Protein AF-A0A7V6RNC7-F1 (afdb_monomer)

Mean predicted aligned error: 18.1 Å

Nearest PDB structures (foldseek):
  7sqc-assembly1_1W  TM=3.349E-01  e=4.223E+00  Chlamydomonas reinhardtii
  7sqc-assembly1_1J  TM=2.841E-01  e=6.780E+00  Chlamydomonas reinhardtii
  7sqc-assembly1_1K  TM=2.759E-01  e=4.805E+00  Chlamydomonas reinhardtii
  4tql-assembly1_A  TM=3.237E-01  e=9.567E+00  synthetic construct

pLDDT: mean 77.38, std 13.19, range [26.38, 95.75]

Radius of gyration: 45.32 Å; Cα contacts (8 Å, |Δi|>4): 459; chains: 1; bounding box: 83×117×136 Å

Sequence (604 aa):
MKLFFLPIDIGYKELCIRQGCNDVDWWEKLKQNLADNAAIWMGIWILVALNIFVLLTMGYGFKWGNLVLCLLIGIAGILGLLLLLPRSQEEAAAEEIDSEIERIMEEIRPLCDELFVQEIDRITQPVIEEIREDYKRGLSWLWEDSQAYLQRLQEGISEIHIIIQLVNSISESKMKFSQKLEDDLDVLQQTAWDIQSAQEKDDKRIDRSIEEKSEELKKSMEREKDLFYDYVRHLLLEQVKNSEEGFDILEYLNIDKLGEQFAVVIEKSVQARLSYFEDALIGDVENILADVVGQMQKGALRLLTIFKDIEEMIDMLIDEFSGENSLAIRRLRDSQHKVKSFKEQANELMVSLAWQDILLEKRWLDIDEQLTAVKDRVLENVSEDVVQYLGEKLQEDIPLLNNLVQSPASMLLYKLLLEAEIVYQVYAGEKLSEVVEKSCVLLLFVRPIEALAIKSIRLQETHLNKKRKIKEQVKKGEFDAYWQQVMAAVERDNAQLLPHLEDIYPQQFYYFCNSPYIKKRPDNLNQAAWMLFVRLLEQDEEELEEAECLLLGMLLCIYQLRNKCIHPLKSAPLPLENESDLLDMRYCAHRAIDLLLQLEMKNI

Foldseek 3Di:
DDDDDDDDDDDPPPPPPDDDDPPPVVVVVVLVVCQVPVVVVLVVQLVVLVVQLVCCCVPPNDDPVSVVVSVCSSVVVNVVSVVSHDDPPVVVVVVVLLVVLVVVLVVLLVVLVVLLLVLLCVVCVVLLVLLLVLLCVLCVVVLVLLVVLLVVLVVLLVLVLVLLVVLDDDDPQSVVLSVVLNVLSVVLNVLSVVLNVVVVVLNVQLVVLLVVLSVVLSVVCVVVSVVLSVVSSVVSVVVVVPDDPPDDPVVVPPSVVSSVVSSVSSNVVSVVCVVVSSVSSVVSSVVSVVVSLVSLLVSLVSLLVSLVVSLVSLVVSLVVCPPPDPVSNVSSVVSSVVSVVSNLSSVLSSLVSPSLVVLLVVLLVLQVVVLVVLLVVLVVVDDVVVLVVLLVVLCVLQVLLVVLCPDPLSVVLSVLQSSLVSLVVCVVVVHPPVRRALLSSLSSLQVSLFSLLQVQFFADPVLLVCLLVVLVCQVVCVCVVVLVLLLVLCCVVPVVLNVLVPPCPDVLLSSLSSNPPLDRGDPHLSNSLSSLVSVQVPDDPVPRDSLSSPLSSLSSSSVSLNSQQGDSRDSHTDHDPDSVSSVSSSVSSSSNVSSSSVSNVVVD

Secondary structure (DSSP, 8-state):
------------SSS-SSS---SSHHHHHHHHHHHHTHHHHHHHHHHHHHHHHHHHHHHH---HHHHHHHHHHHHHHHHHHHHHSPPPHHHHHHHHHHHHHHHHHHHHHHHHHHHHHHHHHHHHHHHHHHHHHHHHHHHHHHHHHHHHHHHHHHHHHHHHHHHHHHS---SHHHHHHHHHHHHHHHHHHHHHHHHHTTHHHHHHHHHHHHHHHHHHHHHHHHHHHHHHHHHHHHHHHHHHHHPPTT--HHHH--HHHHHHHHHHHHHHHHHHHHHHHHHHHHHHHHHHHHHHHHHHHHHHHHHHHHHHHHHHHHHHHHHHTTTT-HHHHHHHHHHHHHHHHHHHHHHHHHHHT-HHHHHHHHHHHHHHHHHHHHHHHHHTTS-HHHHHHHHHHHHHHSTTHHHHHTSHHHHHHHHHHHHHHHHHHHHHTT-STTT--HHHHHHHTHHHHHHHHHHH----HHHHHHHHHHHHHHTTTTTHHHHHHHHHHHHHHHGGGGGGSTT-TTHHHHHHHH-TT--SS-SSHHHHHHHHHHHHTTS-TTS--HHHHHHHHHHHHHHHHHHHT--TT-SSPPPPS-SHHHHHHHHHHHHHHHHHHHHHHH--

Structure (mmCIF, N/CA/C/O backbone):
data_AF-A0A7V6RNC7-F1
#
_entry.id   AF-A0A7V6RNC7-F1
#
loop_
_atom_site.group_PDB
_atom_site.id
_atom_site.type_symbol
_atom_site.label_atom_id
_atom_site.label_alt_id
_atom_site.label_comp_id
_atom_site.label_asym_id
_atom_site.label_entity_id
_atom_site.label_seq_id
_atom_site.pdbx_PDB_ins_code
_atom_site.Cartn_x
_atom_site.Cartn_y
_atom_site.Cartn_z
_atom_site.occupancy
_atom_site.B_iso_or_equiv
_atom_site.auth_seq_id
_atom_site.auth_comp_id
_atom_site.auth_asym_id
_atom_site.auth_atom_id
_atom_site.pdbx_PDB_model_num
ATOM 1 N N . MET A 1 1 ? 19.298 -76.687 -67.354 1.00 29.16 1 MET A N 1
ATOM 2 C CA . MET A 1 1 ? 20.009 -77.968 -67.588 1.00 29.16 1 MET A CA 1
ATOM 3 C C . MET A 1 1 ? 21.444 -77.617 -67.974 1.00 29.16 1 MET A C 1
ATOM 5 O O . MET A 1 1 ? 21.559 -76.742 -68.811 1.00 29.16 1 MET A O 1
ATOM 9 N N . LYS A 1 2 ? 22.469 -78.207 -67.322 1.00 26.89 2 LYS A N 1
ATOM 10 C CA . LYS A 1 2 ? 23.895 -78.361 -67.749 1.00 26.89 2 LYS A CA 1
ATOM 11 C C . LYS A 1 2 ? 24.369 -77.515 -68.963 1.00 26.89 2 LYS A C 1
ATOM 13 O O . LYS A 1 2 ? 23.804 -77.692 -70.028 1.00 26.89 2 LYS A O 1
ATOM 18 N N . LEU A 1 3 ? 25.439 -76.714 -68.983 1.00 26.38 3 LEU A N 1
ATOM 19 C CA . LEU A 1 3 ? 26.716 -76.578 -68.237 1.00 26.38 3 LEU A CA 1
ATOM 20 C C . LEU A 1 3 ? 27.255 -75.128 -68.507 1.00 26.38 3 LEU A C 1
ATOM 22 O O . LEU A 1 3 ? 26.489 -74.339 -69.048 1.00 26.38 3 LEU A O 1
ATOM 26 N N . PHE A 1 4 ? 28.473 -74.644 -68.203 1.00 26.42 4 PHE A N 1
ATOM 27 C CA . PHE A 1 4 ? 29.732 -75.161 -67.615 1.00 26.42 4 PHE A CA 1
ATOM 28 C C . PHE A 1 4 ? 30.490 -73.978 -66.948 1.00 26.42 4 PHE A C 1
ATOM 30 O O . PHE A 1 4 ? 30.273 -72.829 -67.321 1.00 26.42 4 PHE A O 1
ATOM 37 N N . PHE A 1 5 ? 31.437 -74.255 -66.048 1.00 30.52 5 PHE A N 1
ATOM 38 C CA . PHE A 1 5 ? 32.620 -73.408 -65.796 1.00 30.52 5 PHE A CA 1
ATOM 39 C C . PHE A 1 5 ? 33.792 -73.920 -66.652 1.00 30.52 5 PHE A C 1
ATOM 41 O O . PHE A 1 5 ? 33.941 -75.136 -66.743 1.00 30.52 5 PHE A O 1
ATOM 48 N N . LEU A 1 6 ? 34.650 -73.034 -67.177 1.00 28.11 6 LEU A N 1
ATOM 49 C CA . LEU A 1 6 ? 36.127 -73.095 -67.073 1.00 28.11 6 LEU A CA 1
ATOM 50 C C . LEU A 1 6 ? 36.777 -71.932 -67.867 1.00 28.11 6 LEU A C 1
ATOM 52 O O . LEU A 1 6 ? 36.234 -71.534 -68.898 1.00 28.11 6 LEU A O 1
ATOM 56 N N . PRO A 1 7 ? 37.916 -71.379 -67.406 1.00 42.72 7 PRO A N 1
ATOM 57 C CA . PRO A 1 7 ? 38.625 -70.289 -68.070 1.00 42.72 7 PRO A CA 1
ATOM 58 C C . PRO A 1 7 ? 39.678 -70.818 -69.053 1.00 42.72 7 PRO A C 1
ATOM 60 O O . PRO A 1 7 ? 40.263 -71.878 -68.829 1.00 42.72 7 PRO A O 1
ATOM 63 N N . ILE A 1 8 ? 39.990 -70.038 -70.090 1.00 31.33 8 ILE A N 1
ATOM 64 C CA . ILE A 1 8 ? 41.224 -70.197 -70.873 1.00 31.33 8 ILE A CA 1
ATOM 65 C C . ILE A 1 8 ? 41.861 -68.816 -71.034 1.00 31.33 8 ILE A C 1
ATOM 67 O O . ILE A 1 8 ? 41.563 -68.070 -71.964 1.00 31.33 8 ILE A O 1
ATOM 71 N N . ASP A 1 9 ? 42.730 -68.492 -70.082 1.00 41.06 9 ASP A N 1
ATOM 72 C CA . ASP A 1 9 ? 43.736 -67.443 -70.207 1.00 41.06 9 ASP A CA 1
ATOM 73 C C . ASP A 1 9 ? 44.910 -68.002 -71.022 1.00 41.06 9 ASP A C 1
ATOM 75 O O . ASP A 1 9 ? 45.653 -68.854 -70.533 1.00 41.06 9 ASP A O 1
ATOM 79 N N . ILE A 1 10 ? 45.050 -67.565 -72.278 1.00 33.34 10 ILE A N 1
ATOM 80 C CA . ILE A 1 10 ? 46.281 -67.734 -73.058 1.00 33.34 10 ILE A CA 1
ATOM 81 C C . ILE A 1 10 ? 46.533 -66.463 -73.882 1.00 33.34 10 ILE A C 1
ATOM 83 O O . ILE A 1 10 ? 45.894 -66.231 -74.905 1.00 33.34 10 ILE A O 1
ATOM 87 N N . GLY A 1 11 ? 47.571 -65.713 -73.506 1.00 36.34 11 GLY A N 1
ATOM 88 C CA . GLY A 1 11 ? 48.489 -65.177 -74.517 1.00 36.34 11 GLY A CA 1
ATOM 89 C C . GLY A 1 11 ? 48.321 -63.733 -74.997 1.00 36.34 11 GLY A C 1
ATOM 90 O O . GLY A 1 11 ? 48.742 -63.448 -76.112 1.00 36.34 11 GLY A O 1
ATOM 91 N N . TYR A 1 12 ? 47.827 -62.795 -74.181 1.00 33.44 12 TYR A N 1
ATOM 92 C CA . TYR A 1 12 ? 47.910 -61.348 -74.493 1.00 33.44 12 TYR A CA 1
ATOM 93 C C . TYR A 1 12 ? 49.103 -60.621 -73.841 1.00 33.44 12 TYR A C 1
ATOM 95 O O . TYR A 1 12 ? 49.077 -59.410 -73.631 1.00 33.44 12 TYR A O 1
ATOM 103 N N . LYS A 1 13 ? 50.187 -61.350 -73.536 1.00 38.69 13 LYS A N 1
ATOM 104 C CA . LYS A 1 13 ? 51.355 -60.824 -72.804 1.00 38.69 13 LYS A CA 1
ATOM 105 C C . LYS A 1 13 ? 52.663 -60.782 -73.604 1.00 38.69 13 LYS A C 1
ATOM 107 O O . LYS A 1 13 ? 53.730 -60.855 -73.009 1.00 38.69 13 LYS A O 1
ATOM 112 N N . GLU A 1 14 ? 52.593 -60.630 -74.931 1.00 39.00 14 GLU A N 1
ATOM 113 C CA . GLU A 1 14 ? 53.807 -60.457 -75.758 1.00 39.00 14 GLU A CA 1
ATOM 114 C C . GLU A 1 14 ? 53.654 -59.567 -77.015 1.00 39.00 14 GLU A C 1
ATOM 116 O O . GLU A 1 14 ? 54.549 -59.516 -77.852 1.00 39.00 14 GLU A O 1
ATOM 121 N N . LEU A 1 15 ? 52.552 -58.810 -77.146 1.00 35.00 15 LEU A N 1
ATOM 122 C CA . LEU A 1 15 ? 52.318 -57.902 -78.292 1.00 35.00 15 LEU A CA 1
ATOM 123 C C . LEU A 1 15 ? 51.942 -56.452 -77.921 1.00 35.00 15 LEU A C 1
ATOM 125 O O . LEU A 1 15 ? 51.770 -55.620 -78.808 1.00 35.00 15 LEU A O 1
ATOM 129 N N . CYS A 1 16 ? 51.925 -56.104 -76.629 1.00 35.62 16 CYS A N 1
ATOM 130 C CA . CYS A 1 16 ? 51.663 -54.740 -76.135 1.00 35.62 16 CYS A CA 1
ATOM 131 C C . CYS A 1 16 ? 52.942 -53.920 -75.858 1.00 35.62 16 CYS A C 1
ATOM 133 O O . CYS A 1 16 ? 52.978 -53.111 -74.936 1.00 35.62 16 CYS A O 1
ATOM 135 N N . ILE A 1 17 ? 54.004 -54.112 -76.652 1.00 42.22 17 ILE A N 1
ATOM 136 C CA . ILE A 1 17 ? 55.214 -53.265 -76.624 1.00 42.22 17 ILE A CA 1
ATOM 137 C C . ILE A 1 17 ? 55.560 -52.807 -78.050 1.00 42.22 17 ILE A C 1
ATOM 139 O O . ILE A 1 17 ? 56.631 -53.119 -78.574 1.00 42.22 17 ILE A O 1
ATOM 143 N N . ARG A 1 18 ? 54.646 -52.070 -78.709 1.00 39.84 18 ARG A N 1
ATOM 144 C CA . ARG A 1 18 ? 55.031 -51.205 -79.850 1.00 39.84 18 ARG A CA 1
ATOM 145 C C . ARG A 1 18 ? 54.084 -50.086 -80.293 1.00 39.84 18 ARG A C 1
ATOM 147 O O . ARG A 1 18 ? 54.489 -49.301 -81.146 1.00 39.84 18 ARG A O 1
ATOM 154 N N . GLN A 1 19 ? 52.888 -49.958 -79.725 1.00 34.19 19 GLN A N 1
ATOM 155 C CA . GLN A 1 19 ? 52.050 -48.761 -79.863 1.00 34.19 19 GLN A CA 1
ATOM 156 C C . GLN A 1 19 ? 51.493 -48.410 -78.480 1.00 34.19 19 GLN A C 1
ATOM 158 O O . GLN A 1 19 ? 51.150 -49.310 -77.718 1.00 34.19 19 GLN A O 1
ATOM 163 N N . GLY A 1 20 ? 51.505 -47.123 -78.123 1.00 38.66 20 GLY A N 1
ATOM 164 C CA . GLY A 1 20 ? 51.137 -46.672 -76.780 1.00 38.66 20 GLY A CA 1
ATOM 165 C C . GLY A 1 20 ? 49.644 -46.849 -76.510 1.00 38.66 20 GLY A C 1
ATOM 166 O O . GLY A 1 20 ? 48.821 -46.418 -77.315 1.00 38.66 20 GLY A O 1
ATOM 167 N N . CYS A 1 21 ? 49.299 -47.460 -75.375 1.00 36.88 21 CYS A N 1
ATOM 168 C CA . CYS A 1 21 ? 47.921 -47.527 -74.897 1.00 36.88 21 CYS A CA 1
ATOM 169 C C . CYS A 1 21 ? 47.435 -46.123 -74.513 1.00 36.88 21 CYS A C 1
ATOM 171 O O . CYS A 1 21 ? 47.898 -45.566 -73.521 1.00 36.88 21 CYS A O 1
ATOM 173 N N . ASN A 1 22 ? 46.474 -45.595 -75.271 1.00 46.22 22 ASN A N 1
ATOM 174 C CA . ASN A 1 22 ? 45.825 -44.299 -75.035 1.00 46.22 22 ASN A CA 1
ATOM 175 C C . ASN A 1 22 ? 44.358 -44.451 -74.562 1.00 46.22 22 ASN A C 1
ATOM 177 O O . ASN A 1 22 ? 43.563 -43.526 -74.695 1.00 46.22 22 ASN A O 1
ATOM 181 N N . ASP A 1 23 ? 43.992 -45.610 -74.001 1.00 48.38 23 ASP A N 1
ATOM 182 C CA . ASP A 1 23 ? 42.594 -45.969 -73.692 1.00 48.38 23 ASP A CA 1
ATOM 183 C C . ASP A 1 23 ? 42.105 -45.578 -72.280 1.00 48.38 23 ASP A C 1
ATOM 185 O O . ASP A 1 23 ? 40.930 -45.766 -71.970 1.00 48.38 23 ASP A O 1
ATOM 189 N N . VAL A 1 24 ? 42.961 -45.019 -71.415 1.00 48.97 24 VAL A N 1
ATOM 190 C CA . VAL A 1 24 ? 42.554 -44.546 -70.068 1.00 48.97 24 VAL A CA 1
ATOM 191 C C . VAL A 1 24 ? 42.163 -43.059 -70.083 1.00 48.97 24 VAL A C 1
ATOM 193 O O . VAL A 1 24 ? 41.170 -42.664 -69.480 1.00 48.97 24 VAL A O 1
ATOM 196 N N . ASP A 1 25 ? 42.891 -42.253 -70.856 1.00 56.12 25 ASP A N 1
ATOM 197 C CA . ASP A 1 25 ? 42.793 -40.786 -70.923 1.00 56.12 25 ASP A CA 1
ATOM 198 C C . ASP A 1 25 ? 41.468 -40.279 -71.544 1.00 56.12 25 ASP A C 1
ATOM 200 O O . ASP A 1 25 ? 40.998 -39.181 -71.244 1.00 56.12 25 ASP A O 1
ATOM 204 N N . TRP A 1 26 ? 40.803 -41.083 -72.384 1.00 58.31 26 TRP A N 1
ATOM 205 C CA . TRP A 1 26 ? 39.565 -40.654 -73.054 1.00 58.31 26 TRP A CA 1
ATOM 206 C C . TRP A 1 26 ? 38.352 -40.567 -72.113 1.00 58.31 26 TRP A C 1
ATOM 208 O O . TRP A 1 26 ? 37.485 -39.720 -72.320 1.00 58.31 26 TRP A O 1
ATOM 218 N N . TRP A 1 27 ? 38.277 -41.416 -71.080 1.00 57.50 27 TRP A N 1
ATOM 219 C CA . TRP A 1 27 ? 37.090 -41.511 -70.218 1.00 57.50 27 TRP A CA 1
ATOM 220 C C . TRP A 1 27 ? 37.077 -40.390 -69.169 1.00 57.50 27 TRP A C 1
ATOM 222 O O . TRP A 1 27 ? 36.028 -39.823 -68.878 1.00 57.50 27 TRP A O 1
ATOM 232 N N . GLU A 1 28 ? 38.237 -39.993 -68.644 1.00 60.47 28 GLU A N 1
ATOM 233 C CA . GLU A 1 28 ? 38.330 -38.827 -67.754 1.00 60.47 28 GLU A CA 1
ATOM 234 C C . GLU A 1 28 ? 38.030 -37.530 -68.517 1.00 60.47 28 GLU A C 1
ATOM 236 O O . GLU A 1 28 ? 37.203 -36.735 -68.070 1.00 60.47 28 GLU A O 1
ATOM 241 N N . LYS A 1 29 ? 38.562 -37.383 -69.739 1.00 61.91 29 LYS A N 1
ATOM 242 C CA . LYS A 1 29 ? 38.220 -36.268 -70.639 1.00 61.91 29 LYS A CA 1
ATOM 243 C C . LYS A 1 29 ? 36.742 -36.224 -71.009 1.00 61.91 29 LYS A C 1
ATOM 245 O O . LYS A 1 29 ? 36.169 -35.141 -71.081 1.00 61.91 29 LYS A O 1
ATOM 250 N N . LEU A 1 30 ? 36.105 -37.374 -71.240 1.00 62.50 30 LEU A N 1
ATOM 251 C CA . LEU A 1 30 ? 34.680 -37.418 -71.569 1.00 62.50 30 LEU A CA 1
ATOM 252 C C . LEU A 1 30 ? 33.798 -37.139 -70.341 1.00 62.50 30 LEU A C 1
ATOM 254 O O . LEU A 1 30 ? 32.756 -36.517 -70.507 1.00 62.50 30 LEU A O 1
ATOM 258 N N . LYS A 1 31 ? 34.232 -37.490 -69.119 1.00 63.66 31 LYS A N 1
ATOM 259 C CA . LYS A 1 31 ? 33.577 -37.066 -67.866 1.00 63.66 31 LYS A CA 1
ATOM 260 C C . LYS A 1 31 ? 33.701 -35.561 -67.610 1.00 63.66 31 LYS A C 1
ATOM 262 O O . LYS A 1 31 ? 32.689 -34.933 -67.322 1.00 63.66 31 LYS A O 1
ATOM 267 N N . GLN A 1 32 ? 34.894 -34.978 -67.756 1.00 62.50 32 GLN A N 1
ATOM 268 C CA . GLN A 1 32 ? 35.091 -33.525 -67.631 1.00 62.50 32 GLN A CA 1
ATOM 269 C C . GLN A 1 32 ? 34.245 -32.763 -68.658 1.00 62.50 32 GLN A C 1
ATOM 271 O O . GLN A 1 32 ? 33.453 -31.902 -68.297 1.00 62.50 32 GLN A O 1
ATOM 276 N N . ASN A 1 33 ? 34.286 -33.178 -69.925 1.00 67.06 33 ASN A N 1
ATOM 277 C CA . ASN A 1 33 ? 33.476 -32.566 -70.979 1.00 67.06 33 ASN A CA 1
ATOM 278 C C . ASN A 1 33 ? 31.959 -32.828 -70.808 1.00 67.06 33 ASN A C 1
ATOM 280 O O . ASN A 1 33 ? 31.142 -32.105 -71.377 1.00 67.06 33 ASN A O 1
ATOM 284 N N . LEU A 1 34 ? 31.554 -33.842 -70.029 1.00 65.12 34 LEU A N 1
ATOM 285 C CA . LEU A 1 34 ? 30.164 -34.010 -69.587 1.00 65.12 34 LEU A CA 1
ATOM 286 C C . LEU A 1 34 ? 29.775 -32.983 -68.521 1.00 65.12 34 LEU A C 1
ATOM 288 O O . LEU A 1 34 ? 28.672 -32.446 -68.595 1.00 65.12 34 LEU A O 1
ATOM 292 N N . ALA A 1 35 ? 30.662 -32.728 -67.555 1.00 60.88 35 ALA A N 1
ATOM 293 C CA . ALA A 1 35 ? 30.452 -31.752 -66.492 1.00 60.88 35 ALA A CA 1
ATOM 294 C C . ALA A 1 35 ? 30.355 -30.328 -67.062 1.00 60.88 35 ALA A C 1
ATOM 296 O O . ALA A 1 35 ? 29.337 -29.663 -66.874 1.00 60.88 35 ALA A O 1
ATOM 297 N N . ASP A 1 36 ? 31.339 -29.921 -67.868 1.00 64.44 36 ASP A N 1
ATOM 298 C CA . ASP A 1 36 ? 31.422 -28.574 -68.452 1.00 64.44 36 ASP A CA 1
ATOM 299 C C . ASP A 1 36 ? 30.244 -28.244 -69.390 1.00 64.44 36 ASP A C 1
ATOM 301 O O . ASP A 1 36 ? 29.870 -27.084 -69.554 1.00 64.44 36 ASP A O 1
ATOM 305 N N . ASN A 1 37 ? 29.652 -29.259 -70.034 1.00 72.12 37 ASN A N 1
ATOM 306 C CA . ASN A 1 37 ? 28.639 -29.094 -71.083 1.00 72.12 37 ASN A CA 1
ATOM 307 C C . ASN A 1 37 ? 27.351 -29.898 -70.819 1.00 72.12 37 ASN A C 1
ATOM 309 O O . ASN A 1 37 ? 26.675 -30.322 -71.763 1.00 72.12 37 ASN A O 1
ATOM 313 N N . ALA A 1 38 ? 26.978 -30.108 -69.553 1.00 67.06 38 ALA A N 1
ATOM 314 C CA . ALA A 1 38 ? 25.858 -30.967 -69.145 1.00 67.06 38 ALA A CA 1
ATOM 315 C C . ALA A 1 38 ? 24.539 -30.692 -69.899 1.00 67.06 38 ALA A C 1
ATOM 317 O O . ALA A 1 38 ? 23.871 -31.619 -70.365 1.00 67.06 38 ALA A O 1
ATOM 318 N N . ALA A 1 39 ? 24.188 -29.415 -70.096 1.00 71.81 39 ALA A N 1
ATOM 319 C CA . ALA A 1 39 ? 22.996 -29.007 -70.847 1.00 71.81 39 ALA A CA 1
ATOM 320 C C . ALA A 1 39 ? 23.037 -29.434 -72.328 1.00 71.81 39 ALA A C 1
ATOM 322 O O . ALA A 1 39 ? 22.016 -29.839 -72.890 1.00 71.81 39 ALA A O 1
ATOM 323 N N . ILE A 1 40 ? 24.218 -29.398 -72.952 1.00 75.25 40 ILE A N 1
ATOM 324 C CA . ILE A 1 40 ? 24.422 -29.831 -74.339 1.00 75.25 40 ILE A CA 1
ATOM 325 C C . ILE A 1 40 ? 24.304 -31.357 -74.425 1.00 75.25 40 ILE A C 1
ATOM 327 O O . ILE A 1 40 ? 23.622 -31.859 -75.316 1.00 75.25 40 ILE A O 1
ATOM 331 N N . TRP A 1 41 ? 24.878 -32.102 -73.476 1.00 79.25 41 TRP A N 1
ATOM 332 C CA . TRP A 1 41 ? 24.765 -33.565 -73.428 1.00 79.25 41 TRP A CA 1
ATOM 333 C C . TRP A 1 41 ? 23.335 -34.052 -73.170 1.00 79.25 41 TRP A C 1
ATOM 335 O O . TRP A 1 41 ? 22.880 -34.975 -73.850 1.00 79.25 41 TRP A O 1
ATOM 345 N N . MET A 1 42 ? 22.585 -33.397 -72.278 1.00 77.75 42 MET A N 1
ATOM 346 C CA . MET A 1 42 ? 21.149 -33.655 -72.111 1.00 77.75 42 MET A CA 1
ATOM 347 C C . MET A 1 42 ? 20.368 -33.357 -73.402 1.00 77.75 42 MET A C 1
ATOM 349 O O . MET A 1 42 ? 19.546 -34.172 -73.825 1.00 77.75 42 MET A O 1
ATOM 353 N N . GLY A 1 43 ? 20.670 -32.246 -74.084 1.00 76.75 43 GLY A N 1
ATOM 354 C CA . GLY A 1 43 ? 20.084 -31.909 -75.387 1.00 76.75 43 GLY A CA 1
ATOM 355 C C . GLY A 1 43 ? 20.387 -32.944 -76.479 1.00 76.75 43 GLY A C 1
ATOM 356 O O . GLY A 1 43 ? 19.480 -33.361 -77.202 1.00 76.75 43 GLY A O 1
ATOM 357 N N . ILE A 1 44 ? 21.635 -33.421 -76.560 1.00 82.31 44 ILE A N 1
ATOM 358 C CA . ILE A 1 44 ? 22.062 -34.500 -77.466 1.00 82.31 44 ILE A CA 1
ATOM 359 C C . ILE A 1 44 ? 21.312 -35.797 -77.145 1.00 82.31 44 ILE A C 1
ATOM 361 O O . ILE A 1 44 ? 20.835 -36.462 -78.064 1.00 82.31 44 ILE A O 1
ATOM 365 N N . TRP A 1 45 ? 21.148 -36.153 -75.868 1.00 82.94 45 TRP A N 1
ATOM 366 C CA . TRP A 1 45 ? 20.435 -37.373 -75.485 1.00 82.94 45 TRP A CA 1
ATOM 367 C C . TRP A 1 45 ? 18.947 -37.329 -75.848 1.00 82.94 45 TRP A C 1
ATOM 369 O O . TRP A 1 45 ? 18.411 -38.290 -76.405 1.00 82.94 45 TRP A O 1
ATOM 379 N N . ILE A 1 46 ? 18.289 -36.188 -75.619 1.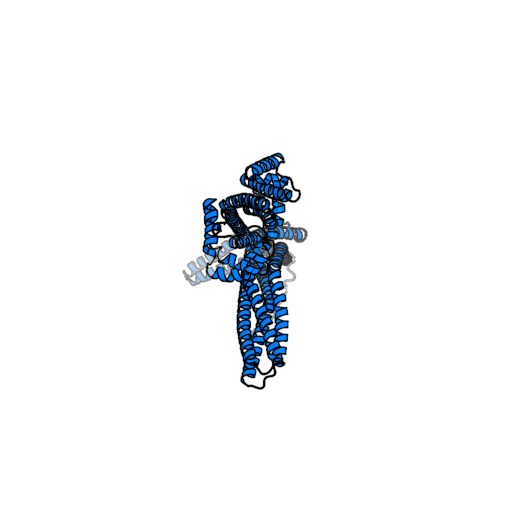00 81.62 46 ILE A N 1
ATOM 380 C CA . ILE A 1 46 ? 16.905 -35.949 -76.053 1.00 81.62 46 ILE A CA 1
ATOM 381 C C . ILE A 1 46 ? 16.802 -36.053 -77.584 1.00 81.62 46 ILE A C 1
ATOM 383 O O . ILE A 1 46 ? 15.891 -36.707 -78.093 1.00 81.62 46 ILE A O 1
ATOM 387 N N . LEU A 1 47 ? 17.763 -35.491 -78.325 1.00 82.44 47 LEU A N 1
ATOM 388 C CA . LEU A 1 47 ? 17.857 -35.630 -79.783 1.00 82.44 47 LEU A CA 1
ATOM 389 C C . LEU A 1 47 ? 18.027 -37.089 -80.230 1.00 82.44 47 LEU A C 1
ATOM 391 O O . LEU A 1 47 ? 17.389 -37.497 -81.200 1.00 82.44 47 LEU A O 1
ATOM 395 N N . VAL A 1 48 ? 18.837 -37.895 -79.541 1.00 83.50 48 VAL A N 1
ATOM 396 C CA . VAL A 1 48 ? 18.995 -39.332 -79.833 1.00 83.50 48 VAL A CA 1
ATOM 397 C C . VAL A 1 48 ? 17.684 -40.081 -79.584 1.00 83.50 48 VAL A C 1
ATOM 399 O O . VAL A 1 48 ? 17.221 -40.802 -80.470 1.00 83.50 48 VAL A O 1
ATOM 402 N N . ALA A 1 49 ? 17.032 -39.867 -78.438 1.00 82.00 49 ALA A N 1
ATOM 403 C CA . ALA A 1 49 ? 15.745 -40.487 -78.118 1.00 82.00 49 ALA A CA 1
ATOM 404 C C . ALA A 1 49 ? 14.645 -40.108 -79.132 1.00 82.00 49 ALA A C 1
ATOM 406 O O . ALA A 1 49 ? 13.867 -40.966 -79.558 1.00 82.00 49 ALA A O 1
ATOM 407 N N . LEU A 1 50 ? 14.620 -38.846 -79.576 1.00 82.81 50 LEU A N 1
ATOM 408 C CA . LEU A 1 50 ? 13.683 -38.341 -80.582 1.00 82.81 50 LEU A CA 1
ATOM 409 C C . LEU A 1 50 ? 13.969 -38.922 -81.978 1.00 82.81 50 LEU A C 1
ATOM 411 O O . LEU A 1 50 ? 13.037 -39.328 -82.669 1.00 82.81 50 LEU A O 1
ATOM 415 N N . ASN A 1 51 ? 15.237 -39.056 -82.380 1.00 82.56 51 ASN A N 1
ATOM 416 C CA . ASN A 1 51 ? 15.599 -39.719 -83.638 1.00 82.56 51 ASN A CA 1
ATOM 417 C C . ASN A 1 51 ? 15.232 -41.214 -83.634 1.00 82.56 51 ASN A C 1
ATOM 419 O O . ASN A 1 51 ? 14.683 -41.711 -84.618 1.00 82.56 51 ASN A O 1
ATOM 423 N N . ILE A 1 52 ? 15.453 -41.922 -82.520 1.00 81.06 52 ILE A N 1
ATOM 424 C CA . ILE A 1 52 ? 15.003 -43.315 -82.347 1.00 81.06 52 ILE A CA 1
ATOM 425 C C . ILE A 1 52 ? 13.473 -43.401 -82.480 1.00 81.06 52 ILE A C 1
ATOM 427 O O . ILE A 1 52 ? 12.964 -44.277 -83.179 1.00 81.06 52 ILE A O 1
ATOM 431 N N . PHE A 1 53 ? 12.733 -42.463 -81.881 1.00 81.56 53 PHE A N 1
ATOM 432 C CA . PHE A 1 53 ? 11.277 -42.393 -82.008 1.00 81.56 53 PHE A CA 1
ATOM 433 C C . PHE A 1 53 ? 10.811 -42.173 -83.461 1.00 81.56 53 PHE A C 1
ATOM 435 O O . PHE A 1 53 ? 9.906 -42.869 -83.932 1.00 81.56 53 PHE A O 1
ATOM 442 N N . VAL A 1 54 ? 11.445 -41.260 -84.205 1.00 81.38 54 VAL A N 1
ATOM 443 C CA . VAL A 1 54 ? 11.142 -41.013 -85.629 1.00 81.38 54 VAL A CA 1
ATOM 444 C C . VAL A 1 54 ? 11.430 -42.253 -86.486 1.00 81.38 54 VAL A C 1
ATOM 446 O O . VAL A 1 54 ? 10.591 -42.646 -87.297 1.00 81.38 54 VAL A O 1
ATOM 449 N N . LEU A 1 55 ? 12.557 -42.937 -86.266 1.00 82.75 55 LEU A N 1
ATOM 450 C CA . LEU A 1 55 ? 12.887 -44.180 -86.975 1.00 82.75 55 LEU A CA 1
ATOM 451 C C . LEU A 1 55 ? 11.876 -45.302 -86.686 1.00 82.75 55 LEU A C 1
ATOM 453 O O . LEU A 1 55 ? 11.419 -45.978 -87.610 1.00 82.75 55 LEU A O 1
ATOM 457 N N . LEU A 1 56 ? 11.476 -45.480 -85.422 1.00 78.44 56 LEU A N 1
ATOM 458 C CA . LEU A 1 56 ? 10.488 -46.491 -85.030 1.00 78.44 56 LEU A CA 1
ATOM 459 C C . LEU A 1 56 ? 9.093 -46.201 -85.602 1.00 78.44 56 LEU A C 1
ATOM 461 O O . LEU A 1 56 ? 8.392 -47.131 -86.006 1.00 78.44 56 LEU A O 1
ATOM 465 N N . THR A 1 57 ? 8.686 -44.930 -85.650 1.00 80.00 57 THR A N 1
ATOM 466 C CA . THR A 1 57 ? 7.379 -44.520 -86.188 1.00 80.00 57 THR A CA 1
ATOM 467 C C . THR A 1 57 ? 7.323 -44.570 -87.715 1.00 80.00 57 THR A C 1
ATOM 469 O O . THR A 1 57 ? 6.292 -44.978 -88.248 1.00 80.00 57 THR A O 1
ATOM 472 N N . MET A 1 58 ? 8.415 -44.259 -88.424 1.00 79.50 58 MET A N 1
ATOM 473 C CA . MET A 1 58 ? 8.503 -44.466 -89.878 1.00 79.50 58 MET A CA 1
ATOM 474 C C . MET A 1 58 ? 8.568 -45.951 -90.262 1.00 79.50 58 MET A C 1
ATOM 476 O O . MET A 1 58 ? 7.913 -46.357 -91.218 1.00 79.50 58 MET A O 1
ATOM 480 N N . GLY A 1 59 ? 9.328 -46.770 -89.526 1.00 78.06 59 GLY A N 1
ATOM 481 C CA . GLY A 1 59 ? 9.534 -48.184 -89.863 1.00 78.06 59 GLY A CA 1
ATOM 482 C C . GLY A 1 59 ? 8.347 -49.104 -89.554 1.00 78.06 59 GLY A C 1
ATOM 483 O O . GLY A 1 59 ? 8.095 -50.045 -90.303 1.00 78.06 59 GLY A O 1
ATOM 484 N N . TYR A 1 60 ? 7.608 -48.845 -88.467 1.00 74.44 60 TYR A N 1
ATOM 485 C CA . TYR A 1 60 ? 6.553 -49.746 -87.964 1.00 74.44 60 TYR A CA 1
ATOM 486 C C . TYR A 1 60 ? 5.187 -49.073 -87.739 1.00 74.44 60 TYR A C 1
ATOM 488 O O . TYR A 1 60 ? 4.275 -49.697 -87.180 1.00 74.44 60 TYR A O 1
ATOM 496 N N . GLY A 1 61 ? 5.038 -47.818 -88.173 1.00 72.31 61 GLY A N 1
ATOM 497 C CA . GLY A 1 61 ? 3.860 -46.987 -87.933 1.00 72.31 61 GLY A CA 1
ATOM 498 C C . GLY A 1 61 ? 3.797 -46.419 -86.510 1.00 72.31 61 GLY A C 1
ATOM 499 O O . GLY A 1 61 ? 4.467 -46.887 -85.585 1.00 72.31 61 GLY A O 1
ATOM 500 N N . PHE A 1 62 ? 2.966 -45.393 -86.315 1.00 76.31 62 PHE A N 1
ATOM 501 C CA . PHE A 1 62 ? 2.776 -44.783 -84.999 1.00 76.31 62 PHE A CA 1
ATOM 502 C C . PHE A 1 62 ? 2.082 -45.750 -84.028 1.00 76.31 62 PHE A C 1
ATOM 504 O O . PHE A 1 62 ? 0.973 -46.221 -84.280 1.00 76.31 62 PHE A O 1
ATOM 511 N N . LYS A 1 63 ? 2.724 -46.011 -82.885 1.00 83.06 63 LYS A N 1
ATOM 512 C CA . LYS A 1 63 ? 2.173 -46.795 -81.772 1.00 83.06 63 LYS A CA 1
ATOM 513 C C . LYS A 1 63 ? 2.487 -46.094 -80.457 1.00 83.06 63 LYS A C 1
ATOM 515 O O . LYS A 1 63 ? 3.645 -45.778 -80.196 1.00 83.06 63 LYS A O 1
ATOM 520 N N . TRP A 1 64 ? 1.482 -45.939 -79.595 1.00 77.88 64 TRP A N 1
ATOM 521 C CA . TRP A 1 64 ? 1.634 -45.331 -78.266 1.00 77.88 64 TRP A CA 1
ATOM 522 C C . TRP A 1 64 ? 2.717 -46.002 -77.405 1.00 77.88 64 TRP A C 1
ATOM 524 O O . TRP A 1 64 ? 3.456 -45.311 -76.713 1.00 77.88 64 TRP A O 1
ATOM 534 N N . GLY A 1 65 ? 2.887 -47.326 -77.514 1.00 81.06 65 GLY A N 1
ATOM 535 C CA . GLY A 1 65 ? 3.963 -48.045 -76.820 1.00 81.06 65 GLY A CA 1
ATOM 536 C C . GLY A 1 65 ? 5.375 -47.574 -77.198 1.00 81.06 65 GLY A C 1
ATOM 537 O O . GLY A 1 65 ? 6.245 -47.536 -76.335 1.00 81.06 65 GLY A O 1
ATOM 538 N N . ASN A 1 66 ? 5.596 -47.139 -78.446 1.00 79.06 66 ASN A N 1
ATOM 539 C CA . ASN A 1 66 ? 6.896 -46.619 -78.884 1.00 79.06 66 ASN A CA 1
ATOM 540 C C . ASN A 1 66 ? 7.176 -45.238 -78.268 1.00 79.06 66 ASN A C 1
ATOM 542 O O . ASN A 1 66 ? 8.313 -44.954 -77.909 1.00 79.06 66 ASN A O 1
ATOM 546 N N . LEU A 1 67 ? 6.144 -44.399 -78.105 1.00 79.50 67 LEU A N 1
ATOM 547 C CA . LEU A 1 67 ? 6.263 -43.096 -77.438 1.00 79.50 67 LEU A CA 1
ATOM 548 C C . LEU A 1 67 ? 6.638 -43.276 -75.961 1.00 79.50 67 LEU A C 1
ATOM 550 O O . LEU A 1 67 ? 7.589 -42.659 -75.490 1.00 79.50 67 LEU A O 1
ATOM 554 N N . VAL A 1 68 ? 5.936 -44.166 -75.250 1.00 82.88 68 VAL A N 1
ATOM 555 C CA . VAL A 1 68 ? 6.224 -44.476 -73.839 1.00 82.88 68 VAL A CA 1
ATOM 556 C C . VAL A 1 68 ? 7.631 -45.057 -73.678 1.00 82.88 68 VAL A C 1
ATOM 558 O O . VAL A 1 68 ? 8.363 -44.633 -72.789 1.00 82.88 68 VAL A O 1
ATOM 561 N N . LEU A 1 69 ? 8.052 -45.967 -74.564 1.00 82.62 69 LEU A N 1
ATOM 562 C CA . LEU A 1 69 ? 9.402 -46.534 -74.538 1.00 82.62 69 LEU A CA 1
ATOM 563 C C . LEU A 1 69 ? 10.486 -45.466 -74.760 1.00 82.62 69 LEU A C 1
ATOM 565 O O . LEU A 1 69 ? 11.457 -45.422 -74.010 1.00 82.62 69 LEU A O 1
ATOM 569 N N . CYS A 1 70 ? 10.315 -44.577 -75.742 1.00 81.75 70 CYS A N 1
ATOM 570 C CA . CYS A 1 70 ? 11.265 -43.492 -75.997 1.00 81.75 70 CYS A CA 1
ATOM 571 C C . CYS A 1 70 ? 11.306 -42.457 -74.860 1.00 81.75 70 CYS A C 1
ATOM 573 O O . CYS A 1 70 ? 12.389 -41.976 -74.536 1.00 81.75 70 CYS A O 1
ATOM 575 N N . LEU A 1 71 ? 10.175 -42.163 -74.205 1.00 82.50 71 LEU A N 1
ATOM 576 C CA . LEU A 1 71 ? 10.145 -41.324 -73.001 1.00 82.50 71 LEU A CA 1
ATOM 577 C C . LEU A 1 71 ? 10.888 -41.981 -71.830 1.00 82.50 71 LEU A C 1
ATOM 579 O O . LEU A 1 71 ? 11.686 -41.316 -71.177 1.00 82.50 71 LEU A O 1
ATOM 583 N N . LEU A 1 72 ? 10.698 -43.285 -71.601 1.00 84.38 72 LEU A N 1
ATOM 584 C CA . LEU A 1 72 ? 11.432 -44.025 -70.568 1.00 84.38 72 LEU A CA 1
ATOM 585 C C . LEU A 1 72 ? 12.943 -44.060 -70.844 1.00 84.38 72 LEU A C 1
ATOM 587 O O . LEU A 1 72 ? 13.721 -43.867 -69.918 1.00 84.38 72 LEU A O 1
ATOM 591 N N . ILE A 1 73 ? 13.370 -44.238 -72.099 1.00 83.44 73 ILE A N 1
ATOM 592 C CA . ILE A 1 73 ? 14.791 -44.176 -72.496 1.00 83.44 73 ILE A CA 1
ATOM 593 C C . ILE A 1 73 ? 15.356 -42.752 -72.340 1.00 83.44 73 ILE A C 1
ATOM 595 O O . ILE A 1 73 ? 16.498 -42.579 -71.910 1.00 83.44 73 ILE A O 1
ATOM 599 N N . GLY A 1 74 ? 14.557 -41.725 -72.646 1.00 81.50 74 GLY A N 1
ATOM 600 C CA . GLY A 1 74 ? 14.908 -40.325 -72.410 1.00 81.50 74 GLY A CA 1
ATOM 601 C C . GLY A 1 74 ? 15.151 -40.045 -70.926 1.00 81.50 74 GLY A C 1
ATOM 602 O O . GLY A 1 74 ? 16.237 -39.608 -70.559 1.00 81.50 74 GLY A O 1
ATOM 603 N N . ILE A 1 75 ? 14.179 -40.377 -70.070 1.00 83.00 75 ILE A N 1
ATOM 604 C CA . ILE A 1 75 ? 14.256 -40.195 -68.611 1.00 83.00 75 ILE A CA 1
ATOM 605 C C . ILE A 1 75 ? 15.402 -41.018 -68.009 1.00 83.00 75 ILE A C 1
ATOM 607 O O . ILE A 1 75 ? 16.193 -40.482 -67.238 1.00 83.00 75 ILE A O 1
ATOM 611 N N . ALA A 1 76 ? 15.536 -42.296 -68.379 1.00 82.69 76 ALA A N 1
ATOM 612 C CA . ALA A 1 76 ? 16.584 -43.171 -67.855 1.00 82.69 76 ALA A CA 1
ATOM 613 C C . ALA A 1 76 ? 17.994 -42.694 -68.231 1.00 82.69 76 ALA A C 1
ATOM 615 O O . ALA A 1 76 ? 18.905 -42.792 -67.415 1.00 82.69 76 ALA A O 1
ATOM 616 N N . GLY A 1 77 ? 18.183 -42.152 -69.438 1.00 77.44 77 GLY A N 1
ATOM 617 C CA . GLY A 1 77 ? 19.470 -41.583 -69.830 1.00 77.44 77 GLY A CA 1
ATOM 618 C C . GLY A 1 77 ? 19.736 -40.199 -69.237 1.00 77.44 77 GLY A C 1
ATOM 619 O O . GLY A 1 77 ? 20.874 -39.941 -68.877 1.00 77.44 77 GLY A O 1
ATOM 620 N N . ILE A 1 78 ? 18.724 -39.347 -69.026 1.00 78.06 78 ILE A N 1
ATOM 621 C CA . ILE A 1 78 ? 18.898 -38.100 -68.253 1.00 78.06 78 ILE A CA 1
ATOM 622 C C . ILE A 1 78 ? 19.306 -38.428 -66.810 1.00 78.06 78 ILE A C 1
ATOM 624 O O . ILE A 1 78 ? 20.283 -37.874 -66.320 1.00 78.06 78 ILE A O 1
ATOM 628 N N . LEU A 1 79 ? 18.636 -39.384 -66.157 1.00 78.56 79 LEU A N 1
ATOM 629 C CA . LEU A 1 79 ? 19.037 -39.883 -64.836 1.00 78.56 79 LEU A CA 1
ATOM 630 C C . LEU A 1 79 ? 20.449 -40.485 -64.852 1.00 78.56 79 LEU A C 1
ATOM 632 O O . LEU A 1 79 ? 21.233 -40.213 -63.953 1.00 78.56 79 LEU A O 1
ATOM 636 N N . GLY A 1 80 ? 20.799 -41.261 -65.881 1.00 73.50 80 GLY A N 1
ATOM 637 C CA . GLY A 1 80 ? 22.144 -41.816 -66.045 1.00 73.50 80 GLY A CA 1
ATOM 638 C C . GLY A 1 80 ? 23.228 -40.747 -66.227 1.00 73.50 80 GLY A C 1
ATOM 639 O O . GLY A 1 80 ? 24.308 -40.885 -65.663 1.00 73.50 80 GLY A O 1
ATOM 640 N N . LEU A 1 81 ? 22.935 -39.668 -66.961 1.00 73.44 81 LEU A N 1
ATOM 641 C CA . LEU A 1 81 ? 23.819 -38.509 -67.118 1.00 73.44 81 LEU A CA 1
ATOM 642 C C . LEU A 1 81 ? 23.977 -37.748 -65.791 1.00 73.44 81 LEU A C 1
ATOM 644 O O . LEU A 1 81 ? 25.102 -37.449 -65.406 1.00 73.44 81 LEU A O 1
ATOM 648 N N . LEU A 1 82 ? 22.881 -37.512 -65.060 1.00 67.94 82 LEU A N 1
ATOM 649 C CA . LEU A 1 82 ? 22.890 -36.889 -63.727 1.00 67.94 82 LEU A CA 1
ATOM 650 C C . LEU A 1 82 ? 23.668 -37.706 -62.684 1.00 67.94 82 LEU A C 1
ATOM 652 O O . LEU A 1 82 ? 24.269 -37.131 -61.789 1.00 67.94 82 LEU A O 1
ATOM 656 N N . LEU A 1 83 ? 23.696 -39.035 -62.813 1.00 68.62 83 LEU A N 1
ATOM 657 C CA . LEU A 1 83 ? 24.438 -39.932 -61.916 1.00 68.62 83 LEU A CA 1
ATOM 658 C C . LEU A 1 83 ? 25.920 -40.105 -62.319 1.00 68.62 83 LEU A C 1
ATOM 660 O O . LEU A 1 83 ? 26.708 -40.655 -61.552 1.00 68.62 83 LEU A O 1
ATOM 664 N N . LEU A 1 84 ? 26.292 -39.666 -63.528 1.00 63.84 84 LEU A N 1
ATOM 665 C CA . LEU A 1 84 ? 27.664 -39.658 -64.058 1.00 63.84 84 LEU A CA 1
ATOM 666 C C . LEU A 1 84 ? 28.342 -38.285 -63.968 1.00 63.84 84 LEU A C 1
ATOM 668 O O . LEU A 1 84 ? 29.571 -38.217 -64.046 1.00 63.84 84 LEU A O 1
ATOM 672 N N . LEU A 1 85 ? 27.559 -37.218 -63.801 1.00 61.28 85 LEU A N 1
ATOM 673 C CA . LEU A 1 85 ? 28.043 -35.922 -63.349 1.00 61.28 85 LEU A CA 1
ATOM 674 C C . LEU A 1 85 ? 28.733 -36.102 -61.984 1.00 61.28 85 LEU A C 1
ATOM 676 O O . LEU A 1 85 ? 28.132 -36.684 -61.077 1.00 61.28 85 LEU A O 1
ATOM 680 N N . PRO A 1 86 ? 29.983 -35.637 -61.802 1.00 56.03 86 PRO A N 1
ATOM 681 C CA . PRO A 1 86 ? 30.506 -35.470 -60.453 1.00 56.03 86 PRO A CA 1
ATOM 682 C C . PRO A 1 86 ? 29.588 -34.488 -59.711 1.00 56.03 86 PRO A C 1
ATOM 684 O O . PRO A 1 86 ? 29.184 -33.483 -60.299 1.00 56.03 86 PRO A O 1
ATOM 687 N N . ARG A 1 87 ? 29.271 -34.762 -58.433 1.00 52.38 87 ARG A N 1
ATOM 688 C CA . ARG A 1 87 ? 28.701 -33.733 -57.542 1.00 52.38 87 ARG A CA 1
ATOM 689 C C . ARG A 1 87 ? 29.572 -32.486 -57.677 1.00 52.38 87 ARG A C 1
ATOM 691 O O . ARG A 1 87 ? 30.801 -32.619 -57.668 1.00 52.38 87 ARG A O 1
ATOM 698 N N . SER A 1 88 ? 28.964 -31.316 -57.855 1.00 52.22 88 SER A N 1
ATOM 699 C CA . SER A 1 88 ? 29.750 -30.090 -57.965 1.00 52.22 88 SER A CA 1
ATOM 700 C C . SER A 1 88 ? 30.555 -29.910 -56.677 1.00 52.22 88 SER A C 1
ATOM 702 O O . SER A 1 88 ? 30.091 -30.244 -55.584 1.00 52.22 88 SER A O 1
ATOM 704 N N . GLN A 1 89 ? 31.783 -29.400 -56.797 1.00 50.47 89 GLN A N 1
ATOM 705 C CA . GLN A 1 89 ? 32.585 -29.089 -55.610 1.00 50.47 89 GLN A CA 1
ATOM 706 C C . GLN A 1 89 ? 31.872 -28.043 -54.733 1.00 50.47 89 GLN A C 1
ATOM 708 O O . GLN A 1 89 ? 32.026 -28.071 -53.520 1.00 50.47 89 GLN A O 1
ATOM 713 N N . GLU A 1 90 ? 31.019 -27.209 -55.337 1.00 50.16 90 GLU A N 1
ATOM 714 C CA . GLU A 1 90 ? 30.139 -26.246 -54.667 1.00 50.16 90 GLU A CA 1
ATOM 715 C C . GLU A 1 90 ? 29.081 -26.908 -53.761 1.00 50.16 90 GLU A C 1
ATOM 717 O O . GLU A 1 90 ? 28.896 -26.455 -52.637 1.00 50.16 90 GLU A O 1
ATOM 722 N N . GLU A 1 91 ? 28.410 -27.986 -54.194 1.00 51.88 91 GLU A N 1
ATOM 723 C CA . GLU A 1 91 ? 27.415 -28.688 -53.358 1.00 51.88 91 GLU A CA 1
ATOM 724 C C . GLU A 1 91 ? 28.073 -29.409 -52.173 1.00 51.88 91 GLU A C 1
ATOM 726 O O . GLU A 1 91 ? 27.548 -29.379 -51.063 1.00 51.88 91 GLU A O 1
ATOM 731 N N . ALA A 1 92 ? 29.240 -30.027 -52.391 1.00 53.09 92 ALA A N 1
ATOM 732 C CA . ALA A 1 92 ? 29.983 -30.698 -51.324 1.00 53.09 92 ALA A CA 1
ATOM 733 C C . ALA A 1 92 ? 30.569 -29.701 -50.307 1.00 53.09 92 ALA A C 1
ATOM 735 O O . ALA A 1 92 ? 30.466 -29.930 -49.105 1.00 53.09 92 ALA A O 1
ATOM 736 N N . ALA A 1 93 ? 31.125 -28.579 -50.778 1.00 55.41 93 ALA A N 1
ATOM 737 C CA . ALA A 1 93 ? 31.627 -27.518 -49.908 1.00 55.41 93 ALA A CA 1
ATOM 738 C C . ALA A 1 93 ? 30.498 -26.838 -49.114 1.00 55.41 93 ALA A C 1
ATOM 740 O O . ALA A 1 93 ? 30.701 -26.480 -47.960 1.00 55.41 93 ALA A O 1
ATOM 741 N N . ALA A 1 94 ? 29.298 -26.693 -49.690 1.00 59.47 94 ALA A N 1
ATOM 742 C CA . ALA A 1 94 ? 28.147 -26.147 -48.972 1.00 59.47 94 ALA A CA 1
ATOM 743 C C . ALA A 1 94 ? 27.687 -27.053 -47.811 1.00 59.47 94 ALA A C 1
ATOM 745 O O . ALA A 1 94 ? 27.463 -26.541 -46.716 1.00 59.47 94 ALA A O 1
ATOM 746 N N . GLU A 1 95 ? 27.604 -28.379 -48.013 1.00 63.31 95 GLU A N 1
ATOM 747 C CA . GLU A 1 95 ? 27.299 -29.334 -46.927 1.00 63.31 95 GLU A CA 1
ATOM 748 C C . GLU A 1 95 ? 28.371 -29.296 -45.814 1.00 63.31 95 GLU A C 1
ATOM 750 O O . GLU A 1 95 ? 28.034 -29.369 -44.632 1.00 63.31 95 GLU A O 1
ATOM 755 N N . GLU A 1 96 ? 29.652 -29.144 -46.170 1.00 65.00 96 GLU A N 1
ATOM 756 C CA . GLU A 1 96 ? 30.765 -29.065 -45.212 1.00 65.00 96 GLU A CA 1
ATOM 757 C C . GLU A 1 96 ? 30.727 -27.756 -44.396 1.00 65.00 96 GLU A C 1
ATOM 759 O O . GLU A 1 96 ? 30.798 -27.797 -43.165 1.00 65.00 96 GLU A O 1
ATOM 764 N N . ILE A 1 97 ? 30.494 -26.613 -45.053 1.00 67.50 97 ILE A N 1
ATOM 765 C CA . ILE A 1 97 ? 30.346 -25.291 -44.417 1.00 67.50 97 ILE A CA 1
ATOM 766 C C . ILE A 1 97 ? 29.154 -25.251 -43.450 1.00 67.50 97 ILE A C 1
ATOM 768 O O . ILE A 1 97 ? 29.313 -24.799 -42.316 1.00 67.50 97 ILE A O 1
ATOM 772 N N . ASP A 1 98 ? 27.977 -25.742 -43.855 1.00 71.19 98 ASP A N 1
ATOM 773 C CA . ASP A 1 98 ? 26.805 -25.776 -42.967 1.00 71.19 98 ASP A CA 1
ATOM 774 C C . ASP A 1 98 ? 27.051 -26.680 -41.743 1.00 71.19 98 ASP A C 1
ATOM 776 O O . ASP A 1 98 ? 26.596 -26.358 -40.643 1.00 71.19 98 ASP A O 1
ATOM 780 N N . SER A 1 99 ? 27.809 -27.775 -41.899 1.00 73.25 99 SER A N 1
ATOM 781 C CA . SER A 1 99 ? 28.145 -28.675 -40.786 1.00 73.25 99 SER A CA 1
ATOM 782 C C . SER A 1 99 ? 29.102 -28.049 -39.764 1.00 73.25 99 SER A C 1
ATOM 784 O O . SER A 1 99 ? 28.917 -28.229 -38.559 1.00 73.25 99 SER A O 1
ATOM 786 N N . GLU A 1 100 ? 30.077 -27.261 -40.223 1.00 72.25 100 GLU A N 1
ATOM 787 C CA . GLU A 1 100 ? 31.025 -26.562 -39.351 1.00 72.25 100 GLU A CA 1
ATOM 788 C C . GLU A 1 100 ? 30.344 -25.402 -38.605 1.00 72.25 100 GLU A C 1
ATO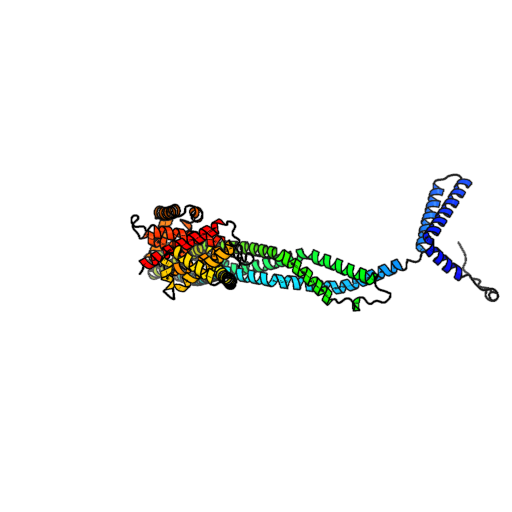M 790 O O . GLU A 1 100 ? 30.566 -25.204 -37.412 1.00 72.25 100 GLU A O 1
ATOM 795 N N . ILE A 1 101 ? 29.435 -24.683 -39.270 1.00 75.44 101 ILE A N 1
ATOM 796 C CA . ILE A 1 101 ? 28.653 -23.610 -38.643 1.00 75.44 101 ILE A CA 1
ATOM 797 C C . ILE A 1 101 ? 27.703 -24.163 -37.580 1.00 75.44 101 ILE A C 1
ATOM 799 O O . ILE A 1 101 ? 27.590 -23.566 -36.510 1.00 75.44 101 ILE A O 1
ATOM 803 N N . GLU A 1 102 ? 27.036 -25.297 -37.821 1.00 80.69 102 GLU A N 1
ATOM 804 C CA . GLU A 1 102 ? 26.169 -25.884 -36.795 1.00 80.69 102 GLU A CA 1
ATOM 805 C C . GLU A 1 102 ? 26.985 -26.387 -35.589 1.00 80.69 102 GLU A C 1
ATOM 807 O O . GLU A 1 102 ? 26.546 -26.196 -34.458 1.00 80.69 102 GLU A O 1
ATOM 812 N N . ARG A 1 103 ? 28.211 -26.900 -35.795 1.00 79.88 103 ARG A N 1
ATOM 813 C CA . ARG A 1 103 ? 29.150 -27.236 -34.705 1.00 79.88 103 ARG A CA 1
ATOM 814 C C . ARG A 1 103 ? 29.516 -26.014 -33.855 1.00 79.88 103 ARG A C 1
ATOM 816 O O . ARG A 1 103 ? 29.446 -26.076 -32.632 1.00 79.88 103 ARG A O 1
ATOM 823 N N . ILE A 1 104 ? 29.851 -24.890 -34.489 1.00 76.56 104 ILE A N 1
ATOM 824 C CA . ILE A 1 104 ? 30.137 -23.626 -33.787 1.00 76.56 104 ILE A CA 1
ATOM 825 C C . ILE A 1 104 ? 28.884 -23.126 -33.038 1.00 76.56 104 ILE A C 1
ATOM 827 O O . ILE A 1 104 ? 28.974 -22.658 -31.903 1.00 76.56 104 ILE A O 1
ATOM 831 N N . MET A 1 105 ? 27.692 -23.278 -33.624 1.00 80.56 105 MET A N 1
ATOM 832 C CA . MET A 1 105 ? 26.429 -22.939 -32.959 1.00 80.56 105 MET A CA 1
ATOM 833 C C . MET A 1 105 ? 26.109 -23.859 -31.767 1.00 80.56 105 MET A C 1
ATOM 835 O O . MET A 1 105 ? 25.526 -23.378 -30.797 1.00 80.56 105 MET A O 1
ATOM 839 N N . GLU A 1 106 ? 26.482 -25.142 -31.792 1.00 83.44 106 GLU A N 1
ATOM 840 C CA . GLU A 1 106 ? 26.355 -26.047 -30.635 1.00 83.44 106 GLU A CA 1
ATOM 841 C C . GLU A 1 106 ? 27.218 -25.596 -29.441 1.00 83.44 106 GLU A C 1
ATOM 843 O O . GLU A 1 106 ? 26.795 -25.761 -28.297 1.00 83.44 106 GLU A O 1
ATOM 848 N N . GLU A 1 107 ? 28.376 -24.971 -29.684 1.00 76.94 107 GLU A N 1
ATOM 849 C CA . GLU A 1 107 ? 29.237 -24.408 -28.631 1.00 76.94 107 GLU A CA 1
ATOM 850 C C . GLU A 1 107 ? 28.743 -23.037 -28.123 1.00 76.94 107 GLU A C 1
ATOM 852 O O . GLU A 1 107 ? 28.794 -22.767 -26.921 1.00 76.94 107 GLU A O 1
ATOM 857 N N . ILE A 1 108 ? 28.215 -22.177 -29.005 1.00 77.25 108 ILE A N 1
ATOM 858 C CA . ILE A 1 108 ? 27.760 -20.818 -28.649 1.00 77.25 108 ILE A CA 1
ATOM 859 C C . ILE A 1 108 ? 26.401 -20.816 -27.931 1.00 77.25 108 ILE A C 1
ATOM 861 O O . ILE A 1 108 ? 26.226 -20.078 -26.959 1.00 77.25 108 ILE A O 1
ATOM 865 N N . ARG A 1 109 ? 25.430 -21.630 -28.380 1.00 83.56 109 ARG A N 1
ATOM 866 C CA . ARG A 1 109 ? 24.067 -21.671 -27.807 1.00 83.56 109 ARG A CA 1
ATOM 86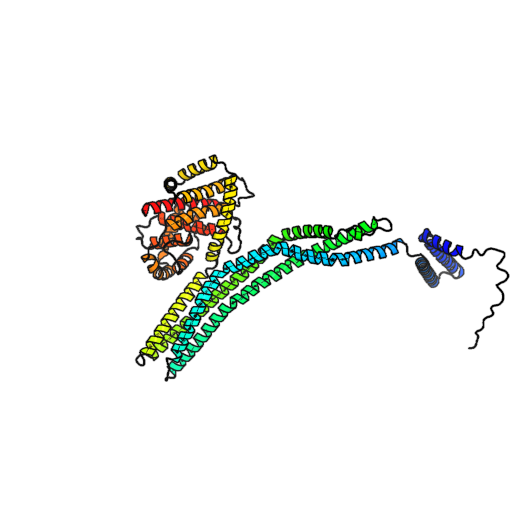7 C C . ARG A 1 109 ? 24.034 -21.765 -26.271 1.00 83.56 109 ARG A C 1
ATOM 869 O O . ARG A 1 109 ? 23.374 -20.901 -25.697 1.00 83.56 109 ARG A O 1
ATOM 876 N N . PRO A 1 110 ? 24.731 -22.708 -25.595 1.00 83.25 110 PRO A N 1
ATOM 877 C CA . PRO A 1 110 ? 24.662 -22.834 -24.136 1.00 83.25 110 PRO A CA 1
ATOM 878 C C . PRO A 1 110 ? 25.258 -21.631 -23.391 1.00 83.25 110 PRO A C 1
ATOM 880 O O . PRO A 1 110 ? 24.729 -21.247 -22.351 1.00 83.25 110 PRO A O 1
ATOM 883 N N . LEU A 1 111 ? 26.310 -21.001 -23.929 1.00 77.69 111 LEU A N 1
ATOM 884 C CA . LEU A 1 111 ? 26.895 -19.783 -23.352 1.00 77.69 111 LEU A CA 1
ATOM 885 C C . LEU A 1 111 ? 25.916 -18.606 -23.450 1.00 77.69 111 LEU A C 1
ATOM 887 O O . LEU A 1 111 ? 25.741 -17.848 -22.499 1.00 77.69 111 LEU A O 1
ATOM 891 N N . CYS A 1 112 ? 25.228 -18.483 -24.586 1.00 77.94 112 CYS A N 1
ATOM 892 C CA . CYS A 1 112 ? 24.152 -17.515 -24.755 1.00 77.94 112 CYS A CA 1
ATOM 893 C C . CYS A 1 112 ? 22.935 -17.834 -23.869 1.00 77.94 112 CYS A C 1
ATOM 895 O O . CYS A 1 112 ? 22.391 -16.914 -23.275 1.00 77.94 112 CYS A O 1
ATOM 897 N N . ASP A 1 113 ? 22.510 -19.094 -23.734 1.00 84.31 113 ASP A N 1
ATOM 898 C CA . ASP A 1 113 ? 21.415 -19.480 -22.826 1.00 84.31 113 ASP A CA 1
ATOM 899 C C . ASP A 1 113 ? 21.721 -19.078 -21.371 1.00 84.31 113 ASP A C 1
ATOM 901 O O . ASP A 1 113 ? 20.855 -18.534 -20.685 1.00 84.31 113 ASP A O 1
ATOM 905 N N . GLU A 1 114 ? 22.959 -19.289 -20.909 1.00 84.75 114 GLU A N 1
ATOM 906 C CA . GLU A 1 114 ? 23.396 -18.872 -19.574 1.00 84.75 114 GLU A CA 1
ATOM 907 C C . GLU A 1 114 ? 23.405 -17.341 -19.427 1.00 84.75 114 GLU A C 1
ATOM 909 O O . GLU A 1 114 ? 22.790 -16.818 -18.495 1.00 84.75 114 GLU A O 1
ATOM 914 N N . LEU A 1 115 ? 24.017 -16.615 -20.373 1.00 82.31 115 LEU A N 1
ATOM 915 C CA . LEU A 1 115 ? 24.003 -15.145 -20.396 1.00 82.31 115 LEU A CA 1
ATOM 916 C C . LEU A 1 115 ? 22.578 -14.576 -20.443 1.00 82.31 115 LEU A C 1
ATOM 918 O O . LEU A 1 115 ? 22.302 -13.566 -19.803 1.00 82.31 115 LEU A O 1
ATOM 922 N N . PHE A 1 116 ? 21.658 -15.225 -21.160 1.00 85.88 116 PHE A N 1
ATOM 923 C CA . PHE A 1 116 ? 20.269 -14.788 -21.276 1.00 85.88 116 PHE A CA 1
ATOM 924 C C . PHE A 1 116 ? 19.538 -14.830 -19.936 1.00 85.88 116 PHE A C 1
ATOM 926 O O . PHE A 1 116 ? 18.875 -13.861 -19.565 1.00 85.88 116 PHE A O 1
ATOM 933 N N . VAL A 1 117 ? 19.689 -15.924 -19.185 1.00 87.12 117 VAL A N 1
ATOM 934 C CA . VAL A 1 117 ? 19.092 -16.038 -17.849 1.00 87.12 117 VAL A CA 1
ATOM 935 C C . VAL A 1 117 ? 19.763 -15.067 -16.878 1.00 87.12 117 VAL A C 1
ATOM 937 O O . VAL A 1 117 ? 19.061 -14.320 -16.199 1.00 87.12 117 VAL A O 1
ATOM 940 N N . GLN A 1 118 ? 21.102 -15.018 -16.860 1.00 87.44 118 GLN A N 1
ATOM 941 C CA . GLN A 1 118 ? 21.859 -14.122 -15.980 1.00 87.44 118 GLN A CA 1
ATOM 942 C C . GLN A 1 118 ? 21.497 -12.648 -16.191 1.00 87.44 118 GLN A C 1
ATOM 944 O O . GLN A 1 118 ? 21.368 -11.915 -15.215 1.00 87.44 118 GLN A O 1
ATOM 949 N N . GLU A 1 119 ? 21.310 -12.208 -17.435 1.00 84.75 119 GLU A N 1
ATOM 950 C CA . GLU A 1 119 ? 21.071 -10.799 -17.752 1.00 84.75 119 GLU A CA 1
ATOM 951 C C . GLU A 1 119 ? 19.622 -10.363 -17.483 1.00 84.75 119 GLU A C 1
ATOM 953 O O . GLU A 1 119 ? 19.387 -9.252 -17.003 1.00 84.75 119 GLU A O 1
ATOM 958 N N . ILE A 1 120 ? 18.645 -11.255 -17.694 1.00 88.19 120 ILE A N 1
ATOM 959 C CA . ILE A 1 120 ? 17.260 -11.030 -17.251 1.00 88.19 120 ILE A CA 1
ATOM 960 C C . ILE A 1 120 ? 17.205 -10.949 -15.723 1.00 88.19 120 ILE A C 1
ATOM 962 O O . ILE A 1 120 ? 16.613 -10.016 -15.174 1.00 88.19 120 ILE A O 1
ATOM 966 N N . ASP A 1 121 ? 17.849 -11.888 -15.028 1.00 89.50 121 ASP A N 1
ATOM 967 C CA . ASP A 1 121 ? 17.872 -11.916 -13.566 1.00 89.50 121 ASP A CA 1
ATOM 968 C C . ASP A 1 121 ? 18.629 -10.693 -13.006 1.00 89.50 121 ASP A C 1
ATOM 970 O O . ASP A 1 121 ? 18.138 -10.053 -12.079 1.00 89.50 121 ASP A O 1
ATOM 974 N N . ARG A 1 122 ? 19.742 -10.256 -13.624 1.00 91.06 122 ARG A N 1
ATOM 975 C CA . ARG A 1 122 ? 20.496 -9.040 -13.239 1.00 91.06 122 ARG A CA 1
ATOM 976 C C . ARG A 1 122 ? 19.619 -7.786 -13.197 1.00 91.06 122 ARG A C 1
ATOM 978 O O . ARG A 1 122 ? 19.831 -6.927 -12.344 1.00 91.06 122 ARG A O 1
ATOM 985 N N . ILE A 1 123 ? 18.674 -7.669 -14.130 1.00 87.00 123 ILE A N 1
ATOM 986 C CA . ILE A 1 123 ? 17.812 -6.489 -14.282 1.00 87.00 123 ILE A CA 1
ATOM 987 C C . ILE A 1 123 ? 16.516 -6.622 -13.469 1.00 87.00 123 ILE A C 1
ATOM 989 O O . ILE A 1 123 ? 16.040 -5.629 -12.924 1.00 87.00 123 ILE A O 1
ATOM 993 N N . THR A 1 124 ? 15.944 -7.824 -13.362 1.00 88.81 124 THR A N 1
ATOM 994 C CA . THR A 1 124 ? 14.667 -8.032 -12.654 1.00 88.81 124 THR A CA 1
ATOM 995 C C . THR A 1 124 ? 14.820 -8.264 -11.155 1.00 88.81 124 THR A C 1
ATOM 997 O O . THR A 1 124 ? 13.929 -7.879 -10.401 1.00 88.81 124 THR A O 1
ATOM 1000 N N . GLN A 1 125 ? 15.937 -8.838 -10.697 1.00 91.06 125 GLN A N 1
ATOM 1001 C CA . GLN A 1 125 ? 16.150 -9.169 -9.286 1.00 91.06 125 GLN A CA 1
ATOM 1002 C C . GLN A 1 125 ? 16.028 -7.957 -8.338 1.00 91.06 125 GLN A C 1
ATOM 1004 O O . GLN A 1 125 ? 15.360 -8.114 -7.318 1.00 91.06 125 GLN A O 1
ATOM 1009 N N . PRO A 1 126 ? 16.551 -6.748 -8.647 1.00 87.25 126 PRO A N 1
ATOM 1010 C CA . PRO A 1 126 ? 16.349 -5.573 -7.792 1.00 87.25 126 PRO A CA 1
ATOM 1011 C C . PRO A 1 126 ? 14.869 -5.191 -7.629 1.00 87.25 126 PRO A C 1
ATOM 1013 O O . PRO A 1 126 ? 14.435 -4.894 -6.522 1.00 87.25 126 PRO A O 1
ATOM 1016 N N . VAL A 1 127 ? 14.080 -5.268 -8.709 1.00 80.69 127 VAL A N 1
ATOM 1017 C CA . VAL A 1 127 ? 12.633 -4.975 -8.693 1.00 80.69 127 VAL A CA 1
ATOM 1018 C C . VAL A 1 127 ? 11.871 -6.043 -7.901 1.00 80.69 127 VAL A C 1
ATOM 1020 O O . VAL A 1 127 ? 10.991 -5.730 -7.104 1.00 80.69 127 VAL A O 1
ATOM 1023 N N . ILE A 1 128 ? 12.243 -7.317 -8.065 1.00 88.94 128 ILE A N 1
ATOM 1024 C CA . ILE A 1 128 ? 11.698 -8.434 -7.280 1.00 88.94 128 ILE A CA 1
ATOM 1025 C C . ILE A 1 128 ? 12.002 -8.259 -5.783 1.00 88.94 128 ILE A C 1
ATOM 1027 O O . ILE A 1 128 ? 11.152 -8.551 -4.940 1.00 88.94 128 ILE A O 1
ATOM 1031 N N . GLU A 1 129 ? 13.208 -7.803 -5.440 1.00 87.56 129 GLU A N 1
ATOM 1032 C CA . GLU A 1 129 ? 13.625 -7.561 -4.060 1.00 87.56 129 GLU A CA 1
ATOM 1033 C C . GLU A 1 129 ? 12.880 -6.370 -3.444 1.00 87.56 129 GLU A C 1
ATOM 1035 O O . GLU A 1 129 ? 12.312 -6.545 -2.366 1.00 87.56 129 GLU A O 1
ATOM 1040 N N . GLU A 1 130 ? 12.763 -5.235 -4.147 1.00 77.50 130 GLU A N 1
ATOM 1041 C CA . GLU A 1 130 ? 11.956 -4.079 -3.717 1.00 77.50 130 GLU A CA 1
ATOM 1042 C C . GLU A 1 130 ? 10.497 -4.487 -3.459 1.00 77.50 130 GLU A C 1
ATOM 1044 O O . GLU A 1 130 ? 9.979 -4.277 -2.362 1.00 77.50 130 GLU A O 1
ATOM 1049 N N . ILE A 1 131 ? 9.856 -5.179 -4.409 1.00 75.19 131 ILE A N 1
ATOM 1050 C CA . ILE A 1 131 ? 8.463 -5.637 -4.281 1.00 75.19 131 ILE A CA 1
ATOM 1051 C C . ILE A 1 131 ? 8.292 -6.636 -3.122 1.00 75.19 131 ILE A C 1
ATOM 1053 O O . ILE A 1 131 ? 7.302 -6.577 -2.383 1.00 75.19 131 ILE A O 1
ATOM 1057 N N . ARG A 1 132 ? 9.252 -7.547 -2.908 1.00 82.81 132 ARG A N 1
ATOM 1058 C CA . ARG A 1 132 ? 9.210 -8.511 -1.793 1.00 82.81 132 ARG A CA 1
ATOM 1059 C C . ARG A 1 132 ? 9.413 -7.823 -0.439 1.00 82.81 132 ARG A C 1
ATOM 1061 O O . ARG A 1 132 ? 8.760 -8.214 0.535 1.00 82.81 132 ARG A O 1
ATOM 1068 N N . GLU A 1 133 ? 10.301 -6.835 -0.344 1.00 79.56 133 GLU A N 1
ATOM 1069 C CA . GLU A 1 133 ? 10.448 -6.015 0.863 1.00 79.56 133 GLU A CA 1
ATOM 1070 C C . GLU A 1 133 ? 9.187 -5.190 1.125 1.00 79.56 133 GLU A C 1
ATOM 1072 O O . GLU A 1 133 ? 8.712 -5.145 2.261 1.00 79.56 133 GLU A O 1
ATOM 1077 N N . ASP A 1 134 ? 8.575 -4.632 0.084 1.00 68.06 134 ASP A N 1
ATOM 1078 C CA . ASP A 1 134 ? 7.365 -3.826 0.184 1.00 68.06 134 ASP A CA 1
ATOM 1079 C C . ASP A 1 134 ? 6.125 -4.615 0.602 1.00 68.06 134 ASP A C 1
ATOM 1081 O O . ASP A 1 134 ? 5.379 -4.155 1.473 1.00 68.06 134 ASP A O 1
ATOM 1085 N N . TYR A 1 135 ? 5.954 -5.834 0.089 1.00 77.44 135 TYR A N 1
ATOM 1086 C CA . TYR A 1 135 ? 4.959 -6.784 0.586 1.00 77.44 135 TYR A CA 1
ATOM 1087 C C . TYR A 1 135 ? 5.172 -7.083 2.084 1.00 77.44 135 TYR A C 1
ATOM 1089 O O . TYR A 1 135 ? 4.249 -6.944 2.896 1.00 77.44 135 TYR A O 1
ATOM 1097 N N . LYS A 1 136 ? 6.407 -7.420 2.492 1.00 80.12 136 LYS A N 1
ATOM 1098 C CA . LYS A 1 136 ? 6.734 -7.743 3.895 1.00 80.12 136 LYS A CA 1
ATOM 1099 C C . LYS A 1 136 ? 6.526 -6.555 4.831 1.00 80.12 136 LYS A C 1
ATOM 1101 O O . LYS A 1 136 ? 5.947 -6.709 5.903 1.00 80.12 136 LYS A O 1
ATOM 1106 N N . ARG A 1 137 ? 6.970 -5.363 4.435 1.00 68.31 137 ARG A N 1
ATOM 1107 C CA . ARG A 1 137 ? 6.876 -4.112 5.205 1.00 68.31 137 ARG A CA 1
ATOM 1108 C C . ARG A 1 137 ? 5.443 -3.589 5.297 1.00 68.31 137 ARG A C 1
ATOM 1110 O O . ARG A 1 137 ? 5.041 -3.054 6.341 1.00 68.31 137 ARG A O 1
ATOM 1117 N N . GLY A 1 138 ? 4.667 -3.796 4.232 1.00 64.69 138 GLY A N 1
ATOM 1118 C CA . GLY A 1 138 ? 3.234 -3.541 4.191 1.00 64.69 138 GLY A CA 1
ATOM 1119 C C . GLY A 1 138 ? 2.456 -4.428 5.163 1.00 64.69 138 GLY A C 1
ATOM 1120 O O . GLY A 1 138 ? 1.570 -3.938 5.860 1.00 64.69 138 GLY A O 1
ATOM 1121 N N . LEU A 1 139 ? 2.824 -5.706 5.294 1.00 73.06 139 LEU A N 1
ATOM 1122 C CA . LEU A 1 139 ? 2.147 -6.636 6.203 1.00 73.06 139 LEU A CA 1
ATOM 1123 C C . LEU A 1 139 ? 2.752 -6.756 7.611 1.00 73.06 139 LEU A C 1
ATOM 1125 O O . LEU A 1 139 ? 2.077 -7.306 8.479 1.00 73.06 139 LEU A O 1
ATOM 1129 N N . SER A 1 140 ? 3.972 -6.265 7.875 1.00 73.44 140 SER A N 1
ATOM 1130 C CA . SER A 1 140 ? 4.675 -6.540 9.146 1.00 73.44 140 SER A CA 1
ATOM 1131 C C . SER A 1 140 ? 3.829 -6.180 10.368 1.00 73.44 140 SER A C 1
ATOM 1133 O O . SER A 1 140 ? 3.600 -7.026 11.223 1.00 73.44 140 SER A O 1
ATOM 1135 N N . TRP A 1 141 ? 3.252 -4.974 10.380 1.00 67.25 141 TRP A N 1
ATOM 1136 C CA . TRP A 1 141 ? 2.428 -4.467 11.480 1.00 67.25 141 TRP A CA 1
ATOM 1137 C C . TRP A 1 141 ? 1.175 -5.324 11.710 1.00 67.25 141 TRP A C 1
ATOM 1139 O O . TRP A 1 141 ? 0.808 -5.585 12.851 1.00 67.25 141 TRP A O 1
ATOM 1149 N N . LEU A 1 142 ? 0.549 -5.805 10.629 1.00 72.12 142 LEU A N 1
ATOM 1150 C CA . LEU A 1 142 ? -0.645 -6.640 10.699 1.00 72.12 142 LEU A CA 1
ATOM 1151 C C . LEU A 1 142 ? -0.312 -7.999 11.321 1.00 72.12 142 LEU A C 1
ATOM 1153 O O . LEU A 1 142 ? -1.056 -8.486 12.172 1.00 72.12 142 LEU A O 1
ATOM 1157 N N . TRP A 1 143 ? 0.816 -8.598 10.936 1.00 78.38 143 TRP A N 1
ATOM 1158 C CA . TRP A 1 143 ? 1.280 -9.845 11.539 1.00 78.38 143 TRP A CA 1
ATOM 1159 C C . TRP A 1 143 ? 1.794 -9.644 12.969 1.00 78.38 143 TRP A C 1
ATOM 1161 O O . TRP A 1 143 ? 1.495 -10.477 13.814 1.00 78.38 143 TRP A O 1
ATOM 1171 N N . GLU A 1 144 ? 2.488 -8.549 13.278 1.00 76.75 144 GLU A N 1
ATOM 1172 C CA . GLU A 1 144 ? 2.966 -8.210 14.628 1.00 76.75 144 GLU A CA 1
ATOM 1173 C C . GLU A 1 144 ? 1.798 -8.059 15.622 1.00 76.75 144 GLU A C 1
ATOM 1175 O O . GLU A 1 144 ? 1.770 -8.745 16.650 1.00 76.75 144 GLU A O 1
ATOM 1180 N N . ASP A 1 145 ? 0.795 -7.234 15.296 1.00 69.81 145 ASP A N 1
ATOM 1181 C CA . ASP A 1 145 ? -0.390 -7.030 16.141 1.00 69.81 145 ASP A CA 1
ATOM 1182 C C . ASP A 1 145 ? -1.244 -8.306 16.237 1.00 69.81 145 ASP A C 1
ATOM 1184 O O . ASP A 1 145 ? -1.696 -8.678 17.327 1.00 69.81 145 ASP A O 1
ATOM 1188 N N . SER A 1 146 ? -1.426 -9.020 15.118 1.00 75.81 146 SER A N 1
ATOM 1189 C CA . SER A 1 146 ? -2.166 -10.287 15.086 1.00 75.81 146 SER A CA 1
ATOM 1190 C C . SER A 1 146 ? -1.477 -11.366 15.923 1.00 75.81 146 SER A C 1
ATOM 1192 O O . SER A 1 146 ? -2.119 -11.970 16.779 1.00 75.81 146 SER A O 1
ATOM 1194 N N . GLN A 1 147 ? -0.164 -11.571 15.782 1.00 81.88 147 GLN A N 1
ATOM 1195 C CA . GLN A 1 147 ? 0.593 -12.541 16.583 1.00 81.88 147 GLN A CA 1
ATOM 1196 C C . GLN A 1 147 ? 0.554 -12.198 18.079 1.00 81.88 147 GLN A C 1
ATOM 1198 O O . GLN A 1 147 ? 0.290 -13.080 18.900 1.00 81.88 147 GLN A O 1
ATOM 1203 N N . ALA A 1 148 ? 0.747 -10.926 18.448 1.00 79.50 148 ALA A N 1
ATOM 1204 C CA . ALA A 1 148 ? 0.687 -10.484 19.842 1.00 79.50 148 ALA A CA 1
ATOM 1205 C C . ALA A 1 148 ? -0.706 -10.697 20.467 1.00 79.50 148 ALA A C 1
ATOM 1207 O O . ALA A 1 148 ? -0.816 -11.058 21.644 1.00 79.50 148 ALA A O 1
ATOM 1208 N N . TYR A 1 149 ? -1.772 -10.504 19.687 1.00 82.12 149 TYR A N 1
ATOM 1209 C CA . TYR A 1 149 ? -3.140 -10.807 20.094 1.00 82.12 149 TYR A CA 1
ATOM 1210 C C . TYR A 1 149 ? -3.392 -12.323 20.208 1.00 82.12 149 TYR A C 1
ATOM 1212 O O . TYR A 1 149 ? -3.869 -12.792 21.244 1.00 82.12 149 TYR A O 1
ATOM 1220 N N . LEU A 1 150 ? -3.025 -13.100 19.183 1.00 85.56 150 LEU A N 1
ATOM 1221 C CA . LEU A 1 150 ? -3.230 -14.551 19.119 1.00 85.56 150 LEU A CA 1
ATOM 1222 C C . LEU A 1 150 ? -2.477 -15.295 20.230 1.00 85.56 150 LEU A C 1
ATOM 1224 O O . LEU A 1 150 ? -3.023 -16.240 20.798 1.00 85.56 150 LEU A O 1
ATOM 1228 N N . GLN A 1 151 ? -1.273 -14.851 20.604 1.00 86.06 151 GLN A N 1
ATOM 1229 C CA . GLN A 1 151 ? -0.535 -15.430 21.729 1.00 86.06 151 GLN A CA 1
ATOM 1230 C C . GLN A 1 151 ? -1.285 -15.233 23.058 1.00 86.06 151 GLN A C 1
ATOM 1232 O O . GLN A 1 151 ? -1.511 -16.196 23.792 1.00 86.06 151 GLN A O 1
ATOM 1237 N N . ARG A 1 152 ? -1.740 -14.005 23.353 1.00 84.94 152 ARG A N 1
ATOM 1238 C CA . ARG A 1 152 ? -2.541 -13.723 24.563 1.00 84.94 152 ARG A CA 1
ATOM 1239 C C . ARG A 1 152 ? -3.860 -14.492 24.564 1.00 84.94 152 ARG A C 1
ATOM 1241 O O . ARG A 1 152 ? -4.328 -14.903 25.623 1.00 84.94 152 ARG A O 1
ATOM 1248 N N . LEU A 1 153 ? -4.455 -14.685 23.388 1.00 88.38 153 LEU A N 1
ATOM 1249 C CA . LEU A 1 153 ? -5.662 -15.482 23.222 1.00 88.38 153 LEU A CA 1
ATOM 1250 C C . LEU A 1 153 ? -5.412 -16.960 23.557 1.00 88.38 153 LEU A C 1
ATOM 1252 O O . LEU A 1 153 ? -6.190 -17.538 24.309 1.00 88.38 153 LEU A O 1
ATOM 1256 N N . GLN A 1 154 ? -4.319 -17.560 23.072 1.00 87.25 154 GLN A N 1
ATOM 1257 C CA . GLN A 1 154 ? -3.934 -18.940 23.409 1.00 87.25 154 GLN A CA 1
ATOM 1258 C C . GLN A 1 154 ? -3.685 -19.115 24.918 1.00 87.25 154 GLN A C 1
ATOM 1260 O O . GLN A 1 154 ? -4.190 -20.065 25.522 1.00 87.25 154 GLN A O 1
ATOM 1265 N N . GLU A 1 155 ? -2.977 -18.172 25.548 1.00 87.69 155 GLU A N 1
ATOM 1266 C CA . GLU A 1 155 ? -2.790 -18.142 27.005 1.00 87.69 155 GLU A CA 1
ATOM 1267 C C . GLU A 1 155 ? -4.150 -18.089 27.727 1.00 87.69 155 GLU A C 1
ATOM 1269 O O . GLU A 1 155 ? -4.442 -18.946 28.566 1.00 87.69 155 GLU A O 1
ATOM 1274 N N . GLY A 1 156 ? -5.030 -17.165 27.327 1.00 86.69 156 GLY A N 1
ATOM 1275 C CA . GLY A 1 156 ? -6.371 -17.010 27.890 1.00 86.69 156 GLY A CA 1
ATOM 1276 C C . GLY A 1 156 ? -7.275 -18.237 27.721 1.00 86.69 156 GLY A C 1
ATOM 1277 O O . GLY A 1 156 ? -7.966 -18.610 28.668 1.00 86.69 156 GLY A O 1
ATOM 1278 N N . ILE A 1 157 ? -7.245 -18.902 26.561 1.00 88.06 157 ILE A N 1
ATOM 1279 C CA . ILE A 1 157 ? -7.959 -20.168 26.314 1.00 88.06 157 ILE A CA 1
ATOM 1280 C C . ILE A 1 157 ? -7.511 -21.228 27.322 1.00 88.06 157 ILE A C 1
ATOM 1282 O O . ILE A 1 157 ? -8.353 -21.849 27.972 1.00 88.06 157 ILE A O 1
ATOM 1286 N N . SER A 1 158 ? -6.196 -21.390 27.513 1.00 86.19 158 SER A N 1
ATOM 1287 C CA . SER A 1 158 ? -5.653 -22.387 28.443 1.00 86.19 158 SER A CA 1
ATOM 1288 C C . SER A 1 158 ? -6.077 -22.129 29.896 1.00 86.19 158 SER A C 1
ATOM 1290 O O . SER A 1 158 ? -6.447 -23.060 30.615 1.00 86.19 158 SER A O 1
ATOM 1292 N N . GLU A 1 159 ? -6.119 -20.863 30.323 1.00 86.00 159 GLU A N 1
ATOM 1293 C CA . GLU A 1 159 ? -6.588 -20.480 31.657 1.00 86.00 159 GLU A CA 1
ATOM 1294 C C . GLU A 1 159 ? -8.088 -20.748 31.844 1.00 86.00 159 GLU A C 1
ATOM 1296 O O . GLU A 1 159 ? -8.499 -21.222 32.906 1.00 86.00 159 GLU A O 1
ATOM 1301 N N . ILE A 1 160 ? -8.910 -20.465 30.827 1.00 85.38 160 ILE A N 1
ATOM 1302 C CA . ILE A 1 160 ? -10.354 -20.723 30.873 1.00 85.38 160 ILE A CA 1
ATOM 1303 C C . ILE A 1 160 ? -10.614 -22.236 30.918 1.00 85.38 160 ILE A C 1
ATOM 1305 O O . ILE A 1 160 ? -11.410 -22.679 31.745 1.00 85.38 160 ILE A O 1
ATOM 1309 N N . HIS A 1 161 ? -9.895 -23.034 30.123 1.00 85.00 161 HIS A N 1
ATOM 1310 C CA . HIS A 1 161 ? -9.988 -24.497 30.129 1.00 85.00 161 HIS A CA 1
ATOM 1311 C C . HIS A 1 161 ? -9.644 -25.081 31.517 1.00 85.00 161 HIS A C 1
ATOM 1313 O O . HIS A 1 161 ? -10.393 -25.892 32.065 1.00 85.00 161 HIS A O 1
ATOM 1319 N N . ILE A 1 162 ? -8.579 -24.587 32.165 1.00 84.12 162 ILE A N 1
ATOM 1320 C CA . ILE A 1 162 ? -8.239 -24.939 33.559 1.00 84.12 162 ILE A CA 1
ATOM 1321 C C . ILE A 1 162 ? -9.366 -24.545 34.530 1.00 84.12 162 ILE A C 1
ATOM 1323 O O . ILE A 1 162 ? -9.683 -25.297 35.454 1.00 84.12 162 ILE A O 1
ATOM 1327 N N . ILE A 1 163 ? -9.988 -23.376 34.348 1.00 82.06 163 ILE A N 1
ATOM 1328 C CA . ILE A 1 163 ? -11.108 -22.934 35.190 1.00 82.06 163 ILE A CA 1
ATOM 1329 C C . ILE A 1 163 ? -12.322 -23.857 35.028 1.00 82.06 163 ILE A C 1
ATOM 1331 O O . ILE A 1 163 ? -12.905 -24.223 36.046 1.00 82.06 163 ILE A O 1
ATOM 1335 N N . ILE A 1 164 ? -12.661 -24.292 33.811 1.00 80.00 164 ILE A N 1
ATOM 1336 C CA . ILE A 1 164 ? -13.780 -25.215 33.548 1.00 80.00 164 ILE A CA 1
ATOM 1337 C C . ILE A 1 164 ? -13.547 -26.563 34.235 1.00 80.00 164 ILE A C 1
ATOM 1339 O O . ILE A 1 164 ? -14.402 -27.006 35.001 1.00 80.00 164 ILE A O 1
ATOM 1343 N N . GLN A 1 165 ? -12.360 -27.158 34.077 1.00 76.44 165 GLN A N 1
ATOM 1344 C CA . GLN A 1 165 ? -12.001 -28.417 34.745 1.00 76.44 165 GLN A CA 1
ATOM 1345 C C . GLN A 1 165 ? -12.037 -28.315 36.283 1.00 76.44 165 GLN A C 1
ATOM 1347 O O . GLN A 1 165 ? -12.369 -29.278 36.979 1.00 76.44 165 GLN A O 1
ATOM 1352 N N . LEU A 1 166 ? -11.713 -27.142 36.843 1.00 71.62 166 LEU A N 1
ATOM 1353 C CA . LEU A 1 166 ? -11.803 -26.873 38.283 1.00 71.62 166 LEU A CA 1
ATOM 1354 C C . LEU A 1 166 ? -13.241 -26.598 38.761 1.00 71.62 166 LEU A C 1
ATOM 1356 O O . LEU A 1 166 ? -13.526 -26.756 39.951 1.00 71.62 166 LEU A O 1
ATOM 1360 N N . VAL A 1 167 ? -14.147 -26.205 37.864 1.00 68.38 167 VAL A N 1
ATOM 1361 C CA . VAL A 1 167 ? -15.592 -26.042 38.099 1.00 68.38 167 VAL A CA 1
ATOM 1362 C C . VAL A 1 167 ? -16.274 -27.408 37.914 1.00 68.38 167 VAL A C 1
ATOM 1364 O O . VAL A 1 167 ? -17.140 -27.635 37.074 1.00 68.38 167 VAL A O 1
ATOM 1367 N N . ASN A 1 168 ? -15.833 -28.359 38.738 1.00 58.81 168 ASN A N 1
ATOM 1368 C CA . ASN A 1 168 ? -16.238 -29.758 38.672 1.00 58.81 168 ASN A CA 1
ATOM 1369 C C . ASN A 1 168 ? -17.745 -29.898 38.969 1.00 58.81 168 ASN A C 1
ATOM 1371 O O . ASN A 1 168 ? -18.203 -29.519 40.053 1.00 58.81 168 ASN A O 1
ATOM 1375 N N . SER A 1 169 ? -18.522 -30.401 38.005 1.00 59.34 169 SER A N 1
ATOM 1376 C CA . SER A 1 169 ? -19.988 -30.356 38.040 1.00 59.34 169 SER A CA 1
ATOM 1377 C C . SER A 1 169 ? -20.625 -31.740 38.213 1.00 59.34 169 SER A C 1
ATOM 1379 O O . SER A 1 169 ? -20.191 -32.726 37.627 1.00 59.34 169 SER A O 1
ATOM 1381 N N . ILE A 1 170 ? -21.659 -31.815 39.059 1.00 58.47 170 ILE A N 1
ATOM 1382 C CA . ILE A 1 170 ? -22.361 -33.069 39.407 1.00 58.47 170 ILE A CA 1
ATOM 1383 C C . ILE A 1 170 ? -23.743 -33.149 38.719 1.00 58.47 170 ILE A C 1
ATOM 1385 O O . ILE A 1 170 ? -24.347 -34.216 38.642 1.00 58.47 170 ILE A O 1
ATOM 1389 N N . SER A 1 171 ? -24.258 -32.032 38.194 1.00 70.88 171 SER A N 1
ATOM 1390 C CA . SER A 1 171 ? -25.546 -31.960 37.494 1.00 70.88 171 SER A CA 1
ATOM 1391 C C . SER A 1 171 ? -25.390 -32.047 35.975 1.00 70.88 171 SER A C 1
ATOM 1393 O O . SER A 1 171 ? -24.529 -31.389 35.392 1.00 70.88 171 SER A O 1
ATOM 1395 N N . GLU A 1 172 ? -26.311 -32.759 35.327 1.00 74.12 172 GLU A N 1
ATOM 1396 C CA . GLU A 1 172 ? -26.335 -32.962 33.871 1.00 74.12 172 GLU A CA 1
ATOM 1397 C C . GLU A 1 172 ? -26.463 -31.651 33.061 1.00 74.12 172 GLU A C 1
ATOM 1399 O O . GLU A 1 172 ? -25.960 -31.577 31.943 1.00 74.12 172 GLU A O 1
ATOM 1404 N N . SER A 1 173 ? -27.094 -30.604 33.616 1.00 74.00 173 SER A N 1
ATOM 1405 C CA . SER A 1 173 ? -27.173 -29.258 33.018 1.00 74.00 173 SER A CA 1
ATOM 1406 C C . SER A 1 173 ? -25.788 -28.615 32.899 1.00 74.00 173 SER A C 1
ATOM 1408 O O . SER A 1 173 ? -25.304 -28.364 31.798 1.00 74.00 173 SER A O 1
ATOM 1410 N N . LYS A 1 174 ? -25.119 -28.424 34.041 1.00 76.38 174 LYS A N 1
ATOM 1411 C CA . LYS A 1 174 ? -23.770 -27.846 34.145 1.00 76.38 174 LYS A CA 1
ATOM 1412 C C . LYS A 1 174 ? -22.745 -28.635 33.329 1.00 76.38 174 LYS A C 1
ATOM 1414 O O . LYS A 1 174 ? -21.942 -28.023 32.641 1.00 76.38 174 LYS A O 1
ATOM 1419 N N . MET A 1 175 ? -22.833 -29.967 33.312 1.00 80.56 175 MET A N 1
ATOM 1420 C CA . MET A 1 175 ? -21.960 -30.809 32.485 1.00 80.56 175 MET A CA 1
ATOM 1421 C C . MET A 1 175 ? -22.135 -30.540 30.979 1.00 80.56 175 MET A C 1
ATOM 1423 O O . MET A 1 175 ? -21.137 -30.440 30.274 1.00 80.56 175 MET A O 1
ATOM 1427 N N . LYS A 1 176 ? -23.370 -30.350 30.486 1.00 84.19 176 LYS A N 1
ATOM 1428 C CA . LYS A 1 176 ? -23.624 -29.985 29.077 1.00 84.19 176 LYS A CA 1
ATOM 1429 C C . LYS A 1 176 ? -23.115 -28.586 28.730 1.00 84.19 176 LYS A C 1
ATOM 1431 O O . LYS A 1 176 ? -22.577 -28.400 27.643 1.00 84.19 176 LYS A O 1
ATOM 1436 N N . PHE A 1 177 ? -23.265 -27.618 29.635 1.00 81.69 177 PHE A N 1
ATOM 1437 C CA . PHE A 1 177 ? -22.729 -26.269 29.428 1.00 81.69 177 PHE A CA 1
ATOM 1438 C C . PHE A 1 177 ? -21.195 -26.250 29.448 1.00 81.69 177 PHE A C 1
ATOM 1440 O O . PHE A 1 177 ? -20.603 -25.621 28.578 1.00 81.69 177 PHE A O 1
ATOM 1447 N N . SER A 1 178 ? -20.548 -26.982 30.364 1.00 82.44 178 SER A N 1
ATOM 1448 C CA . SER A 1 178 ? -19.087 -27.140 30.370 1.00 82.44 178 SER A CA 1
ATOM 1449 C C . SER A 1 178 ? -18.575 -27.814 29.095 1.00 82.44 178 SER A C 1
ATOM 1451 O O . SER A 1 178 ? -17.626 -27.311 28.512 1.00 82.44 178 SER A O 1
ATOM 1453 N N . GLN A 1 179 ? -19.223 -28.888 28.625 1.00 85.31 179 GLN A N 1
ATOM 1454 C CA . GLN A 1 179 ? -18.839 -29.563 27.376 1.00 85.31 179 GLN A CA 1
ATOM 1455 C C . GLN A 1 179 ? -18.957 -28.642 26.161 1.00 85.31 179 GLN A C 1
ATOM 1457 O O . GLN A 1 179 ? -18.015 -28.537 25.388 1.00 85.31 179 GLN A O 1
ATOM 1462 N N . LYS A 1 180 ? -20.075 -27.918 26.019 1.00 87.31 180 LYS A N 1
ATOM 1463 C CA . LYS A 1 180 ? -20.221 -26.972 24.908 1.00 87.31 180 LYS A CA 1
ATOM 1464 C C . LYS A 1 180 ? -19.200 -25.826 24.990 1.00 87.31 180 LYS A C 1
ATOM 1466 O O . LYS A 1 180 ? -18.688 -25.390 23.968 1.00 87.31 180 LYS A O 1
ATOM 1471 N N . LEU A 1 181 ? -18.886 -25.355 26.194 1.00 87.44 181 LEU A N 1
ATOM 1472 C CA . LEU A 1 181 ? -17.864 -24.332 26.402 1.00 87.44 181 LEU A CA 1
ATOM 1473 C C . LEU A 1 181 ? -16.444 -24.852 26.088 1.00 87.44 181 LEU A C 1
ATOM 1475 O O . LEU A 1 181 ? -15.624 -24.080 25.605 1.00 87.44 181 LEU A O 1
ATOM 1479 N N . GLU A 1 182 ? -16.156 -26.138 26.320 1.00 87.38 182 GLU A N 1
ATOM 1480 C CA . GLU A 1 182 ? -14.929 -26.800 25.848 1.00 87.38 182 GLU A CA 1
ATOM 1481 C C . GLU A 1 182 ? -14.904 -26.887 24.309 1.00 87.38 182 GLU A C 1
ATOM 1483 O O . GLU A 1 182 ? -13.928 -26.438 23.711 1.00 87.38 182 GLU A O 1
ATOM 1488 N N . ASP A 1 183 ? -15.992 -27.334 23.664 1.00 90.06 183 ASP A N 1
ATOM 1489 C CA . ASP A 1 183 ? -16.119 -27.366 22.195 1.00 90.06 183 ASP A CA 1
ATOM 1490 C C . ASP A 1 183 ? -15.899 -25.968 21.569 1.00 90.06 183 ASP A C 1
ATOM 1492 O O . ASP A 1 183 ? -15.151 -25.815 20.599 1.00 90.06 183 ASP A O 1
ATOM 1496 N N . ASP A 1 184 ? -16.523 -24.925 22.131 1.00 89.88 184 ASP A N 1
ATOM 1497 C CA . ASP A 1 184 ? -16.409 -23.546 21.639 1.00 89.88 184 ASP A CA 1
ATOM 1498 C C . ASP A 1 184 ? -14.974 -22.991 21.828 1.00 89.88 184 ASP A C 1
ATOM 1500 O O . ASP A 1 184 ? -14.486 -22.238 20.979 1.00 89.88 184 ASP A O 1
ATOM 1504 N N . LEU A 1 185 ? -14.255 -23.390 22.890 1.00 90.00 185 LEU A N 1
ATOM 1505 C CA . LEU A 1 185 ? -12.839 -23.043 23.103 1.00 90.00 185 LEU A CA 1
ATOM 1506 C C . LEU A 1 185 ? -11.895 -23.777 22.141 1.00 90.00 185 LEU A C 1
ATOM 1508 O O . LEU A 1 185 ? -10.950 -23.160 21.646 1.00 90.00 185 LEU A O 1
ATOM 1512 N N . ASP A 1 186 ? -12.159 -25.044 21.824 1.00 90.12 186 ASP A N 1
ATOM 1513 C CA . ASP A 1 186 ? -11.391 -25.799 20.828 1.00 90.12 186 ASP A CA 1
ATOM 1514 C C . ASP A 1 186 ? -11.575 -25.193 19.422 1.00 90.12 186 ASP A C 1
ATOM 1516 O O . ASP A 1 186 ? -10.608 -25.008 18.675 1.00 90.12 186 ASP A O 1
ATOM 1520 N N . VAL A 1 187 ? -12.800 -24.777 19.069 1.00 91.12 187 VAL A N 1
ATOM 1521 C CA . VAL A 1 187 ? -13.086 -24.055 17.813 1.00 91.12 187 VAL A CA 1
ATOM 1522 C C . VAL A 1 187 ? -12.411 -22.676 17.784 1.00 91.12 187 VAL A C 1
ATOM 1524 O O . VAL A 1 187 ? -11.925 -22.249 16.727 1.00 91.12 187 VAL A O 1
ATOM 1527 N N . LEU A 1 188 ? -12.336 -21.983 18.924 1.00 90.44 188 LEU A N 1
ATOM 1528 C CA . LEU A 1 188 ? -11.604 -20.722 19.069 1.00 90.44 188 LEU A CA 1
ATOM 1529 C C . LEU A 1 188 ? -10.095 -20.927 18.862 1.00 90.44 188 LEU A C 1
ATOM 1531 O O . LEU A 1 188 ? -9.474 -20.178 18.106 1.00 90.44 188 LEU A O 1
ATOM 1535 N N . GLN A 1 189 ? -9.519 -21.972 19.465 1.00 89.94 189 GLN A N 1
ATOM 1536 C CA . GLN A 1 189 ? -8.105 -22.321 19.331 1.00 89.94 189 GLN A CA 1
ATOM 1537 C C . GLN A 1 189 ? -7.748 -22.724 17.894 1.00 89.94 189 GLN A C 1
ATOM 1539 O O . GLN A 1 189 ? -6.744 -22.247 17.361 1.00 89.94 189 GLN A O 1
ATOM 1544 N N . GLN A 1 190 ? -8.586 -23.530 17.232 1.00 90.75 190 GLN A N 1
ATOM 1545 C CA . GLN A 1 190 ? -8.398 -23.863 15.819 1.00 90.75 190 GLN A CA 1
ATOM 1546 C C . GLN A 1 190 ? -8.477 -22.611 14.939 1.00 90.75 190 GLN A C 1
ATOM 1548 O O . GLN A 1 190 ? -7.640 -22.434 14.062 1.00 90.75 190 GLN A O 1
ATOM 1553 N N . THR A 1 191 ? -9.426 -21.703 15.197 1.00 88.31 191 THR A N 1
ATOM 1554 C CA . THR A 1 191 ? -9.540 -20.447 14.435 1.00 88.31 191 THR A CA 1
ATOM 1555 C C . THR A 1 191 ? -8.304 -19.558 14.621 1.00 88.31 191 THR A C 1
ATOM 1557 O O . THR A 1 191 ? -7.824 -18.970 13.656 1.00 88.31 191 THR A O 1
ATOM 1560 N N . ALA A 1 192 ? -7.747 -19.493 15.834 1.00 87.56 192 ALA A N 1
ATOM 1561 C CA . ALA A 1 192 ? -6.501 -18.780 16.103 1.00 87.56 192 ALA A CA 1
ATOM 1562 C C . ALA A 1 192 ? -5.302 -19.391 15.346 1.00 87.56 192 ALA A C 1
ATOM 1564 O O . ALA A 1 192 ? -4.491 -18.660 14.778 1.00 87.56 192 ALA A O 1
ATOM 1565 N N . TRP A 1 193 ? -5.213 -20.725 15.286 1.00 88.19 193 TRP A N 1
ATOM 1566 C CA . TRP A 1 193 ? -4.172 -21.430 14.531 1.00 88.19 193 TRP A CA 1
ATOM 1567 C C . TRP A 1 193 ? -4.343 -21.304 13.008 1.00 88.19 193 TRP A C 1
ATOM 1569 O O . TRP A 1 193 ? -3.359 -21.140 12.287 1.00 88.19 193 TRP A O 1
ATOM 1579 N N . ASP A 1 194 ? -5.581 -21.314 12.506 1.00 87.19 194 ASP A N 1
ATOM 1580 C CA . ASP A 1 194 ? -5.890 -21.078 11.091 1.00 87.19 194 ASP A CA 1
ATOM 1581 C C . ASP A 1 194 ? -5.335 -19.711 10.645 1.00 87.19 194 ASP A C 1
ATOM 1583 O O . ASP A 1 194 ? -4.644 -19.646 9.629 1.00 87.19 194 ASP A O 1
ATOM 1587 N N . ILE A 1 195 ? -5.562 -18.653 11.441 1.00 84.00 195 ILE A N 1
ATOM 1588 C CA . ILE A 1 195 ? -5.041 -17.295 11.196 1.00 84.00 195 ILE A CA 1
ATOM 1589 C C . ILE A 1 195 ? -3.507 -17.268 11.288 1.00 84.00 195 ILE A C 1
ATOM 1591 O O . ILE A 1 195 ? -2.850 -16.732 10.400 1.00 84.00 195 ILE A O 1
ATOM 1595 N N . GLN A 1 196 ? -2.916 -17.884 12.318 1.00 84.44 196 GLN A N 1
ATOM 1596 C CA . GLN A 1 196 ? -1.456 -17.936 12.482 1.00 84.44 196 GLN A CA 1
ATOM 1597 C C . GLN A 1 196 ? -0.762 -18.670 11.318 1.00 84.44 196 GLN A C 1
ATOM 1599 O O . GLN A 1 196 ? 0.297 -18.257 10.857 1.00 84.44 196 GLN A O 1
ATOM 1604 N N . SER A 1 197 ? -1.374 -19.743 10.810 1.00 86.81 197 SER A N 1
ATOM 1605 C CA . SER A 1 197 ? -0.861 -20.533 9.682 1.00 86.81 197 SER A CA 1
ATOM 1606 C C . SER A 1 197 ? -1.140 -19.920 8.303 1.00 86.81 197 SER A C 1
ATOM 1608 O O . SER A 1 197 ? -0.734 -20.508 7.297 1.00 86.81 197 SER A O 1
ATOM 1610 N N . ALA A 1 198 ? -1.870 -18.801 8.219 1.00 85.38 198 ALA A N 1
ATOM 1611 C CA . ALA A 1 198 ? -2.118 -18.100 6.960 1.00 85.38 198 ALA A CA 1
ATOM 1612 C C . ALA A 1 198 ? -0.841 -17.418 6.447 1.00 85.38 198 ALA A C 1
ATOM 1614 O O . ALA A 1 198 ? -0.476 -17.636 5.296 1.00 85.38 198 ALA A O 1
ATOM 1615 N N . GLN A 1 199 ? -0.085 -16.752 7.331 1.00 84.06 199 GLN A N 1
ATOM 1616 C CA . GLN A 1 199 ? 1.153 -16.032 6.996 1.00 84.06 199 GLN A CA 1
ATOM 1617 C C . GLN A 1 199 ? 2.114 -16.855 6.129 1.00 84.06 199 GLN A C 1
ATOM 1619 O O . GLN A 1 199 ? 2.487 -16.447 5.036 1.00 84.06 199 GLN A O 1
ATOM 1624 N N . GLU A 1 200 ? 2.447 -18.072 6.568 1.00 85.81 200 GLU A N 1
ATOM 1625 C CA . GLU A 1 200 ? 3.337 -18.966 5.821 1.00 85.81 200 GLU A CA 1
ATOM 1626 C C . GLU A 1 200 ? 2.796 -19.405 4.449 1.00 85.81 200 GLU A C 1
ATOM 1628 O O . GLU A 1 200 ? 3.567 -19.884 3.616 1.00 85.81 200 GLU A O 1
ATOM 1633 N N . LYS A 1 201 ? 1.477 -19.367 4.237 1.00 88.00 201 LYS A N 1
ATOM 1634 C CA . LYS A 1 201 ? 0.842 -19.719 2.958 1.00 88.00 201 LYS A CA 1
ATOM 1635 C C . LYS A 1 201 ? 0.850 -18.522 2.019 1.00 88.00 201 LYS A C 1
ATOM 1637 O O . LYS A 1 201 ? 1.103 -18.714 0.835 1.00 88.00 201 LYS A O 1
ATOM 1642 N N . ASP A 1 202 ? 0.610 -17.330 2.554 1.00 86.25 202 ASP A N 1
ATOM 1643 C CA . ASP A 1 202 ? 0.598 -16.078 1.804 1.00 86.25 202 ASP A CA 1
ATOM 1644 C C . ASP A 1 202 ? 2.028 -15.686 1.378 1.00 86.25 202 ASP A C 1
ATOM 1646 O O . ASP A 1 202 ? 2.252 -15.394 0.205 1.00 86.25 202 ASP A O 1
ATOM 1650 N N . ASP A 1 203 ? 3.029 -15.862 2.250 1.00 86.50 203 ASP A N 1
ATOM 1651 C CA . ASP A 1 203 ? 4.456 -15.723 1.906 1.00 86.50 203 ASP A CA 1
ATOM 1652 C C . ASP A 1 203 ? 4.870 -16.685 0.768 1.00 86.50 203 ASP A C 1
ATOM 1654 O O . ASP A 1 203 ? 5.481 -16.283 -0.221 1.00 86.50 203 ASP A O 1
ATOM 1658 N N . LYS A 1 204 ? 4.447 -17.957 0.831 1.00 89.62 204 LYS A N 1
ATOM 1659 C CA . LYS A 1 204 ? 4.675 -18.940 -0.252 1.00 89.62 204 LYS A CA 1
ATOM 1660 C C . LYS A 1 204 ? 3.858 -18.650 -1.518 1.00 89.62 204 LYS A C 1
ATOM 1662 O O . LYS A 1 204 ? 4.144 -19.231 -2.566 1.00 89.62 204 LYS A O 1
ATOM 1667 N N . ARG A 1 205 ? 2.811 -17.823 -1.433 1.00 90.44 205 ARG A N 1
ATOM 1668 C CA . ARG A 1 205 ? 1.980 -17.420 -2.574 1.00 90.44 205 ARG A CA 1
ATOM 1669 C C . ARG A 1 205 ? 2.627 -16.264 -3.327 1.00 90.44 205 ARG A C 1
ATOM 1671 O O . ARG A 1 205 ? 2.669 -16.338 -4.550 1.00 90.44 205 ARG A O 1
ATOM 1678 N N . ILE A 1 206 ? 3.175 -15.264 -2.628 1.00 88.94 206 ILE A N 1
ATOM 1679 C CA . ILE A 1 206 ? 3.918 -14.183 -3.288 1.00 88.94 206 ILE A CA 1
ATOM 1680 C C . ILE A 1 206 ? 5.204 -14.701 -3.938 1.00 88.94 206 ILE A C 1
ATOM 1682 O O . ILE A 1 206 ? 5.459 -14.379 -5.095 1.00 88.94 206 ILE A O 1
ATOM 1686 N N . ASP A 1 207 ? 5.950 -15.586 -3.266 1.00 90.06 207 ASP A N 1
ATOM 1687 C CA . ASP A 1 207 ? 7.150 -16.201 -3.849 1.00 90.06 207 ASP A CA 1
ATOM 1688 C C . ASP A 1 207 ? 6.818 -16.959 -5.148 1.00 90.06 207 ASP A C 1
ATOM 1690 O O . ASP A 1 207 ? 7.521 -16.808 -6.145 1.00 90.06 207 ASP A O 1
ATOM 1694 N N . ARG A 1 208 ? 5.688 -17.684 -5.187 1.00 92.06 208 ARG A N 1
ATOM 1695 C CA . ARG A 1 208 ? 5.218 -18.345 -6.413 1.00 92.06 208 ARG A CA 1
ATOM 1696 C C . ARG A 1 208 ? 4.783 -17.357 -7.499 1.00 92.06 208 ARG A C 1
ATOM 1698 O O . ARG A 1 208 ? 5.109 -17.594 -8.653 1.00 92.06 208 ARG A O 1
ATOM 1705 N N . SER A 1 209 ? 4.072 -16.274 -7.166 1.00 89.94 209 SER A N 1
ATOM 1706 C CA . SER A 1 209 ? 3.692 -15.250 -8.163 1.00 89.94 209 SER A CA 1
ATOM 1707 C C . SER A 1 209 ? 4.931 -14.632 -8.813 1.00 89.94 209 SER A C 1
ATOM 1709 O O . SER A 1 209 ? 4.987 -14.487 -10.029 1.00 89.94 209 SER A O 1
ATOM 1711 N N . ILE A 1 210 ? 5.960 -14.340 -8.010 1.00 90.00 210 ILE A N 1
ATOM 1712 C CA . ILE A 1 210 ? 7.254 -13.833 -8.479 1.00 90.00 210 ILE A CA 1
ATOM 1713 C C . ILE A 1 210 ? 7.930 -14.834 -9.432 1.00 90.00 210 ILE A C 1
ATOM 1715 O O . ILE A 1 210 ? 8.363 -14.445 -10.517 1.00 90.00 210 ILE A O 1
ATOM 1719 N N . GLU A 1 211 ? 7.989 -16.118 -9.063 1.00 90.88 211 GLU A N 1
ATOM 1720 C CA . GLU A 1 211 ? 8.528 -17.185 -9.922 1.00 90.88 211 GLU A CA 1
ATOM 1721 C C . GLU A 1 211 ? 7.736 -17.317 -11.236 1.00 90.88 211 GLU A C 1
ATOM 1723 O O . GLU A 1 211 ? 8.325 -17.315 -12.318 1.00 90.88 211 GLU A O 1
ATOM 1728 N N . GLU A 1 212 ? 6.401 -17.372 -11.167 1.00 92.44 212 GLU A N 1
ATOM 1729 C CA . GLU A 1 212 ? 5.516 -17.489 -12.333 1.00 92.44 212 GLU A CA 1
ATOM 1730 C C . GLU A 1 212 ? 5.666 -16.291 -13.289 1.00 92.44 212 GLU A C 1
ATOM 1732 O O . GLU A 1 212 ? 5.722 -16.488 -14.506 1.00 92.44 212 GLU A O 1
ATOM 1737 N N . LYS A 1 213 ? 5.812 -15.067 -12.763 1.00 90.81 213 LYS A N 1
ATOM 1738 C CA . LYS A 1 213 ? 6.016 -13.846 -13.562 1.00 90.81 213 LYS A CA 1
ATOM 1739 C C . LYS A 1 213 ? 7.421 -13.732 -14.146 1.00 90.81 213 LYS A C 1
ATOM 1741 O O . LYS A 1 213 ? 7.555 -13.304 -15.292 1.00 90.81 213 LYS A O 1
ATOM 1746 N N . SER A 1 214 ? 8.463 -14.135 -13.414 1.00 90.19 214 SER A N 1
ATOM 1747 C CA . SER A 1 214 ? 9.834 -14.194 -13.948 1.00 90.19 214 SER A CA 1
ATOM 1748 C C . SER A 1 214 ? 9.913 -15.179 -15.122 1.00 90.19 214 SER A C 1
ATOM 1750 O O . SER A 1 214 ? 10.447 -14.858 -16.184 1.00 90.19 214 SER A O 1
ATOM 1752 N N . GLU A 1 215 ? 9.272 -16.342 -14.988 1.00 90.62 215 GLU A N 1
ATOM 1753 C CA . GLU A 1 215 ? 9.156 -17.336 -16.057 1.00 90.62 215 GLU A CA 1
ATOM 1754 C C . GLU A 1 215 ? 8.286 -16.868 -17.238 1.00 90.62 215 GLU A C 1
ATOM 1756 O O . GLU A 1 215 ? 8.579 -17.202 -18.388 1.00 90.62 215 GLU A O 1
ATOM 1761 N N . GLU A 1 216 ? 7.227 -16.088 -16.995 1.00 90.31 216 GLU A N 1
ATOM 1762 C CA . GLU A 1 216 ? 6.429 -15.451 -18.054 1.00 90.31 216 GLU A CA 1
ATOM 1763 C C . GLU A 1 216 ? 7.265 -14.433 -18.850 1.00 90.31 216 GLU A C 1
ATOM 1765 O O . GLU A 1 216 ? 7.246 -14.453 -20.085 1.00 90.31 216 GLU A O 1
ATOM 1770 N N . LEU A 1 217 ? 8.071 -13.608 -18.169 1.00 89.00 217 LEU A N 1
ATOM 1771 C CA . LEU A 1 217 ? 8.990 -12.668 -18.814 1.00 89.00 217 LEU A CA 1
ATOM 1772 C C . LEU A 1 217 ? 10.052 -13.407 -19.643 1.00 89.00 217 LEU A C 1
ATOM 1774 O O . LEU A 1 217 ? 10.204 -13.100 -20.828 1.00 89.00 217 LEU A O 1
ATOM 1778 N N . LYS A 1 218 ? 10.719 -14.420 -19.071 1.00 88.94 218 LYS A N 1
ATOM 1779 C CA . LYS A 1 218 ? 11.726 -15.248 -19.765 1.00 88.94 218 LYS A CA 1
ATOM 1780 C C . LYS A 1 218 ? 11.153 -15.877 -21.040 1.00 88.94 218 LYS A C 1
ATOM 1782 O O . LYS A 1 218 ? 11.757 -15.751 -22.104 1.00 88.94 218 LYS A O 1
ATOM 1787 N N . LYS A 1 219 ? 9.938 -16.435 -20.980 1.00 88.44 219 LYS A N 1
ATOM 1788 C CA . LYS A 1 219 ? 9.220 -16.973 -22.156 1.00 88.44 219 LYS A CA 1
ATOM 1789 C C . LYS A 1 219 ? 8.844 -15.905 -23.178 1.00 88.44 219 LYS A C 1
ATOM 1791 O O . LYS A 1 219 ? 8.947 -16.145 -24.379 1.00 88.44 219 LYS A O 1
ATOM 1796 N N . SER A 1 220 ? 8.448 -14.708 -22.741 1.00 85.50 220 SER A N 1
ATOM 1797 C CA . SER A 1 220 ? 8.164 -13.595 -23.662 1.00 85.50 220 SER A CA 1
ATOM 1798 C C . SER A 1 220 ? 9.394 -13.180 -24.488 1.00 85.50 220 SER A C 1
ATOM 1800 O O . SER A 1 220 ? 9.245 -12.694 -25.611 1.00 85.50 220 SER A O 1
ATOM 1802 N N . MET A 1 221 ? 10.594 -13.436 -23.951 1.00 85.38 221 MET A N 1
ATOM 1803 C CA . MET A 1 221 ? 11.897 -13.109 -24.534 1.00 85.38 221 MET A CA 1
ATOM 1804 C C . MET A 1 221 ? 12.549 -14.248 -25.337 1.00 85.38 221 MET A C 1
ATOM 1806 O O . MET A 1 221 ? 13.522 -13.998 -26.047 1.00 85.38 221 MET A O 1
ATOM 1810 N N . GLU A 1 222 ? 12.008 -15.474 -25.325 1.00 84.69 222 GLU A N 1
ATOM 1811 C CA . GLU A 1 222 ? 12.554 -16.605 -26.106 1.00 84.69 222 GLU A CA 1
ATOM 1812 C C . GLU A 1 222 ? 12.696 -16.278 -27.603 1.00 84.69 222 GLU A C 1
ATOM 1814 O O . GLU A 1 222 ? 13.685 -16.645 -28.230 1.00 84.69 222 GLU A O 1
ATOM 1819 N N . ARG A 1 223 ? 11.770 -15.492 -28.169 1.00 83.25 223 ARG A N 1
ATOM 1820 C CA . ARG A 1 223 ? 11.844 -15.062 -29.577 1.00 83.25 223 ARG A CA 1
ATOM 1821 C C . ARG A 1 223 ? 13.026 -14.144 -29.879 1.00 83.25 223 ARG A C 1
ATOM 1823 O O . ARG A 1 223 ? 13.501 -14.127 -31.006 1.00 83.25 223 ARG A O 1
ATOM 1830 N N . GLU A 1 224 ? 13.477 -13.349 -28.913 1.00 79.69 224 GLU A N 1
ATOM 1831 C CA . GLU A 1 224 ? 14.633 -12.459 -29.091 1.00 79.69 224 GLU A CA 1
ATOM 1832 C C . GLU A 1 224 ? 15.939 -13.251 -29.015 1.00 79.69 224 GLU A C 1
ATOM 1834 O O . GLU A 1 224 ? 16.873 -12.965 -29.763 1.00 79.69 224 GLU A O 1
ATOM 1839 N N . LYS A 1 225 ? 15.958 -14.308 -28.195 1.00 83.25 225 LYS A N 1
ATOM 1840 C CA . LYS A 1 225 ? 17.020 -15.314 -28.179 1.00 83.25 225 LYS A CA 1
ATOM 1841 C C . LYS A 1 225 ? 17.111 -16.064 -29.516 1.00 83.25 225 LYS A C 1
ATOM 1843 O O . LYS A 1 225 ? 18.193 -16.125 -30.093 1.00 83.25 225 LYS A O 1
ATOM 1848 N N . ASP A 1 226 ? 15.986 -16.541 -30.055 1.00 84.56 226 ASP A N 1
ATOM 1849 C CA . ASP A 1 226 ? 15.941 -17.206 -31.368 1.00 84.56 226 ASP A CA 1
ATOM 1850 C C . ASP A 1 226 ? 16.421 -16.279 -32.502 1.00 84.56 226 ASP A C 1
ATOM 1852 O O . ASP A 1 226 ? 17.273 -16.662 -33.304 1.00 84.56 226 ASP A O 1
ATOM 1856 N N . LEU A 1 227 ? 15.945 -15.025 -32.531 1.00 81.00 227 LEU A N 1
ATOM 1857 C CA . LEU A 1 227 ? 16.381 -14.019 -33.510 1.00 81.00 227 LEU A CA 1
ATOM 1858 C C . LEU A 1 227 ? 17.884 -13.717 -33.419 1.00 81.00 227 LEU A C 1
ATOM 1860 O O . LEU A 1 227 ? 18.520 -13.455 -34.443 1.00 81.00 227 LEU A O 1
ATOM 1864 N N . PHE A 1 228 ? 18.465 -13.756 -32.217 1.00 79.31 228 PHE A N 1
ATOM 1865 C CA . PHE A 1 228 ? 19.907 -13.613 -32.049 1.00 79.31 228 PHE A CA 1
ATOM 1866 C C . PHE A 1 228 ? 20.668 -14.835 -32.576 1.00 79.31 228 PHE A C 1
ATOM 1868 O O . PHE A 1 228 ? 21.670 -14.663 -33.267 1.00 79.31 228 PHE A O 1
ATOM 1875 N N . TYR A 1 229 ? 20.185 -16.058 -32.338 1.00 84.50 229 TYR A N 1
ATOM 1876 C CA . TYR A 1 229 ? 20.793 -17.262 -32.912 1.00 84.50 229 TYR A CA 1
ATOM 1877 C C . TYR A 1 229 ? 20.769 -17.259 -34.444 1.00 84.50 229 TYR A C 1
ATOM 1879 O O . TYR A 1 229 ? 21.787 -17.577 -35.062 1.00 84.50 229 TYR A O 1
ATOM 1887 N N . ASP A 1 230 ? 19.662 -16.839 -35.060 1.00 82.62 230 ASP A N 1
ATOM 1888 C CA . ASP A 1 230 ? 19.576 -16.670 -36.514 1.00 82.62 230 ASP A CA 1
ATOM 1889 C C . ASP A 1 230 ? 20.567 -15.603 -37.016 1.00 82.62 230 ASP A C 1
ATOM 1891 O O . ASP A 1 230 ? 21.248 -15.809 -38.024 1.00 82.62 230 ASP A O 1
ATOM 1895 N N . TYR A 1 231 ? 20.716 -14.485 -36.296 1.00 79.62 231 TYR A N 1
ATOM 1896 C CA . TYR A 1 231 ? 21.689 -13.438 -36.622 1.00 79.62 231 TYR A CA 1
ATOM 1897 C C . TYR A 1 231 ? 23.145 -13.928 -36.532 1.00 79.62 231 TYR A C 1
ATOM 1899 O O . TYR A 1 231 ? 23.920 -13.710 -37.465 1.00 79.62 231 TYR A O 1
ATOM 1907 N N . VAL A 1 232 ? 23.514 -14.638 -35.461 1.00 78.88 232 VAL A N 1
ATOM 1908 C CA . VAL A 1 232 ? 24.852 -15.234 -35.298 1.00 78.88 232 VAL A C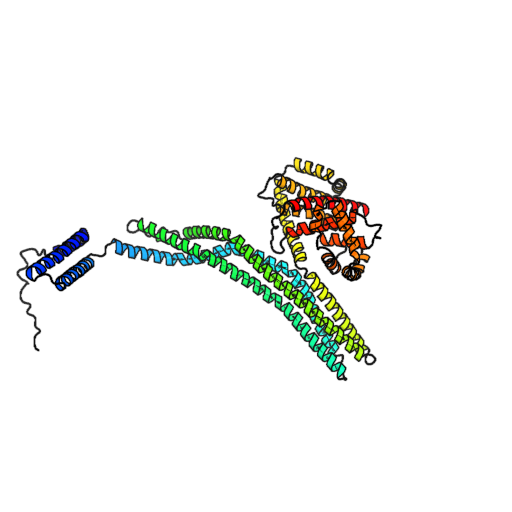A 1
ATOM 1909 C C . VAL A 1 232 ? 25.125 -16.254 -36.402 1.00 78.88 232 VAL A C 1
ATOM 1911 O O . VAL A 1 232 ? 26.177 -16.196 -37.040 1.00 78.88 232 VAL A O 1
ATOM 1914 N N . ARG A 1 233 ? 24.161 -17.134 -36.704 1.00 82.19 233 ARG A N 1
ATOM 1915 C CA . ARG A 1 233 ? 24.259 -18.092 -37.814 1.00 82.19 233 ARG A CA 1
ATOM 1916 C C . ARG A 1 233 ? 24.487 -17.382 -39.150 1.00 82.19 233 ARG A C 1
ATOM 1918 O O . ARG A 1 233 ? 25.324 -17.820 -39.938 1.00 82.19 233 ARG A O 1
ATOM 1925 N N . HIS A 1 234 ? 23.775 -16.285 -39.409 1.00 79.88 234 HIS A N 1
ATOM 1926 C CA . HIS A 1 234 ? 23.955 -15.485 -40.620 1.00 79.88 234 HIS A CA 1
ATOM 1927 C C . HIS A 1 234 ? 25.333 -14.814 -40.693 1.00 79.88 234 HIS A C 1
ATOM 1929 O O . HIS A 1 234 ? 25.955 -14.861 -41.754 1.00 79.88 234 HIS A O 1
ATOM 1935 N N . LEU A 1 235 ? 25.844 -14.261 -39.588 1.00 75.12 235 LEU A N 1
ATOM 1936 C CA . LEU A 1 235 ? 27.202 -13.708 -39.527 1.00 75.12 235 LEU A CA 1
ATOM 1937 C C . LEU A 1 235 ? 28.270 -14.772 -39.801 1.00 75.12 235 LEU A C 1
ATOM 1939 O O . LEU A 1 235 ? 29.182 -14.523 -40.588 1.00 75.12 235 LEU A O 1
ATOM 1943 N N . LEU A 1 236 ? 28.142 -15.959 -39.198 1.00 73.75 236 LEU A N 1
ATOM 1944 C CA . LEU A 1 236 ? 29.041 -17.086 -39.453 1.00 73.75 236 LEU A CA 1
ATOM 1945 C C . LEU A 1 236 ? 29.000 -17.476 -40.938 1.00 73.75 236 LEU A C 1
ATOM 1947 O O . LEU A 1 236 ? 30.041 -17.497 -41.587 1.00 73.75 236 LEU A O 1
ATOM 1951 N N . LEU A 1 237 ? 27.804 -17.671 -41.509 1.00 74.62 237 LEU A N 1
ATOM 1952 C CA . LEU A 1 237 ? 27.609 -17.971 -42.935 1.00 74.62 237 LEU A CA 1
ATOM 1953 C C . LEU A 1 237 ? 28.251 -16.934 -43.868 1.00 74.62 237 LEU A C 1
ATOM 1955 O O . LEU A 1 237 ? 28.820 -17.311 -44.893 1.00 74.62 237 LEU A O 1
ATOM 1959 N N . GLU A 1 238 ? 28.147 -15.640 -43.559 1.00 71.12 238 GLU A N 1
ATOM 1960 C CA . GLU A 1 238 ? 28.793 -14.586 -44.348 1.00 71.12 238 GLU A CA 1
ATOM 1961 C C . GLU A 1 238 ? 30.313 -14.573 -44.173 1.00 71.12 238 GLU A C 1
ATOM 1963 O O . GLU A 1 238 ? 31.026 -14.356 -45.151 1.00 71.12 238 GLU A O 1
ATOM 1968 N N . GLN A 1 239 ? 30.832 -14.834 -42.971 1.00 68.81 239 GLN A N 1
ATOM 1969 C CA . GLN A 1 239 ? 32.275 -14.922 -42.747 1.00 68.81 239 GLN A CA 1
ATOM 1970 C C . GLN A 1 239 ? 32.884 -16.105 -43.503 1.00 68.81 239 GLN A C 1
ATOM 1972 O O . GLN A 1 239 ? 33.826 -15.891 -44.260 1.00 68.81 239 GLN A O 1
ATOM 1977 N N . VAL A 1 240 ? 32.299 -17.309 -43.420 1.00 68.50 240 VAL A N 1
ATOM 1978 C CA . VAL A 1 240 ? 32.829 -18.481 -44.146 1.00 68.50 240 VAL A CA 1
ATOM 1979 C C . VAL A 1 240 ? 32.810 -18.262 -45.664 1.00 68.50 240 VAL A C 1
ATOM 1981 O O . VAL A 1 240 ? 33.777 -18.588 -46.345 1.00 68.50 240 VAL A O 1
ATOM 1984 N N . LYS A 1 241 ? 31.752 -17.642 -46.208 1.00 66.38 241 LYS A N 1
ATOM 1985 C CA . LYS A 1 241 ? 31.645 -17.334 -47.650 1.00 66.38 241 LYS A CA 1
ATOM 1986 C C . LYS A 1 241 ? 32.641 -16.286 -48.149 1.00 66.38 241 LYS A C 1
ATOM 1988 O O . LYS A 1 241 ? 32.895 -16.236 -49.350 1.00 66.38 241 LYS A O 1
ATOM 1993 N N . ASN A 1 242 ? 33.161 -15.439 -47.262 1.00 62.75 242 ASN A N 1
ATOM 1994 C CA . ASN A 1 242 ? 34.110 -14.374 -47.595 1.00 62.75 242 ASN A CA 1
ATOM 1995 C C . ASN A 1 242 ? 35.574 -14.745 -47.277 1.00 62.75 242 ASN A C 1
ATOM 1997 O O . ASN A 1 242 ? 36.470 -13.940 -47.534 1.00 62.75 242 ASN A O 1
ATOM 2001 N N . SER A 1 243 ? 35.821 -15.938 -46.731 1.00 57.06 243 SER A N 1
ATOM 2002 C CA . SER A 1 243 ? 37.152 -16.435 -46.377 1.00 57.06 243 SER A CA 1
ATOM 2003 C C . SER A 1 243 ? 37.824 -17.188 -47.529 1.00 57.06 243 SER A C 1
ATOM 2005 O O . SER A 1 243 ? 37.208 -18.026 -48.183 1.00 57.06 243 SER A O 1
ATOM 2007 N N . GLU A 1 244 ? 39.116 -16.931 -47.758 1.00 54.28 244 GLU A N 1
ATOM 2008 C CA . GLU A 1 244 ? 39.945 -17.751 -48.658 1.00 54.28 244 GLU A CA 1
ATOM 2009 C C . GLU A 1 244 ? 40.281 -19.118 -48.017 1.00 54.28 244 GLU A C 1
ATOM 2011 O O . GLU A 1 244 ? 40.240 -19.270 -46.793 1.00 54.28 244 GLU A O 1
ATOM 2016 N N . GLU A 1 245 ? 40.606 -20.123 -48.843 1.00 47.19 245 GLU A N 1
ATOM 2017 C CA . GLU A 1 245 ? 40.850 -21.512 -48.413 1.00 47.19 245 GLU A CA 1
ATOM 2018 C C . GLU A 1 245 ? 41.861 -21.607 -47.248 1.00 47.19 245 GLU A C 1
ATOM 2020 O O . GLU A 1 245 ? 43.043 -21.294 -47.404 1.00 47.19 245 GLU A O 1
ATOM 2025 N N . GLY A 1 246 ? 41.404 -22.100 -46.089 1.00 50.72 246 GLY A N 1
ATOM 2026 C CA . GLY A 1 246 ? 42.238 -22.333 -44.900 1.00 50.72 246 GLY A CA 1
ATOM 2027 C C . GLY A 1 246 ? 42.065 -21.341 -43.741 1.00 50.72 246 GLY A C 1
ATOM 2028 O O . GLY A 1 246 ? 42.891 -21.344 -42.831 1.00 50.72 246 GLY A O 1
ATOM 2029 N N . PHE A 1 247 ? 41.027 -20.501 -43.751 1.00 53.56 247 PHE A N 1
ATOM 2030 C CA . PHE A 1 247 ? 40.717 -19.586 -42.645 1.00 53.56 247 PHE A CA 1
ATOM 2031 C C . PHE A 1 247 ? 40.044 -20.315 -41.464 1.00 53.56 247 PHE A C 1
ATOM 2033 O O . PHE A 1 247 ? 38.958 -20.870 -41.626 1.00 53.56 247 PHE A O 1
ATOM 2040 N N . ASP A 1 248 ? 40.652 -20.283 -40.274 1.00 56.44 248 ASP A N 1
ATOM 2041 C CA . ASP A 1 248 ? 40.048 -20.835 -39.054 1.00 56.44 248 ASP A CA 1
ATOM 2042 C C . ASP A 1 248 ? 39.135 -19.789 -38.389 1.00 56.44 248 ASP A C 1
ATOM 2044 O O . ASP A 1 248 ? 39.589 -18.789 -37.828 1.00 56.44 248 ASP A O 1
ATOM 2048 N N . ILE A 1 249 ? 37.823 -20.007 -38.490 1.00 57.31 249 ILE A N 1
ATOM 2049 C CA . ILE A 1 249 ? 36.791 -19.095 -37.976 1.00 57.31 249 ILE A CA 1
ATOM 2050 C C . ILE A 1 249 ? 36.855 -18.996 -36.443 1.00 57.31 249 ILE A C 1
ATOM 2052 O O . ILE A 1 249 ? 36.594 -17.925 -35.891 1.00 57.31 249 ILE A O 1
ATOM 2056 N N . LEU A 1 250 ? 37.265 -20.070 -35.755 1.00 54.97 250 LEU A N 1
ATOM 2057 C CA . LEU A 1 250 ? 37.350 -20.121 -34.292 1.00 54.97 250 LEU A CA 1
ATOM 2058 C C . LEU A 1 250 ? 38.453 -19.211 -33.732 1.00 54.97 250 LEU A C 1
ATOM 2060 O O . LEU A 1 250 ? 38.320 -18.705 -32.620 1.00 54.97 250 LEU A O 1
ATOM 2064 N N . GLU A 1 251 ? 39.524 -18.956 -34.491 1.00 54.75 251 GLU A N 1
ATOM 2065 C CA . GLU A 1 251 ? 40.625 -18.085 -34.046 1.00 54.75 251 GLU A CA 1
ATOM 2066 C C . GLU A 1 251 ? 40.271 -16.584 -34.160 1.00 54.75 251 GLU A C 1
ATOM 2068 O O . GLU A 1 251 ? 40.893 -15.740 -33.510 1.00 54.75 251 GLU A O 1
ATOM 2073 N N . TYR A 1 252 ? 39.247 -16.237 -34.953 1.00 55.44 252 TYR A N 1
ATOM 2074 C CA . TYR A 1 252 ? 38.820 -14.851 -35.199 1.00 55.44 252 TYR A CA 1
ATOM 2075 C C . TYR A 1 252 ? 37.475 -14.483 -34.549 1.00 55.44 252 TYR A C 1
ATOM 2077 O O . TYR A 1 252 ? 37.233 -13.305 -34.256 1.00 55.44 252 TYR A O 1
ATOM 2085 N N . LEU A 1 253 ? 36.602 -15.463 -34.296 1.00 64.12 253 LEU A N 1
ATOM 2086 C CA . LEU A 1 253 ? 35.327 -15.255 -33.619 1.00 64.12 253 LEU A CA 1
ATOM 2087 C C . LEU A 1 253 ? 35.541 -15.077 -32.109 1.00 64.12 253 LEU A C 1
ATOM 2089 O O . LEU A 1 253 ? 35.583 -16.029 -31.336 1.00 64.12 253 LEU A O 1
ATOM 2093 N N . ASN A 1 254 ? 35.649 -13.826 -31.665 1.00 68.38 254 ASN A N 1
ATOM 2094 C CA . ASN A 1 254 ? 35.703 -13.523 -30.240 1.00 68.38 254 ASN A CA 1
ATOM 2095 C C . ASN A 1 254 ? 34.313 -13.734 -29.600 1.00 68.38 254 ASN A C 1
ATOM 2097 O O . ASN A 1 254 ? 33.442 -12.866 -29.688 1.00 68.38 254 ASN A O 1
ATOM 2101 N N . ILE A 1 255 ? 34.133 -14.902 -28.975 1.00 68.31 255 ILE A N 1
ATOM 2102 C CA . ILE A 1 255 ? 32.893 -15.334 -28.310 1.00 68.31 255 ILE A CA 1
ATOM 2103 C C . ILE A 1 255 ? 32.476 -14.336 -27.217 1.00 68.31 255 ILE A C 1
ATOM 2105 O O . ILE A 1 255 ? 31.298 -13.997 -27.130 1.00 68.31 255 ILE A O 1
ATOM 2109 N N . ASP A 1 256 ? 33.428 -13.789 -26.453 1.00 68.25 256 ASP A N 1
ATOM 2110 C CA . ASP A 1 256 ? 33.146 -12.820 -25.382 1.00 68.25 256 ASP A CA 1
ATOM 2111 C C . ASP A 1 256 ? 32.444 -11.563 -25.927 1.00 68.25 256 ASP A C 1
ATOM 2113 O O . ASP A 1 256 ? 31.405 -11.156 -25.414 1.00 68.25 256 ASP A O 1
ATOM 2117 N N . LYS A 1 257 ? 32.938 -10.990 -27.034 1.00 74.94 257 LYS A N 1
ATOM 2118 C CA . LYS A 1 257 ? 32.320 -9.837 -27.718 1.00 74.94 257 LYS A CA 1
ATOM 2119 C C . LYS A 1 257 ? 30.952 -10.153 -28.312 1.00 74.94 257 LYS A C 1
ATOM 2121 O O . LYS A 1 257 ? 30.116 -9.258 -28.428 1.00 74.94 257 LYS A O 1
ATOM 2126 N N . LEU A 1 258 ? 30.731 -11.397 -28.732 1.00 74.06 258 LEU A N 1
ATOM 2127 C CA . LEU A 1 258 ? 29.424 -11.854 -29.197 1.00 74.06 258 LEU A CA 1
ATOM 2128 C C . LEU A 1 258 ? 28.431 -11.889 -28.020 1.00 74.06 258 LEU A C 1
ATOM 2130 O O . LEU A 1 258 ? 27.305 -11.413 -28.152 1.00 74.06 258 LEU A O 1
ATOM 2134 N N . GLY A 1 259 ? 28.885 -12.366 -26.856 1.00 72.88 259 GLY A N 1
ATOM 2135 C CA . GLY A 1 259 ? 28.153 -12.323 -25.589 1.00 72.88 259 GLY A CA 1
ATOM 2136 C C . GLY A 1 259 ? 27.863 -10.899 -25.104 1.00 72.88 259 GLY A C 1
ATOM 2137 O O . GLY A 1 259 ? 26.727 -10.610 -24.741 1.00 72.88 259 GLY A O 1
ATOM 2138 N N . GLU A 1 260 ? 28.833 -9.980 -25.178 1.00 77.88 260 GLU A N 1
ATOM 2139 C CA . GLU A 1 260 ? 28.634 -8.550 -24.878 1.00 77.88 260 GLU A CA 1
ATOM 2140 C C . GLU A 1 260 ? 27.543 -7.928 -25.768 1.00 77.88 260 GLU A C 1
ATOM 2142 O O . GLU A 1 260 ? 26.666 -7.212 -25.283 1.00 77.88 260 GLU A O 1
ATOM 2147 N N . GLN A 1 261 ? 27.561 -8.216 -27.076 1.00 77.12 261 GLN A N 1
ATOM 2148 C CA . GLN A 1 261 ? 26.525 -7.738 -27.998 1.00 77.12 261 GLN A CA 1
ATOM 2149 C C . GLN A 1 261 ? 25.155 -8.345 -27.689 1.00 77.12 261 GLN A C 1
ATOM 2151 O O . GLN A 1 261 ? 24.150 -7.639 -27.782 1.00 77.12 261 GLN A O 1
ATOM 2156 N N . PHE A 1 262 ? 25.108 -9.619 -27.290 1.00 78.75 262 PHE A N 1
ATOM 2157 C CA . PHE A 1 262 ? 23.868 -10.270 -26.884 1.00 78.75 262 PHE A CA 1
ATOM 2158 C C . PHE A 1 262 ? 23.283 -9.635 -25.620 1.00 78.75 262 PHE A C 1
ATOM 2160 O O . PHE A 1 262 ? 22.115 -9.248 -25.620 1.00 78.75 262 PHE A O 1
ATOM 2167 N N . ALA A 1 263 ? 24.108 -9.436 -24.587 1.00 79.75 263 ALA A N 1
ATOM 2168 C CA . ALA A 1 263 ? 23.713 -8.799 -23.334 1.00 79.75 263 ALA A CA 1
ATOM 2169 C C . ALA A 1 263 ? 23.112 -7.402 -23.569 1.00 79.75 263 ALA A C 1
ATOM 2171 O O . ALA A 1 263 ? 22.029 -7.117 -23.074 1.00 79.75 263 ALA A O 1
ATOM 2172 N N . VAL A 1 264 ? 23.721 -6.567 -24.423 1.00 83.12 264 VAL A N 1
ATOM 2173 C CA . VAL A 1 264 ? 23.187 -5.227 -24.759 1.00 83.12 264 VAL A CA 1
ATOM 2174 C C . VAL A 1 264 ? 21.839 -5.280 -25.500 1.00 83.12 264 VAL A C 1
ATOM 2176 O O . VAL A 1 264 ? 21.028 -4.357 -25.376 1.00 83.12 264 VAL A O 1
ATOM 2179 N N . VAL A 1 265 ? 21.582 -6.325 -26.295 1.00 80.38 265 VAL A N 1
ATOM 2180 C CA . VAL A 1 265 ? 20.279 -6.528 -26.955 1.00 80.38 265 VAL A CA 1
ATOM 2181 C C . VAL A 1 265 ? 19.231 -6.975 -25.936 1.00 80.38 265 VAL A C 1
ATOM 2183 O O . VAL A 1 265 ? 18.141 -6.402 -25.906 1.00 80.38 265 VAL A O 1
ATOM 2186 N N . ILE A 1 266 ? 19.577 -7.925 -25.063 1.00 84.56 266 ILE A N 1
ATOM 2187 C CA . ILE A 1 266 ? 18.711 -8.382 -23.970 1.00 84.56 266 ILE A CA 1
ATOM 2188 C C . ILE A 1 266 ? 18.380 -7.229 -23.030 1.00 84.56 266 ILE A C 1
ATOM 2190 O O . ILE A 1 266 ? 17.205 -6.984 -22.796 1.00 84.56 266 ILE A O 1
ATOM 2194 N N . GLU A 1 267 ? 19.374 -6.485 -22.543 1.00 85.88 267 GLU A N 1
ATOM 2195 C CA . GLU A 1 267 ? 19.205 -5.393 -21.580 1.00 85.88 267 GLU A CA 1
ATOM 2196 C C . GLU A 1 267 ? 18.152 -4.382 -22.052 1.00 85.88 267 GLU A C 1
ATOM 2198 O O . GLU A 1 267 ? 17.227 -4.052 -21.309 1.00 85.88 267 GLU A O 1
ATOM 2203 N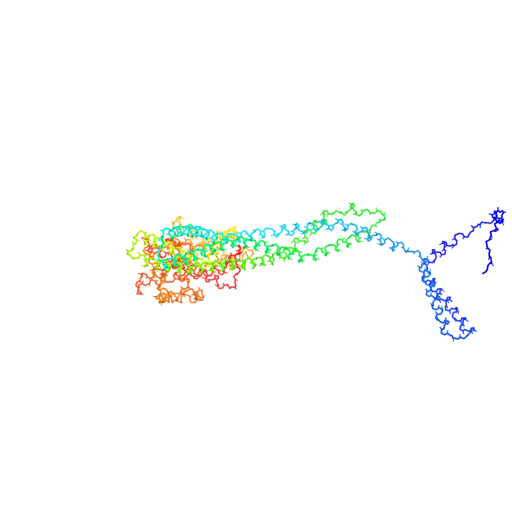 N . LYS A 1 268 ? 18.212 -3.969 -23.324 1.00 84.94 268 LYS A N 1
ATOM 2204 C CA . LYS A 1 268 ? 17.211 -3.075 -23.929 1.00 84.94 268 LYS A CA 1
ATOM 2205 C C . LYS A 1 268 ? 15.825 -3.711 -24.025 1.00 84.94 268 LYS A C 1
ATOM 2207 O O . LYS A 1 268 ? 14.828 -3.023 -23.807 1.00 84.94 268 LYS A O 1
ATOM 2212 N N . SER A 1 269 ? 15.750 -4.999 -24.350 1.00 84.81 269 SER A N 1
ATOM 2213 C CA . SER A 1 269 ? 14.490 -5.741 -24.438 1.00 84.81 269 SER A CA 1
ATOM 2214 C C . SER A 1 269 ? 13.854 -6.021 -23.069 1.00 84.81 269 SER A C 1
ATOM 2216 O O . SER A 1 269 ? 12.628 -5.967 -22.963 1.00 84.81 269 SER A O 1
ATOM 2218 N N . VAL A 1 270 ? 14.650 -6.251 -22.014 1.00 86.50 270 VAL A N 1
ATOM 2219 C CA . VAL A 1 270 ? 14.159 -6.307 -20.627 1.00 86.50 270 VAL A CA 1
ATOM 2220 C C . VAL A 1 270 ? 13.667 -4.927 -20.211 1.00 86.50 270 VAL A C 1
ATOM 2222 O O . VAL A 1 270 ? 12.520 -4.806 -19.801 1.00 86.50 270 VAL A O 1
ATOM 2225 N N . GLN A 1 271 ? 14.478 -3.874 -20.377 1.00 83.88 271 GLN A N 1
ATOM 2226 C CA . GLN A 1 271 ? 14.109 -2.500 -20.007 1.00 83.88 271 GLN A CA 1
ATOM 2227 C C . GLN A 1 271 ? 12.801 -2.046 -20.674 1.00 83.88 271 GLN A C 1
ATOM 2229 O O . GLN A 1 271 ? 11.952 -1.453 -20.015 1.00 83.88 271 GLN A O 1
ATOM 2234 N N . ALA A 1 272 ? 12.584 -2.389 -21.949 1.00 83.31 272 ALA A N 1
ATOM 2235 C CA . ALA A 1 272 ? 11.345 -2.083 -22.667 1.00 83.31 272 ALA A CA 1
ATOM 2236 C C . ALA A 1 272 ? 10.098 -2.832 -22.144 1.00 83.31 272 ALA A C 1
ATOM 2238 O O . ALA A 1 272 ? 8.977 -2.426 -22.451 1.00 83.31 272 ALA A O 1
ATOM 2239 N N . ARG A 1 273 ? 10.273 -3.919 -21.377 1.00 84.06 273 ARG A N 1
ATOM 2240 C CA . ARG A 1 273 ? 9.194 -4.696 -20.736 1.00 84.06 273 ARG A CA 1
ATOM 2241 C C . ARG A 1 273 ? 9.154 -4.553 -19.212 1.00 84.06 273 ARG A C 1
ATOM 2243 O O . ARG A 1 273 ? 8.205 -5.039 -18.601 1.00 84.06 273 ARG A O 1
ATOM 2250 N N . LEU A 1 274 ? 10.144 -3.897 -18.604 1.00 82.88 274 LEU A N 1
ATOM 2251 C CA . LEU A 1 274 ? 10.340 -3.874 -17.154 1.00 82.88 274 LEU A CA 1
ATOM 2252 C C . LEU A 1 274 ? 9.157 -3.234 -16.424 1.00 82.88 274 LEU A C 1
ATOM 2254 O O . LEU A 1 274 ? 8.674 -3.814 -15.462 1.00 82.88 274 LEU A O 1
ATOM 2258 N N . SER A 1 275 ? 8.623 -2.121 -16.935 1.00 73.69 275 SER A N 1
ATOM 2259 C CA . SER A 1 275 ? 7.435 -1.471 -16.363 1.00 73.69 275 SER A CA 1
ATOM 2260 C C . SER A 1 275 ? 6.185 -2.354 -16.418 1.00 73.69 275 SER A C 1
ATOM 2262 O O . SER A 1 275 ? 5.416 -2.385 -15.467 1.00 73.69 275 SER A O 1
ATOM 2264 N N . TYR A 1 276 ? 5.995 -3.129 -17.491 1.00 82.00 276 TYR A N 1
ATOM 2265 C CA . TYR A 1 276 ? 4.882 -4.079 -17.587 1.00 82.00 276 TYR A CA 1
ATOM 2266 C C . TYR A 1 276 ? 5.047 -5.257 -16.616 1.00 82.00 276 TYR A C 1
ATOM 2268 O O . TYR A 1 276 ? 4.069 -5.722 -16.037 1.00 82.00 276 TYR A O 1
ATOM 2276 N N . PHE A 1 277 ? 6.279 -5.738 -16.430 1.00 83.88 277 PHE A N 1
ATOM 2277 C CA . PHE A 1 277 ? 6.606 -6.768 -15.443 1.00 83.88 277 PHE A CA 1
ATOM 2278 C C . PHE A 1 277 ? 6.381 -6.269 -14.006 1.00 83.88 277 PHE A C 1
ATOM 2280 O O . PHE A 1 277 ? 5.776 -6.976 -13.202 1.00 83.88 277 PHE A O 1
ATOM 2287 N N . GLU A 1 278 ? 6.802 -5.039 -13.712 1.00 79.38 278 GLU A N 1
ATOM 2288 C CA . GLU A 1 278 ? 6.592 -4.352 -12.437 1.00 79.38 278 GLU A CA 1
ATOM 2289 C C . GLU A 1 278 ? 5.096 -4.139 -12.149 1.00 79.38 278 GLU A C 1
ATOM 2291 O O . GLU A 1 278 ? 4.606 -4.611 -11.127 1.00 79.38 278 GLU A O 1
ATOM 2296 N N . ASP A 1 279 ? 4.337 -3.534 -13.072 1.00 73.06 279 ASP A N 1
ATOM 2297 C CA . ASP A 1 279 ? 2.885 -3.340 -12.931 1.00 73.06 279 ASP A CA 1
ATOM 2298 C C . ASP A 1 279 ? 2.133 -4.675 -12.769 1.00 73.06 279 ASP A C 1
ATOM 2300 O O . ASP A 1 279 ? 1.187 -4.765 -11.984 1.00 73.06 279 ASP A O 1
ATOM 2304 N N . ALA A 1 280 ? 2.556 -5.736 -13.469 1.00 79.50 280 ALA A N 1
ATOM 2305 C CA . ALA A 1 280 ? 1.963 -7.066 -13.327 1.00 79.50 280 ALA A CA 1
ATOM 2306 C C . ALA A 1 280 ? 2.252 -7.697 -11.953 1.00 79.50 280 ALA A C 1
ATOM 2308 O O . ALA A 1 280 ? 1.348 -8.279 -11.353 1.00 79.50 280 ALA A O 1
ATOM 2309 N N . LEU A 1 281 ? 3.481 -7.567 -11.438 1.00 81.00 281 LEU A N 1
ATOM 2310 C CA . LEU A 1 281 ? 3.824 -8.010 -10.084 1.00 81.00 281 LEU A CA 1
ATOM 2311 C C . LEU A 1 281 ? 3.073 -7.208 -9.019 1.00 81.00 281 LEU A C 1
ATOM 2313 O O . LEU A 1 281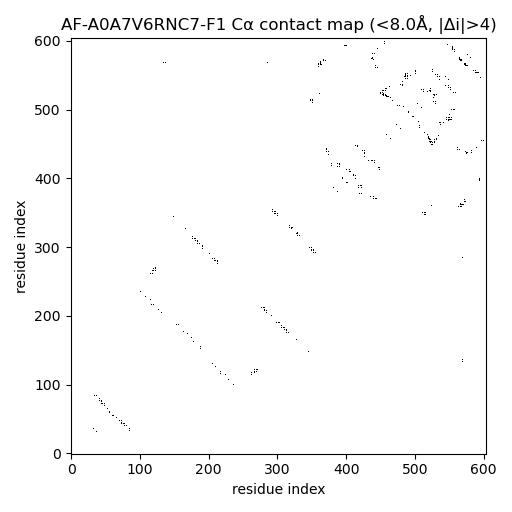 ? 2.558 -7.799 -8.074 1.00 81.00 281 LEU A O 1
ATOM 2317 N N . ILE A 1 282 ? 2.969 -5.887 -9.175 1.00 72.81 282 ILE A N 1
ATOM 2318 C CA . ILE A 1 282 ? 2.223 -5.020 -8.255 1.00 72.81 282 ILE A CA 1
ATOM 2319 C C . ILE A 1 282 ? 0.741 -5.418 -8.236 1.00 72.81 282 ILE A C 1
ATOM 2321 O O . ILE A 1 282 ? 0.181 -5.584 -7.154 1.00 72.81 282 ILE A O 1
ATOM 2325 N N . GLY A 1 283 ? 0.129 -5.687 -9.394 1.00 71.25 283 GLY A N 1
ATOM 2326 C CA . GLY A 1 283 ? -1.245 -6.191 -9.470 1.00 71.25 283 GLY A CA 1
ATOM 2327 C C . GLY A 1 283 ? -1.439 -7.559 -8.795 1.00 71.25 283 GLY A C 1
ATOM 2328 O O . GLY A 1 283 ? -2.432 -7.775 -8.099 1.00 71.25 283 GLY A O 1
ATOM 2329 N N . ASP A 1 284 ? -0.493 -8.490 -8.932 1.00 80.00 284 ASP A N 1
ATOM 2330 C CA . ASP A 1 284 ? -0.532 -9.768 -8.202 1.00 80.00 284 ASP A CA 1
ATOM 2331 C C . ASP A 1 284 ? -0.402 -9.551 -6.680 1.00 80.00 284 ASP A C 1
ATOM 2333 O O . ASP A 1 284 ? -1.145 -10.147 -5.894 1.00 80.00 284 ASP A O 1
ATOM 2337 N N . VAL A 1 285 ? 0.496 -8.655 -6.259 1.00 79.31 285 VAL A N 1
ATOM 2338 C CA . VAL A 1 285 ? 0.717 -8.269 -4.856 1.00 79.31 285 VAL A CA 1
ATOM 2339 C C . VAL A 1 285 ? -0.542 -7.633 -4.259 1.00 79.31 285 VAL A C 1
ATOM 2341 O O . VAL A 1 285 ? -0.974 -8.059 -3.190 1.00 79.31 285 VAL A O 1
ATOM 2344 N N . GLU A 1 286 ? -1.192 -6.694 -4.954 1.00 70.19 286 GLU A N 1
ATOM 2345 C CA . GLU A 1 286 ? -2.485 -6.102 -4.572 1.00 70.19 286 GLU A CA 1
ATOM 2346 C C . GLU A 1 286 ? -3.551 -7.171 -4.307 1.00 70.19 286 GLU A C 1
ATOM 2348 O O . GLU A 1 286 ? -4.201 -7.158 -3.259 1.00 70.19 286 GLU A O 1
ATOM 2353 N N . ASN A 1 287 ? -3.703 -8.125 -5.231 1.00 77.75 287 ASN A N 1
ATOM 2354 C CA . ASN A 1 287 ? -4.680 -9.206 -5.113 1.00 77.75 287 ASN A CA 1
ATOM 2355 C C . ASN A 1 287 ? -4.378 -10.129 -3.920 1.00 77.75 287 ASN A C 1
ATOM 2357 O O . ASN A 1 287 ? -5.287 -10.483 -3.165 1.00 77.75 287 ASN A O 1
ATOM 2361 N N . ILE A 1 288 ? -3.108 -10.495 -3.709 1.00 82.62 288 ILE A N 1
ATOM 2362 C CA . ILE A 1 288 ? -2.687 -11.296 -2.548 1.00 82.62 288 ILE A CA 1
ATOM 2363 C C . ILE A 1 288 ? -2.977 -10.540 -1.248 1.00 82.62 288 ILE A C 1
ATOM 2365 O O . ILE A 1 288 ? -3.513 -11.118 -0.305 1.00 82.62 288 ILE A O 1
ATOM 2369 N N . LEU A 1 289 ? -2.668 -9.248 -1.188 1.00 72.56 289 LEU A N 1
ATOM 2370 C CA . LEU A 1 289 ? -2.865 -8.433 0.006 1.00 72.56 289 LEU A CA 1
ATOM 2371 C C . LEU A 1 289 ? -4.347 -8.217 0.334 1.00 72.56 289 LEU A C 1
ATOM 2373 O O . LEU A 1 289 ? -4.736 -8.324 1.499 1.00 72.56 289 LEU A O 1
ATOM 2377 N N . ALA A 1 290 ? -5.188 -7.992 -0.678 1.00 72.44 290 ALA A N 1
ATOM 2378 C CA . ALA A 1 290 ? -6.638 -7.949 -0.517 1.00 72.44 290 ALA A CA 1
ATOM 2379 C C . ALA A 1 290 ? -7.184 -9.280 0.038 1.00 72.44 290 ALA A C 1
ATOM 2381 O O . ALA A 1 290 ? -8.011 -9.274 0.955 1.00 72.44 290 ALA A O 1
ATOM 2382 N N . ASP A 1 291 ? -6.669 -10.419 -0.440 1.00 80.25 291 ASP A N 1
ATOM 2383 C CA . ASP A 1 291 ? -7.003 -11.742 0.095 1.00 80.25 291 ASP A CA 1
ATOM 2384 C C . ASP A 1 291 ? -6.530 -11.927 1.551 1.00 80.25 291 ASP A C 1
ATOM 2386 O O . ASP A 1 291 ? -7.287 -12.462 2.363 1.00 80.25 291 ASP A O 1
ATOM 2390 N N . VAL A 1 292 ? -5.320 -11.480 1.918 1.00 81.50 292 VAL A N 1
ATOM 2391 C CA . VAL A 1 292 ? -4.803 -11.525 3.306 1.00 81.50 292 VAL A CA 1
ATOM 2392 C C . VAL A 1 292 ? -5.714 -10.729 4.243 1.00 81.50 292 VAL A C 1
ATOM 2394 O O . VAL A 1 292 ? -6.147 -11.233 5.282 1.00 81.50 292 VAL A O 1
ATOM 2397 N N . VAL A 1 293 ? -6.064 -9.497 3.862 1.00 74.88 293 VAL A N 1
ATOM 2398 C CA . VAL A 1 293 ? -6.952 -8.619 4.640 1.00 74.88 293 VAL A CA 1
ATOM 2399 C C . VAL A 1 293 ? -8.354 -9.219 4.749 1.00 74.88 293 VAL A C 1
ATOM 2401 O O . VAL A 1 293 ? -8.916 -9.265 5.844 1.00 74.88 293 VAL A O 1
ATOM 2404 N N . GLY A 1 294 ? -8.906 -9.749 3.654 1.00 74.19 294 GLY A N 1
ATOM 2405 C CA . GLY A 1 294 ? -10.207 -10.419 3.649 1.00 74.19 294 GLY A CA 1
ATOM 2406 C C . GLY A 1 294 ? -10.237 -11.671 4.534 1.00 74.19 294 GLY A C 1
ATOM 2407 O O . GLY A 1 294 ? -11.200 -11.888 5.277 1.00 74.19 294 GLY A O 1
ATOM 2408 N N . GLN A 1 295 ? -9.167 -12.473 4.523 1.00 80.56 295 GLN A N 1
ATOM 2409 C CA . GLN A 1 295 ? -8.993 -13.609 5.432 1.00 80.56 295 GLN A CA 1
ATOM 2410 C C . GLN A 1 295 ? -8.912 -13.157 6.896 1.00 80.56 295 GLN A C 1
ATOM 2412 O O . GLN A 1 295 ? -9.594 -13.737 7.744 1.00 80.56 295 GLN A O 1
ATOM 2417 N N . MET A 1 296 ? -8.160 -12.094 7.192 1.00 77.94 296 MET A N 1
ATOM 2418 C CA . MET A 1 296 ? -8.041 -11.517 8.535 1.00 77.94 296 MET A CA 1
ATOM 2419 C C . MET A 1 296 ? -9.367 -10.964 9.066 1.00 77.94 296 MET A C 1
ATOM 2421 O O . MET A 1 296 ? -9.765 -11.299 10.181 1.00 77.94 296 MET A O 1
ATOM 2425 N N . GLN A 1 297 ? -10.104 -10.193 8.263 1.00 74.19 297 GLN A N 1
ATOM 2426 C CA . GLN A 1 297 ? -11.424 -9.670 8.635 1.00 74.19 297 GLN A CA 1
ATOM 2427 C C . GLN A 1 297 ? -12.423 -10.809 8.894 1.00 74.19 297 GLN A C 1
ATOM 2429 O O . GLN A 1 297 ? -13.151 -10.798 9.890 1.00 74.19 297 GLN A O 1
ATOM 2434 N N . LYS A 1 298 ? -12.421 -11.844 8.042 1.00 82.25 298 LYS A N 1
ATOM 2435 C CA . LYS A 1 298 ? -13.243 -13.052 8.217 1.00 82.25 298 LYS A CA 1
ATOM 2436 C C . LYS A 1 298 ? -12.847 -13.847 9.467 1.00 82.25 298 LYS A C 1
ATOM 2438 O O . LYS A 1 298 ? -13.726 -14.358 10.163 1.00 82.25 298 LYS A O 1
ATOM 2443 N N . GLY A 1 299 ? -11.551 -13.931 9.765 1.00 82.56 299 GLY A N 1
ATOM 2444 C CA . GLY A 1 299 ? -11.008 -14.516 10.989 1.00 82.56 299 GLY A CA 1
ATOM 2445 C C . GLY A 1 299 ? -11.495 -13.771 12.230 1.00 82.56 299 GLY A C 1
ATOM 2446 O O . GLY A 1 299 ? -12.133 -14.374 13.090 1.00 82.56 299 GLY A O 1
ATOM 2447 N N . ALA A 1 300 ? -11.299 -12.452 12.280 1.00 80.19 300 ALA A N 1
ATOM 2448 C CA . ALA A 1 300 ? -11.752 -11.595 13.373 1.00 80.19 300 ALA A CA 1
ATOM 2449 C C . ALA A 1 300 ? -13.276 -11.681 13.596 1.00 80.19 300 ALA A C 1
ATOM 2451 O O . ALA A 1 300 ? -13.723 -11.846 14.730 1.00 80.19 300 ALA A O 1
ATOM 2452 N N . LEU A 1 301 ? -14.085 -11.678 12.529 1.00 78.62 301 LEU A N 1
ATOM 2453 C CA . LEU A 1 301 ? -15.541 -11.855 12.618 1.00 78.62 301 LEU A CA 1
ATOM 2454 C C . LEU A 1 301 ? -15.943 -13.230 13.186 1.00 78.62 301 LEU A C 1
ATOM 2456 O O . LEU A 1 301 ? -16.889 -13.337 13.976 1.00 78.62 301 LEU A O 1
ATOM 2460 N N . ARG A 1 302 ? -15.222 -14.292 12.806 1.00 84.75 302 ARG A N 1
ATOM 2461 C CA . ARG A 1 302 ? -15.426 -15.643 13.348 1.00 84.75 302 ARG A CA 1
ATOM 2462 C C . ARG A 1 302 ? -15.074 -15.691 14.836 1.00 84.75 302 ARG A C 1
ATOM 2464 O O . ARG A 1 302 ? -15.889 -16.177 15.616 1.00 84.75 302 ARG A O 1
ATOM 2471 N N . LEU A 1 303 ? -13.939 -15.111 15.239 1.00 86.25 303 LEU A N 1
ATOM 2472 C CA . LEU A 1 303 ? -13.555 -14.968 16.650 1.00 86.25 303 LEU A CA 1
ATOM 2473 C C . LEU A 1 303 ? -14.625 -14.206 17.451 1.00 86.25 303 LEU A C 1
ATOM 2475 O O . LEU A 1 303 ? -15.059 -14.686 18.492 1.00 86.25 303 LEU A O 1
ATOM 2479 N N . LEU A 1 304 ? -15.121 -13.067 16.947 1.00 80.56 304 LEU A N 1
ATOM 2480 C CA . LEU A 1 304 ? -16.177 -12.271 17.595 1.00 80.56 304 LEU A CA 1
ATOM 2481 C C . LEU A 1 304 ? -17.471 -13.051 17.847 1.00 80.56 304 LEU A C 1
ATOM 2483 O O . LEU A 1 304 ? -18.134 -12.830 18.864 1.00 80.56 304 LEU A O 1
ATOM 2487 N N . THR A 1 305 ? -17.821 -13.946 16.923 1.00 83.50 305 THR A N 1
ATOM 2488 C CA . THR A 1 305 ? -18.998 -14.809 17.038 1.00 83.50 305 THR A CA 1
ATOM 2489 C C . THR A 1 305 ? -18.769 -15.856 18.129 1.00 83.50 305 THR A C 1
ATOM 2491 O O . THR A 1 305 ? -19.552 -15.927 19.071 1.00 83.50 305 THR A O 1
ATOM 2494 N N . ILE A 1 306 ? -17.638 -16.568 18.085 1.00 89.00 306 ILE A N 1
ATOM 2495 C CA . ILE A 1 306 ? -17.285 -17.586 19.087 1.00 89.00 306 ILE A CA 1
ATOM 2496 C C . ILE A 1 306 ? -17.175 -16.967 20.493 1.00 89.00 306 ILE A C 1
ATOM 2498 O O . ILE A 1 306 ? -17.714 -17.514 21.449 1.00 89.00 306 ILE A O 1
ATOM 2502 N N . PHE A 1 307 ? -16.572 -15.781 20.647 1.00 88.75 307 PHE A N 1
ATOM 2503 C CA . PHE A 1 307 ? -16.527 -15.095 21.946 1.00 88.75 307 PHE A CA 1
ATOM 2504 C C . PHE A 1 307 ? -17.909 -14.734 22.494 1.00 88.75 307 PHE A C 1
ATOM 2506 O O . PHE A 1 307 ? -18.077 -14.682 23.709 1.00 88.75 307 PHE A O 1
ATOM 2513 N N . LYS A 1 308 ? -18.891 -14.436 21.633 1.00 86.88 308 LYS A N 1
ATOM 2514 C CA . LYS A 1 308 ? -20.269 -14.176 22.066 1.00 86.88 308 LYS A CA 1
ATOM 2515 C C . LYS A 1 308 ? -20.927 -15.459 22.572 1.00 86.88 308 LYS A C 1
ATOM 2517 O O . LYS A 1 308 ? -21.554 -15.414 23.623 1.00 86.88 308 LYS A O 1
ATOM 2522 N N . ASP A 1 309 ? -20.730 -16.574 21.878 1.00 88.19 309 ASP A N 1
ATOM 2523 C CA . ASP A 1 309 ? -21.279 -17.867 22.289 1.00 88.19 309 ASP A CA 1
ATOM 2524 C C . ASP A 1 309 ? -20.644 -18.335 23.618 1.00 88.19 309 ASP A C 1
ATOM 2526 O O . ASP A 1 309 ? -21.359 -18.687 24.556 1.00 88.19 309 ASP A O 1
ATOM 2530 N N . ILE A 1 310 ? -19.320 -18.193 23.764 1.00 89.25 310 ILE A N 1
ATOM 2531 C CA . ILE A 1 310 ? -18.569 -18.429 25.014 1.00 89.25 310 ILE A CA 1
ATOM 2532 C C . ILE A 1 310 ? -19.063 -17.529 26.159 1.00 89.25 310 ILE A C 1
ATOM 2534 O O . ILE A 1 310 ? -19.224 -17.997 27.286 1.00 89.25 310 ILE A O 1
ATOM 2538 N N . GLU A 1 311 ? -19.302 -16.238 25.902 1.00 88.94 311 GLU A N 1
ATOM 2539 C CA . GLU A 1 311 ? -19.830 -15.294 26.897 1.00 88.94 311 GLU A CA 1
ATOM 2540 C C . GLU A 1 311 ? -21.210 -15.743 27.411 1.00 88.94 311 GLU A C 1
ATOM 2542 O O . GLU A 1 311 ? -21.408 -15.815 28.624 1.00 88.94 311 GLU A O 1
ATOM 2547 N N . GLU A 1 312 ? -22.114 -16.132 26.504 1.00 88.75 312 GLU A N 1
ATOM 2548 C CA . GLU A 1 312 ? -23.447 -16.657 26.833 1.00 88.75 312 GLU A CA 1
ATOM 2549 C C . GLU A 1 312 ? -23.377 -17.985 27.617 1.00 88.75 312 GLU A C 1
ATOM 2551 O O . GLU A 1 312 ? -24.123 -18.169 28.583 1.00 88.75 312 GLU A O 1
ATOM 2556 N N . MET A 1 313 ? -22.457 -18.898 27.272 1.00 87.38 313 MET A N 1
ATOM 2557 C CA . MET A 1 313 ? -22.235 -20.142 28.032 1.00 87.38 313 MET A CA 1
ATOM 2558 C C . MET A 1 313 ? -21.715 -19.878 29.453 1.00 87.38 313 MET A C 1
ATOM 2560 O O . MET A 1 313 ? -22.158 -20.528 30.404 1.00 87.38 313 MET A O 1
ATOM 2564 N N . ILE A 1 314 ? -20.794 -18.922 29.622 1.00 87.62 314 ILE A N 1
ATOM 2565 C CA . ILE A 1 314 ? -20.256 -18.561 30.940 1.00 87.62 314 ILE A CA 1
ATOM 2566 C C . ILE A 1 314 ? -21.337 -17.907 31.814 1.00 87.62 314 ILE A C 1
ATOM 2568 O O . ILE A 1 314 ? -21.408 -18.226 33.001 1.00 87.62 314 ILE A O 1
ATOM 2572 N N . ASP A 1 315 ? -22.201 -17.053 31.255 1.00 88.38 315 ASP A N 1
ATOM 2573 C CA . ASP A 1 315 ? -23.339 -16.483 31.993 1.00 88.38 315 ASP A CA 1
ATOM 2574 C C . ASP A 1 315 ? -24.325 -17.573 32.456 1.00 88.38 315 ASP A C 1
ATOM 2576 O O . ASP A 1 315 ? -24.670 -17.619 33.639 1.00 88.38 315 ASP A O 1
ATOM 2580 N N . MET A 1 316 ? -24.691 -18.525 31.587 1.00 86.81 316 MET A N 1
ATOM 2581 C CA . MET A 1 316 ? -25.548 -19.658 31.981 1.00 86.81 316 MET A CA 1
ATOM 2582 C C . MET A 1 316 ? -24.917 -20.530 33.080 1.00 86.81 316 MET A C 1
ATOM 2584 O O . MET A 1 316 ? -25.613 -20.971 33.996 1.00 86.81 316 MET A O 1
ATOM 2588 N N . LEU A 1 317 ? -23.596 -20.747 33.044 1.00 84.31 317 LEU A N 1
ATOM 2589 C CA . LEU A 1 317 ? -22.879 -21.431 34.126 1.00 84.31 317 LEU A CA 1
ATOM 2590 C C . LEU A 1 317 ? -22.889 -20.619 35.431 1.00 84.31 317 LEU A C 1
ATOM 2592 O O . LEU A 1 317 ? -23.070 -21.199 36.501 1.00 84.31 317 LEU A O 1
ATOM 2596 N N . ILE A 1 318 ? -22.715 -19.294 35.381 1.00 86.38 318 ILE A N 1
ATOM 2597 C CA . ILE A 1 318 ? -22.773 -18.425 36.570 1.00 86.38 318 ILE A CA 1
ATOM 2598 C C . ILE A 1 318 ? -24.146 -18.513 37.249 1.00 86.38 318 ILE A C 1
ATOM 2600 O O . ILE A 1 318 ? -24.202 -18.622 38.479 1.00 86.38 318 ILE A O 1
ATOM 2604 N N . ASP A 1 319 ? -25.226 -18.513 36.468 1.00 85.81 319 ASP A N 1
ATOM 2605 C CA . ASP A 1 319 ? -26.594 -18.640 36.974 1.00 85.81 319 ASP A CA 1
ATOM 2606 C C . ASP A 1 319 ? -26.860 -20.034 37.566 1.00 85.81 319 ASP A C 1
ATOM 2608 O O . ASP A 1 319 ? -27.358 -20.139 38.691 1.00 85.81 319 ASP A O 1
ATOM 2612 N N . GLU A 1 320 ? -26.442 -21.112 36.893 1.00 80.69 320 GLU A N 1
ATOM 2613 C CA . GLU A 1 320 ? -26.544 -22.486 37.412 1.00 80.69 320 GLU A CA 1
ATOM 2614 C C . GLU A 1 320 ? -25.703 -22.713 38.684 1.00 80.69 320 GLU A C 1
ATOM 2616 O O . GLU A 1 320 ? -26.072 -23.530 39.527 1.00 80.69 320 GLU A O 1
ATOM 2621 N N . PHE A 1 321 ? -24.576 -22.017 38.868 1.00 76.00 321 PHE A N 1
ATOM 2622 C CA . PHE A 1 321 ? -23.776 -22.084 40.103 1.00 76.00 321 PHE A CA 1
ATOM 2623 C C . PHE A 1 321 ? -24.247 -21.124 41.208 1.00 76.00 321 PHE A C 1
ATOM 2625 O O . PHE A 1 321 ? -23.697 -21.161 42.319 1.00 76.00 321 PHE A O 1
ATOM 2632 N N . SER A 1 322 ? -25.253 -20.282 40.946 1.00 74.00 322 SER A N 1
ATOM 2633 C CA . SER A 1 322 ? -25.739 -19.289 41.903 1.00 74.00 322 SER A CA 1
ATOM 2634 C C . SER A 1 322 ? -26.233 -19.941 43.207 1.00 74.00 322 SER A C 1
ATOM 2636 O O . SER A 1 322 ? -27.044 -20.861 43.228 1.00 74.00 322 SER A O 1
ATOM 2638 N N . GLY A 1 323 ? -25.681 -19.489 44.337 1.00 69.38 323 GLY A N 1
ATOM 2639 C CA . GLY A 1 323 ? -25.988 -20.031 45.667 1.00 69.38 323 GLY A CA 1
ATOM 2640 C C . GLY A 1 323 ? -25.215 -21.291 46.089 1.00 69.38 323 GLY A C 1
ATOM 2641 O O . GLY A 1 323 ? -25.229 -21.603 47.277 1.00 69.38 323 GLY A O 1
ATOM 2642 N N . GLU A 1 324 ? -24.493 -21.975 45.191 1.00 70.50 324 GLU A N 1
ATOM 2643 C CA . GLU A 1 324 ? -23.739 -23.197 45.532 1.00 70.50 324 GLU A CA 1
ATOM 2644 C C . GLU A 1 324 ? -22.270 -22.933 45.898 1.00 70.50 324 GLU A C 1
ATOM 2646 O O . GLU A 1 324 ? -21.805 -23.349 46.960 1.00 70.50 324 GLU A O 1
ATOM 2651 N N . ASN A 1 325 ? -21.509 -22.267 45.019 1.00 74.69 325 ASN A N 1
ATOM 2652 C CA . ASN A 1 325 ? -20.054 -22.151 45.160 1.00 74.69 325 ASN A CA 1
ATOM 2653 C C . ASN A 1 325 ? -19.539 -20.764 44.745 1.00 74.69 325 ASN A C 1
ATOM 2655 O O . ASN A 1 325 ? -19.308 -20.476 43.570 1.00 74.69 325 ASN A O 1
ATOM 2659 N N . SER A 1 326 ? -19.289 -19.907 45.738 1.00 80.06 326 SER A N 1
ATOM 2660 C CA . SER A 1 326 ? -18.806 -18.535 45.533 1.00 80.06 326 SER A CA 1
ATOM 2661 C C . SER A 1 326 ? -17.422 -18.445 44.876 1.00 80.06 326 SER A C 1
ATOM 2663 O O . SER A 1 326 ? -17.140 -17.458 44.195 1.00 80.06 326 SER A O 1
ATOM 2665 N N . LEU A 1 327 ? -16.566 -19.463 45.031 1.00 81.88 327 LEU A N 1
ATOM 2666 C CA . LEU A 1 327 ? -15.254 -19.512 44.380 1.00 81.88 327 LEU A CA 1
ATOM 2667 C C . LEU A 1 327 ? -15.378 -19.859 42.889 1.00 81.88 327 LEU A C 1
ATOM 2669 O O . LEU A 1 327 ? -14.680 -19.259 42.073 1.00 81.88 327 LEU A O 1
ATOM 2673 N N . ALA A 1 328 ? -16.278 -20.784 42.536 1.00 79.06 328 ALA A N 1
ATOM 2674 C CA . ALA A 1 328 ? -16.578 -21.124 41.144 1.00 79.06 328 ALA A CA 1
ATOM 2675 C C . ALA A 1 328 ? -17.173 -19.920 40.399 1.00 79.06 328 ALA A C 1
ATOM 2677 O O . ALA A 1 328 ? -16.634 -19.523 39.370 1.00 79.06 328 ALA A O 1
ATOM 2678 N N . ILE A 1 329 ? -18.194 -19.266 40.974 1.00 84.00 329 ILE A N 1
ATOM 2679 C CA . ILE A 1 329 ? -18.800 -18.044 40.410 1.00 84.00 329 ILE A CA 1
ATOM 2680 C C . ILE A 1 329 ? -17.742 -16.960 40.172 1.00 84.00 329 ILE A C 1
ATOM 2682 O O . ILE A 1 329 ? -17.738 -16.323 39.120 1.00 84.00 329 ILE A O 1
ATOM 2686 N N . ARG A 1 330 ? -16.829 -16.741 41.131 1.00 85.75 330 ARG A N 1
ATOM 2687 C CA . ARG A 1 330 ? -15.763 -15.744 40.974 1.00 85.75 330 ARG A CA 1
ATOM 2688 C C . ARG A 1 330 ? -14.853 -16.073 39.790 1.00 85.75 330 ARG A C 1
ATOM 2690 O O . ARG A 1 330 ? -14.635 -15.203 38.959 1.00 85.75 330 ARG A O 1
ATOM 2697 N N . ARG A 1 331 ? -14.377 -17.318 39.682 1.00 84.81 331 ARG A N 1
ATOM 2698 C CA . ARG A 1 331 ? -13.511 -17.746 38.570 1.00 84.81 331 ARG A CA 1
ATOM 2699 C C . ARG A 1 331 ? -14.215 -17.666 37.215 1.00 84.81 331 ARG A C 1
ATOM 2701 O O . ARG A 1 331 ? -13.601 -17.214 36.258 1.00 84.81 331 ARG A O 1
ATOM 2708 N N . LEU A 1 332 ? -15.494 -18.038 37.142 1.00 86.56 332 LEU A N 1
ATOM 2709 C CA . LEU A 1 332 ? -16.294 -17.894 35.922 1.00 86.56 332 LEU A CA 1
ATOM 2710 C C . LEU A 1 332 ? -16.442 -16.420 35.511 1.00 86.56 332 LEU A C 1
ATOM 2712 O O . LEU A 1 332 ? -16.270 -16.105 34.339 1.00 86.56 332 LEU A O 1
ATOM 2716 N N . ARG A 1 333 ? -16.662 -15.495 36.458 1.00 87.06 333 ARG A N 1
ATOM 2717 C CA . ARG A 1 333 ? -16.658 -14.045 36.170 1.00 87.06 333 ARG A CA 1
ATOM 2718 C C . ARG A 1 333 ? -15.290 -13.532 35.726 1.00 87.06 333 ARG A C 1
ATOM 2720 O O . ARG A 1 333 ? -15.226 -12.727 34.801 1.00 87.06 333 ARG A O 1
ATOM 2727 N N . ASP A 1 334 ? -14.208 -13.999 36.346 1.00 86.50 334 ASP A N 1
ATOM 2728 C CA . ASP A 1 334 ? -12.845 -13.642 35.939 1.00 86.50 334 ASP A CA 1
ATOM 2729 C C . ASP A 1 334 ? -12.581 -14.105 34.481 1.00 86.50 334 ASP A C 1
ATOM 2731 O O . ASP A 1 334 ? -12.066 -13.328 33.674 1.00 86.50 334 ASP A O 1
ATOM 2735 N N . SER A 1 335 ? -13.033 -15.310 34.097 1.00 87.31 335 SER A N 1
ATOM 2736 C CA . SER A 1 335 ? -13.040 -15.785 32.699 1.00 87.31 335 SER A CA 1
ATOM 2737 C C . SER A 1 335 ? -13.925 -14.933 31.784 1.00 87.31 335 SER A C 1
ATOM 2739 O O . SER A 1 335 ? -13.489 -14.546 30.702 1.00 87.31 335 SER A O 1
ATOM 2741 N N . GLN A 1 336 ? -15.141 -14.582 32.213 1.00 88.06 336 GLN A N 1
ATOM 2742 C CA . GLN A 1 336 ? -16.066 -13.749 31.437 1.00 88.06 336 GLN A CA 1
ATOM 2743 C C . GLN A 1 336 ? -15.462 -12.371 31.117 1.00 88.06 336 GLN A C 1
ATOM 2745 O O . GLN A 1 336 ? -15.591 -11.875 29.999 1.00 88.06 336 GLN A O 1
ATOM 2750 N N . HIS A 1 337 ? -14.766 -11.757 32.080 1.00 86.19 337 HIS A N 1
ATOM 2751 C CA . HIS A 1 337 ? -14.059 -10.493 31.874 1.00 86.19 337 HIS A CA 1
ATOM 2752 C C . HIS A 1 337 ? -12.905 -10.625 30.868 1.00 86.19 337 HIS A C 1
ATOM 2754 O O . HIS A 1 337 ? -12.730 -9.731 30.038 1.00 86.19 337 HIS A O 1
ATOM 2760 N N . LYS A 1 338 ? -12.157 -11.739 30.886 1.00 86.44 338 LYS A N 1
ATOM 2761 C CA . LYS A 1 338 ? -11.124 -12.025 29.874 1.00 86.44 338 LYS A CA 1
ATOM 2762 C C . LYS A 1 338 ? -11.730 -12.186 28.478 1.00 86.44 338 LYS A C 1
ATOM 2764 O O . LYS A 1 338 ? -11.287 -11.512 27.554 1.00 86.44 338 LYS A O 1
ATOM 2769 N N . VAL A 1 339 ? -12.793 -12.982 28.340 1.00 86.94 339 VAL A N 1
ATOM 2770 C CA . VAL A 1 339 ? -13.533 -13.174 27.075 1.00 86.94 339 VAL A CA 1
ATOM 2771 C C . VAL A 1 339 ? -14.050 -11.843 26.524 1.00 86.94 339 VAL A C 1
ATOM 2773 O O . VAL A 1 339 ? -13.819 -11.536 25.356 1.00 86.94 339 VAL A O 1
ATOM 2776 N N . LYS A 1 340 ? -14.658 -11.000 27.369 1.00 81.12 340 LYS A N 1
ATOM 2777 C CA . LYS A 1 340 ? -15.089 -9.640 26.998 1.00 81.12 340 LYS A CA 1
ATOM 2778 C C . LYS A 1 340 ? -13.925 -8.779 26.497 1.00 81.12 340 LYS A C 1
ATOM 2780 O O . LYS A 1 340 ? -14.068 -8.109 25.480 1.00 81.12 340 LYS A O 1
ATOM 2785 N N . SER A 1 341 ? -12.761 -8.840 27.146 1.00 82.75 341 SER A N 1
ATOM 2786 C CA . SER A 1 341 ? -11.572 -8.099 26.706 1.00 82.75 341 SER A CA 1
ATOM 2787 C C . SER A 1 341 ? -11.001 -8.611 25.376 1.00 82.75 341 SER A C 1
ATOM 2789 O O . SER A 1 341 ? -10.647 -7.797 24.524 1.00 82.75 341 SER A O 1
ATOM 2791 N N . PHE A 1 342 ? -10.953 -9.929 25.149 1.00 85.25 342 PHE A N 1
ATOM 2792 C CA . PHE A 1 342 ? -10.510 -10.494 23.867 1.00 85.25 342 PHE A CA 1
ATOM 2793 C C . PHE A 1 342 ? -11.487 -10.206 22.723 1.00 85.25 342 PHE A C 1
ATOM 2795 O O . PHE A 1 342 ? -11.050 -10.016 21.589 1.00 85.25 342 PHE A O 1
ATOM 2802 N N . LYS A 1 343 ? -12.787 -10.125 23.024 1.00 82.31 343 LYS A N 1
ATOM 2803 C CA . LYS A 1 343 ? -13.852 -9.710 22.103 1.00 82.31 343 LYS A CA 1
ATOM 2804 C C . LYS A 1 343 ? -13.774 -8.220 21.761 1.00 82.31 343 LYS A C 1
ATOM 2806 O O . LYS A 1 343 ? -13.931 -7.870 20.596 1.00 82.31 343 LYS A O 1
ATOM 2811 N N . GLU A 1 344 ? -13.490 -7.346 22.733 1.00 74.31 344 GLU A N 1
ATOM 2812 C CA . GLU A 1 344 ? -13.181 -5.930 22.466 1.00 74.31 344 GLU A CA 1
ATOM 2813 C C . GLU A 1 344 ? -11.954 -5.812 21.545 1.00 74.31 344 GLU A C 1
ATOM 2815 O O . GLU A 1 344 ? -12.057 -5.183 20.496 1.00 74.31 344 GLU A O 1
ATOM 2820 N N . GLN A 1 345 ? -10.854 -6.507 21.854 1.00 73.50 345 GLN A N 1
ATOM 2821 C CA . GLN A 1 345 ? -9.628 -6.500 21.042 1.00 73.50 345 GLN A CA 1
ATOM 2822 C C . GLN A 1 345 ? -9.826 -7.081 19.627 1.00 73.50 345 GLN A C 1
ATOM 2824 O O . GLN A 1 345 ? -9.316 -6.516 18.666 1.00 73.50 345 GLN A O 1
ATOM 2829 N N . ALA A 1 346 ? -10.612 -8.151 19.451 1.00 71.94 346 ALA A N 1
ATOM 2830 C CA . ALA A 1 346 ? -10.950 -8.671 18.118 1.00 71.94 346 ALA A CA 1
ATOM 2831 C C . ALA A 1 346 ? -11.781 -7.674 17.291 1.00 71.94 346 ALA A C 1
ATOM 2833 O O . ALA A 1 346 ? -11.631 -7.595 16.075 1.00 71.94 346 ALA A O 1
ATOM 2834 N N . ASN A 1 347 ? -12.651 -6.900 17.947 1.00 64.94 347 ASN A N 1
ATOM 2835 C CA . ASN A 1 347 ? -13.451 -5.853 17.311 1.00 64.94 347 ASN A CA 1
ATOM 2836 C C . ASN A 1 347 ? -12.578 -4.646 16.937 1.00 64.94 347 ASN A C 1
ATOM 2838 O O . ASN A 1 347 ? -12.776 -4.047 15.886 1.00 64.94 347 ASN A O 1
ATOM 2842 N N . GLU A 1 348 ? -11.601 -4.307 17.779 1.00 64.62 348 GLU A N 1
ATOM 2843 C CA . GLU A 1 348 ? -10.584 -3.292 17.491 1.00 64.62 348 GLU A CA 1
ATOM 2844 C C . GLU A 1 348 ? -9.712 -3.715 16.299 1.00 64.62 348 GLU A C 1
ATOM 2846 O O . GLU A 1 348 ? -9.565 -2.927 15.371 1.00 64.62 348 GLU A O 1
ATOM 2851 N N . LEU A 1 349 ? -9.247 -4.970 16.252 1.00 63.12 349 LEU A N 1
ATOM 2852 C CA . LEU A 1 349 ? -8.458 -5.525 15.142 1.00 63.12 349 LEU A CA 1
ATOM 2853 C C . LEU A 1 349 ? -9.270 -5.596 13.832 1.00 63.12 349 LEU A C 1
ATOM 2855 O O . LEU A 1 349 ? -8.775 -5.239 12.768 1.00 63.12 349 LEU A O 1
ATOM 2859 N N . MET A 1 350 ? -10.557 -5.954 13.901 1.00 61.09 350 MET A N 1
ATOM 2860 C CA . MET A 1 350 ? -11.477 -5.892 12.754 1.00 61.09 350 MET A CA 1
ATOM 2861 C C . MET A 1 350 ? -11.666 -4.462 12.209 1.00 61.09 350 MET A C 1
ATOM 2863 O O . MET A 1 350 ? -11.964 -4.301 11.028 1.00 61.09 350 MET A O 1
ATOM 2867 N N . VAL A 1 351 ? -11.506 -3.430 13.045 1.00 53.47 351 VAL A N 1
ATOM 2868 C CA . VAL A 1 351 ? -11.653 -2.021 12.643 1.00 53.47 351 VAL A CA 1
ATOM 2869 C C . VAL A 1 351 ? -10.319 -1.378 12.243 1.00 53.47 351 VAL A C 1
ATOM 2871 O O . VAL A 1 351 ? -10.316 -0.537 11.348 1.00 53.47 351 VAL A O 1
ATOM 2874 N N . SER A 1 352 ? -9.183 -1.786 12.821 1.00 54.94 352 SER A N 1
ATOM 2875 C CA . SER A 1 352 ? -7.851 -1.374 12.340 1.00 54.94 352 SER A CA 1
ATOM 2876 C C . SER A 1 352 ? -7.476 -2.025 11.005 1.00 54.94 352 SER A C 1
ATOM 2878 O O . SER A 1 352 ? -6.656 -1.482 10.274 1.00 54.94 352 SER A O 1
ATOM 2880 N N . LEU A 1 353 ? -8.152 -3.112 10.615 1.00 53.00 353 LEU A N 1
ATOM 2881 C CA . LEU A 1 353 ? -8.121 -3.698 9.267 1.00 53.00 353 LEU A CA 1
ATOM 2882 C C . LEU A 1 353 ? -8.741 -2.812 8.158 1.00 53.00 353 LEU A C 1
ATOM 2884 O O . LEU A 1 353 ? -8.976 -3.298 7.049 1.00 53.00 353 LEU A O 1
ATOM 2888 N N . ALA A 1 354 ? -8.945 -1.512 8.410 1.00 56.62 354 ALA A N 1
ATOM 2889 C CA . ALA A 1 354 ? -8.999 -0.455 7.393 1.00 56.62 354 ALA A CA 1
ATOM 2890 C C . ALA A 1 354 ? -7.598 -0.252 6.768 1.00 56.62 354 ALA A C 1
ATOM 2892 O O . ALA A 1 354 ? -6.933 0.769 6.924 1.00 56.62 354 ALA A O 1
ATOM 2893 N N . TRP A 1 355 ? -7.131 -1.306 6.099 1.00 56.31 355 TRP A N 1
ATOM 2894 C CA . TRP A 1 355 ? -5.743 -1.534 5.695 1.00 56.31 355 TRP A CA 1
ATOM 2895 C C . TRP A 1 355 ? -5.184 -0.492 4.713 1.00 56.31 355 TRP A C 1
ATOM 2897 O O . TRP A 1 355 ? -3.989 -0.201 4.757 1.00 56.31 355 TRP A O 1
ATOM 2907 N N . GLN A 1 356 ? -6.044 0.106 3.879 1.00 58.62 356 GLN A N 1
ATOM 2908 C CA . GLN A 1 356 ? -5.653 1.156 2.935 1.00 58.62 356 GLN A CA 1
ATOM 2909 C C . GLN A 1 356 ? -5.072 2.376 3.660 1.00 58.62 356 GLN A C 1
ATOM 2911 O O . GLN A 1 356 ? -3.939 2.745 3.373 1.00 58.62 356 GLN A O 1
ATOM 2916 N N . ASP A 1 357 ? -5.773 2.940 4.650 1.00 58.81 357 ASP A N 1
ATOM 2917 C CA . ASP A 1 357 ? -5.318 4.149 5.354 1.00 58.81 357 ASP A CA 1
ATOM 2918 C C . ASP A 1 357 ? -3.944 3.942 6.015 1.00 58.81 357 ASP A C 1
ATOM 2920 O O . ASP A 1 357 ? -3.052 4.775 5.877 1.00 58.81 357 ASP A O 1
ATOM 2924 N N . ILE A 1 358 ? -3.730 2.799 6.682 1.00 61.84 358 ILE A N 1
ATOM 2925 C CA . ILE A 1 358 ? -2.467 2.503 7.385 1.00 61.84 358 ILE A CA 1
ATOM 2926 C C . ILE A 1 358 ? -1.297 2.324 6.407 1.00 61.84 358 ILE A C 1
ATOM 2928 O O . ILE A 1 358 ? -0.185 2.773 6.698 1.00 61.84 358 ILE A O 1
ATOM 2932 N N . LEU A 1 359 ? -1.522 1.700 5.244 1.00 64.44 359 LEU A N 1
ATOM 2933 C CA . LEU A 1 359 ? -0.487 1.628 4.214 1.00 64.44 359 LEU A CA 1
ATOM 2934 C C . LEU A 1 359 ? -0.214 2.975 3.560 1.00 64.44 359 LEU A C 1
ATOM 2936 O O . LEU A 1 359 ? 0.952 3.287 3.334 1.00 64.44 359 LEU A O 1
ATOM 2940 N N . LEU A 1 360 ? -1.245 3.780 3.299 1.00 73.00 360 LEU A N 1
ATOM 2941 C CA . LEU A 1 360 ? -1.076 5.130 2.765 1.00 73.00 360 LEU A CA 1
ATOM 2942 C C . LEU A 1 360 ? -0.236 5.996 3.718 1.00 73.00 360 LEU A C 1
ATOM 2944 O O . LEU A 1 360 ? 0.657 6.690 3.245 1.00 73.00 360 LEU A O 1
ATOM 2948 N N . GLU A 1 361 ? -0.415 5.894 5.044 1.00 74.75 361 GLU A N 1
ATOM 2949 C CA . GLU A 1 361 ? 0.477 6.574 6.003 1.00 74.75 361 GLU A CA 1
ATOM 2950 C C . GLU A 1 361 ? 1.921 6.048 5.970 1.00 74.75 361 GLU A C 1
ATOM 2952 O O . GLU A 1 361 ? 2.856 6.842 6.045 1.00 74.75 361 GLU A O 1
ATOM 2957 N N . LYS A 1 362 ? 2.144 4.727 5.864 1.00 71.12 362 LYS A N 1
ATOM 2958 C CA . LYS A 1 362 ? 3.514 4.187 5.759 1.00 71.12 362 LYS A CA 1
ATOM 2959 C C . LYS A 1 362 ? 4.200 4.651 4.469 1.00 71.12 362 LYS A C 1
ATOM 2961 O O . LYS A 1 362 ? 5.337 5.102 4.522 1.00 71.12 362 LYS A O 1
ATOM 2966 N N . ARG A 1 363 ? 3.495 4.584 3.337 1.00 75.62 363 ARG A N 1
ATOM 2967 C CA . ARG A 1 363 ? 3.988 5.012 2.016 1.00 75.62 363 ARG A CA 1
ATOM 2968 C C . ARG A 1 363 ? 4.229 6.507 1.945 1.00 75.62 363 ARG A C 1
ATOM 2970 O O . ARG A 1 363 ? 5.170 6.942 1.291 1.00 75.62 363 ARG A O 1
ATOM 2977 N N . TRP A 1 364 ? 3.411 7.288 2.647 1.00 85.31 364 TRP A N 1
ATOM 2978 C CA . TRP A 1 364 ? 3.609 8.723 2.769 1.00 85.31 364 TRP A CA 1
ATOM 2979 C C . TRP A 1 364 ? 4.986 9.061 3.355 1.00 85.31 364 TRP A C 1
ATOM 2981 O O . TRP A 1 364 ? 5.676 9.913 2.806 1.00 85.31 364 TRP A O 1
ATOM 2991 N N . LEU A 1 365 ? 5.426 8.343 4.395 1.00 78.62 365 LEU A N 1
ATOM 2992 C CA . LEU A 1 365 ? 6.754 8.538 4.990 1.00 78.62 365 LEU A CA 1
ATOM 2993 C C . LEU A 1 365 ? 7.898 8.214 4.013 1.00 78.62 365 LEU A C 1
ATOM 2995 O O . LEU A 1 365 ? 8.886 8.940 3.986 1.00 78.62 365 LEU A O 1
ATOM 2999 N N . ASP A 1 366 ? 7.756 7.176 3.186 1.00 77.69 366 ASP A N 1
ATOM 3000 C CA . ASP A 1 366 ? 8.763 6.815 2.174 1.00 77.69 366 ASP A CA 1
ATOM 3001 C C . ASP A 1 366 ? 8.861 7.872 1.066 1.00 77.69 366 ASP A C 1
ATOM 3003 O O . ASP A 1 366 ? 9.945 8.287 0.649 1.00 77.69 366 ASP A O 1
ATOM 3007 N N . ILE A 1 367 ? 7.700 8.336 0.601 1.00 83.50 367 ILE A N 1
ATOM 3008 C CA . ILE A 1 367 ? 7.596 9.380 -0.415 1.00 83.50 367 ILE A CA 1
ATOM 3009 C C . ILE A 1 367 ? 8.146 10.710 0.130 1.00 83.50 367 ILE A C 1
ATOM 3011 O O . ILE A 1 367 ? 8.794 11.443 -0.613 1.00 83.50 367 ILE A O 1
ATOM 3015 N N . ASP A 1 368 ? 7.983 11.014 1.421 1.00 82.75 368 ASP A N 1
ATOM 3016 C CA . ASP A 1 368 ? 8.543 12.211 2.069 1.00 82.75 368 ASP A CA 1
ATOM 3017 C C . ASP A 1 368 ? 10.083 12.296 1.959 1.00 82.75 368 ASP A C 1
ATOM 3019 O O . ASP A 1 368 ? 10.656 13.380 1.753 1.00 82.75 368 ASP A O 1
ATOM 3023 N N . GLU A 1 369 ? 10.768 11.148 2.014 1.00 80.62 369 GLU A N 1
ATOM 3024 C CA . GLU A 1 369 ? 12.211 11.056 1.769 1.00 80.62 369 GLU A CA 1
ATOM 3025 C C . GLU A 1 369 ? 12.544 11.371 0.299 1.00 80.62 369 GLU A C 1
ATOM 3027 O O . GLU A 1 369 ? 13.405 12.216 0.027 1.00 80.62 369 GLU A O 1
ATOM 3032 N N . GLN A 1 370 ? 11.808 10.797 -0.660 1.00 79.94 370 GLN A N 1
ATOM 3033 C CA . GLN A 1 370 ? 11.997 11.070 -2.094 1.00 79.94 370 GLN A CA 1
ATOM 3034 C C . GLN A 1 370 ? 11.720 12.537 -2.466 1.00 79.94 370 GLN A C 1
ATOM 3036 O O . GLN A 1 370 ? 12.498 13.162 -3.195 1.00 79.94 370 GLN A O 1
ATOM 3041 N N . LEU A 1 371 ? 10.655 13.129 -1.917 1.00 84.31 371 LEU A N 1
ATOM 3042 C CA . LEU A 1 371 ? 10.297 14.537 -2.118 1.00 84.31 371 LEU A CA 1
ATOM 3043 C C . LEU A 1 371 ? 11.390 15.486 -1.624 1.00 84.31 371 LEU A C 1
ATOM 3045 O O . LEU A 1 371 ? 11.565 16.575 -2.173 1.00 84.31 371 LEU A O 1
ATOM 3049 N N . THR A 1 372 ? 12.161 15.073 -0.617 1.00 83.62 372 THR A N 1
ATOM 3050 C CA . THR A 1 372 ? 13.312 15.842 -0.135 1.00 83.62 372 THR A CA 1
ATOM 3051 C C . THR A 1 372 ? 14.409 15.918 -1.204 1.00 83.62 372 THR A C 1
ATOM 3053 O O . THR A 1 372 ? 14.919 17.010 -1.454 1.00 83.62 372 THR A O 1
ATOM 3056 N N . ALA A 1 373 ? 14.682 14.825 -1.926 1.00 83.00 373 ALA A N 1
ATOM 3057 C CA . ALA A 1 373 ? 15.641 14.811 -3.035 1.00 83.00 373 ALA A CA 1
ATOM 3058 C C . ALA A 1 373 ? 15.169 15.625 -4.258 1.00 83.00 373 ALA A C 1
ATOM 3060 O O . ALA A 1 373 ? 15.974 16.332 -4.868 1.00 83.00 373 ALA A O 1
ATOM 3061 N N . VAL A 1 374 ? 13.874 15.576 -4.604 1.00 81.56 374 VAL A N 1
ATOM 3062 C CA . VAL A 1 374 ? 13.285 16.428 -5.664 1.00 81.56 374 VAL A CA 1
ATOM 3063 C C . VAL A 1 374 ? 13.468 17.906 -5.316 1.00 81.56 374 VAL A C 1
ATOM 3065 O O . VAL A 1 374 ? 13.966 18.693 -6.121 1.00 81.56 374 VAL A O 1
ATOM 3068 N N . LYS A 1 375 ? 13.116 18.274 -4.084 1.00 83.25 375 LYS A N 1
ATOM 3069 C CA . LYS A 1 375 ? 13.209 19.639 -3.572 1.00 83.25 375 LYS A CA 1
ATOM 3070 C C . LYS A 1 375 ? 14.653 20.153 -3.540 1.00 83.25 375 LYS A C 1
ATOM 3072 O O . LYS A 1 375 ? 14.893 21.271 -3.987 1.00 83.25 375 LYS A O 1
ATOM 3077 N N . ASP A 1 376 ? 15.615 19.361 -3.067 1.00 85.06 376 ASP A N 1
ATOM 3078 C CA . ASP A 1 376 ? 17.022 19.783 -3.017 1.00 85.06 376 ASP A CA 1
ATOM 3079 C C . ASP A 1 376 ? 17.587 20.037 -4.435 1.00 85.06 376 ASP A C 1
ATOM 3081 O O . ASP A 1 376 ? 18.189 21.087 -4.664 1.00 85.06 376 ASP A O 1
ATOM 3085 N N . ARG A 1 377 ? 17.272 19.182 -5.427 1.00 82.44 377 ARG A N 1
ATOM 3086 C CA . ARG A 1 377 ? 17.624 19.416 -6.848 1.00 82.44 377 ARG A CA 1
ATOM 3087 C C . ARG A 1 377 ? 17.019 20.701 -7.419 1.00 82.44 377 ARG A C 1
ATOM 3089 O O . ARG A 1 377 ? 17.647 21.359 -8.248 1.00 82.44 377 ARG A O 1
ATOM 3096 N N . VAL A 1 378 ? 15.801 21.066 -7.015 1.00 81.81 378 VAL A N 1
ATOM 3097 C CA . VAL A 1 378 ? 15.185 22.335 -7.436 1.00 81.81 378 VAL A CA 1
ATOM 3098 C C . VAL A 1 378 ? 15.907 23.522 -6.792 1.00 81.81 378 VAL A C 1
ATOM 3100 O O . VAL A 1 378 ? 16.248 24.471 -7.495 1.00 81.81 378 VAL A O 1
ATOM 3103 N N . LEU A 1 379 ? 16.194 23.462 -5.488 1.00 82.25 379 LEU A N 1
ATOM 3104 C CA . LEU A 1 379 ? 16.868 24.543 -4.758 1.00 82.25 379 LEU A CA 1
ATOM 3105 C C . LEU A 1 379 ? 18.288 24.821 -5.274 1.00 82.25 379 LEU A C 1
ATOM 3107 O O . LEU A 1 379 ? 18.673 25.984 -5.351 1.00 82.25 379 LEU A O 1
ATOM 3111 N N . GLU A 1 380 ? 19.036 23.798 -5.699 1.00 82.88 380 GLU A N 1
ATOM 3112 C CA . GLU A 1 380 ? 20.354 23.961 -6.344 1.00 82.88 380 GLU A CA 1
ATOM 3113 C C . GLU A 1 380 ? 20.314 24.804 -7.635 1.00 82.88 380 GLU A C 1
ATOM 3115 O O . GLU A 1 380 ? 21.330 25.374 -8.035 1.00 82.88 380 GLU A O 1
ATOM 3120 N N . ASN A 1 381 ? 19.149 24.903 -8.284 1.00 77.06 381 ASN A N 1
ATOM 3121 C CA . ASN A 1 381 ? 18.960 25.570 -9.574 1.00 77.06 381 ASN A CA 1
ATOM 3122 C C . ASN A 1 381 ? 18.185 26.904 -9.484 1.00 77.06 381 ASN A C 1
ATOM 3124 O O . ASN A 1 381 ? 17.928 27.536 -10.513 1.00 77.06 381 ASN A O 1
ATOM 3128 N N . VAL A 1 382 ? 17.811 27.354 -8.280 1.00 80.00 382 VAL A N 1
ATOM 3129 C CA . VAL A 1 382 ? 17.043 28.592 -8.045 1.00 80.00 382 VAL A CA 1
ATOM 3130 C C . VAL A 1 382 ? 17.932 29.660 -7.399 1.00 80.00 382 VAL A C 1
ATOM 3132 O O . VAL A 1 382 ? 18.638 29.401 -6.431 1.00 80.00 382 VAL A O 1
ATOM 3135 N N . SER A 1 383 ? 17.901 30.887 -7.927 1.00 80.69 383 SER A N 1
ATOM 3136 C CA . SER A 1 383 ? 18.692 32.007 -7.400 1.00 80.69 383 SER A CA 1
ATOM 3137 C C . SER A 1 383 ? 18.084 32.610 -6.128 1.00 80.69 383 SER A C 1
ATOM 3139 O O . SER A 1 383 ? 16.862 32.708 -6.003 1.00 80.69 383 SER A O 1
ATOM 3141 N N . GLU A 1 384 ? 18.935 33.093 -5.215 1.00 81.38 384 GLU A N 1
ATOM 3142 C CA . GLU A 1 384 ? 18.523 33.672 -3.922 1.00 81.38 384 GLU A CA 1
ATOM 3143 C C . GLU A 1 384 ? 17.488 34.808 -4.068 1.00 81.38 384 GLU A C 1
ATOM 3145 O O . GLU A 1 384 ? 16.541 34.871 -3.286 1.00 81.38 384 GLU A O 1
ATOM 3150 N N . ASP A 1 385 ? 17.582 35.629 -5.123 1.00 80.25 385 ASP A N 1
ATOM 3151 C CA . ASP A 1 385 ? 16.609 36.695 -5.425 1.00 80.25 385 ASP A CA 1
ATOM 3152 C C . ASP A 1 385 ? 15.163 36.172 -5.576 1.00 80.25 385 ASP A C 1
ATOM 3154 O O . ASP A 1 385 ? 14.203 36.831 -5.172 1.00 80.25 385 ASP A O 1
ATOM 3158 N N . VAL A 1 386 ? 14.989 34.971 -6.147 1.00 80.38 386 VAL A N 1
ATOM 3159 C CA . VAL A 1 386 ? 13.672 34.333 -6.332 1.00 80.38 386 VAL A CA 1
ATOM 3160 C C . VAL A 1 386 ? 13.154 33.789 -5.002 1.00 80.38 386 VAL A C 1
ATOM 3162 O O . VAL A 1 386 ? 11.969 33.927 -4.702 1.00 80.38 386 VAL A O 1
ATOM 3165 N N . VAL A 1 387 ? 14.045 33.223 -4.182 1.00 83.50 387 VAL A N 1
ATOM 3166 C CA . VAL A 1 387 ? 13.729 32.749 -2.826 1.00 83.50 387 VAL A CA 1
ATOM 3167 C C . VAL A 1 387 ? 13.251 33.911 -1.951 1.00 83.50 387 VAL A C 1
ATOM 3169 O O . VAL A 1 387 ? 12.252 33.773 -1.245 1.00 83.50 387 VAL A O 1
ATOM 3172 N N . GLN A 1 388 ? 13.910 35.073 -2.032 1.00 82.81 388 GLN A N 1
ATOM 3173 C CA . GLN A 1 388 ? 13.493 36.267 -1.299 1.00 82.81 388 GLN A CA 1
ATOM 3174 C C . GLN A 1 388 ? 12.132 36.790 -1.785 1.00 82.81 388 GLN A C 1
ATOM 3176 O O . GLN A 1 388 ? 11.242 36.993 -0.961 1.00 82.81 388 GLN A O 1
ATOM 3181 N N . TYR A 1 389 ? 11.934 36.945 -3.101 1.00 86.00 389 TYR A N 1
ATOM 3182 C CA . TYR A 1 389 ? 10.663 37.419 -3.665 1.00 86.00 389 TYR A CA 1
ATOM 3183 C C . TYR A 1 389 ? 9.468 36.530 -3.276 1.00 86.00 389 TYR A C 1
ATOM 3185 O O . TYR A 1 389 ? 8.410 37.035 -2.898 1.00 86.00 389 TYR A O 1
ATOM 3193 N N . LEU A 1 390 ? 9.629 35.202 -3.324 1.00 84.50 390 LEU A N 1
ATOM 3194 C CA . LEU A 1 390 ? 8.572 34.273 -2.913 1.00 84.50 390 LEU A CA 1
ATOM 3195 C C . LEU A 1 390 ? 8.341 34.285 -1.396 1.00 84.50 390 LEU A C 1
ATOM 3197 O O . LEU A 1 390 ? 7.199 34.157 -0.963 1.00 84.50 390 LEU A O 1
ATOM 3201 N N . GLY A 1 391 ? 9.385 34.506 -0.593 1.00 83.06 391 GLY A N 1
ATOM 3202 C CA . GLY A 1 391 ? 9.257 34.708 0.852 1.00 83.06 391 GLY A CA 1
ATOM 3203 C C . GLY A 1 391 ? 8.451 35.959 1.215 1.00 83.06 391 GLY A C 1
ATOM 3204 O O . GLY A 1 391 ? 7.568 35.888 2.067 1.00 83.06 391 GLY A O 1
ATOM 3205 N N . GLU A 1 392 ? 8.709 37.082 0.539 1.00 84.50 392 GLU A N 1
ATOM 3206 C CA . GLU A 1 392 ? 7.943 38.327 0.699 1.00 84.50 392 GLU A CA 1
ATOM 3207 C C . GLU A 1 392 ? 6.476 38.123 0.283 1.00 84.50 392 GLU A C 1
ATOM 3209 O O . GLU A 1 392 ? 5.567 38.428 1.054 1.00 84.50 392 GLU A O 1
ATOM 3214 N N . LYS A 1 393 ? 6.228 37.490 -0.872 1.00 85.44 393 LYS A N 1
ATOM 3215 C CA . LYS A 1 393 ? 4.869 37.180 -1.342 1.00 85.44 393 LYS A CA 1
ATOM 3216 C C . LYS A 1 393 ? 4.094 36.254 -0.393 1.00 85.44 393 LYS A C 1
ATOM 3218 O O . LYS A 1 393 ? 2.923 36.500 -0.125 1.00 85.44 393 LYS A O 1
ATOM 3223 N N . LEU A 1 394 ? 4.726 35.217 0.162 1.00 84.62 394 LEU A N 1
ATOM 3224 C CA . LEU A 1 394 ? 4.081 34.329 1.143 1.00 84.62 394 LEU A CA 1
ATOM 3225 C C . LEU A 1 394 ? 3.711 35.050 2.451 1.00 84.62 394 LEU A C 1
ATOM 3227 O O . LEU A 1 394 ? 2.769 34.638 3.124 1.00 84.62 394 LEU A O 1
ATOM 3231 N N . GLN A 1 395 ? 4.420 36.124 2.814 1.00 82.75 395 GLN A N 1
ATOM 3232 C CA . GLN A 1 395 ? 4.073 36.972 3.961 1.00 82.75 395 GLN A CA 1
ATOM 3233 C C . GLN A 1 395 ? 2.921 37.943 3.652 1.00 82.75 395 GLN A C 1
ATOM 3235 O O . GLN A 1 395 ? 2.210 38.338 4.576 1.00 82.75 395 GLN A O 1
ATOM 3240 N N . GLU A 1 396 ? 2.715 38.315 2.382 1.00 81.50 396 GLU A N 1
ATOM 3241 C CA . GLU A 1 396 ? 1.511 39.028 1.929 1.00 81.50 396 GLU A CA 1
ATOM 3242 C C . GLU A 1 396 ? 0.289 38.092 1.906 1.00 81.50 396 GLU A C 1
ATOM 3244 O O . GLU A 1 396 ? -0.758 38.444 2.451 1.00 81.50 396 GLU A O 1
ATOM 3249 N N . ASP A 1 397 ? 0.442 36.888 1.340 1.00 80.44 397 ASP A N 1
ATOM 3250 C CA . ASP A 1 397 ? -0.617 35.872 1.237 1.00 80.44 397 ASP A CA 1
ATOM 3251 C C . ASP A 1 397 ? -1.016 35.298 2.621 1.00 80.44 397 ASP A C 1
ATOM 3253 O O . ASP A 1 397 ? -2.181 34.961 2.837 1.00 80.44 397 ASP A O 1
ATOM 3257 N N . ILE A 1 398 ? -0.075 35.197 3.576 1.00 81.50 398 ILE A N 1
ATOM 3258 C CA . ILE A 1 398 ? -0.306 34.710 4.951 1.00 81.50 398 ILE A CA 1
ATOM 3259 C C . ILE A 1 398 ? 0.289 35.711 5.970 1.00 81.50 398 ILE A C 1
ATOM 3261 O O . ILE A 1 398 ? 1.433 35.562 6.407 1.00 81.50 398 ILE A O 1
ATOM 3265 N N . PRO A 1 399 ? -0.475 36.719 6.439 1.00 75.62 399 PRO A N 1
ATOM 3266 C CA . PRO A 1 399 ? 0.062 37.798 7.280 1.00 75.62 399 PRO A CA 1
ATOM 3267 C C . PRO A 1 399 ? 0.698 37.345 8.607 1.00 75.62 399 PRO A C 1
ATOM 3269 O O . PRO A 1 399 ? 1.658 37.958 9.088 1.00 75.62 399 PRO A O 1
ATOM 3272 N N . LEU A 1 400 ? 0.190 36.258 9.204 1.00 74.75 400 LEU A N 1
ATOM 3273 C CA . LEU A 1 400 ? 0.692 35.696 10.466 1.00 74.75 400 LEU A CA 1
ATOM 3274 C C . LEU A 1 400 ? 2.018 34.931 10.323 1.00 74.75 400 LEU A C 1
ATOM 3276 O O . LEU A 1 400 ? 2.667 34.648 11.333 1.00 74.75 400 LEU A O 1
ATOM 3280 N N . LEU A 1 401 ? 2.460 34.642 9.095 1.00 75.25 401 LEU A N 1
ATOM 3281 C CA . LEU A 1 401 ? 3.699 33.911 8.818 1.00 75.25 401 LEU A CA 1
ATOM 3282 C C . LEU A 1 401 ? 4.939 34.653 9.360 1.00 75.25 401 LEU A C 1
ATOM 3284 O O . LEU A 1 401 ? 5.896 34.026 9.815 1.00 75.25 401 LEU A O 1
ATOM 3288 N N . ASN A 1 402 ? 4.876 35.987 9.431 1.00 69.81 402 ASN A N 1
ATOM 3289 C CA . ASN A 1 402 ? 5.893 36.854 10.041 1.00 69.81 402 ASN A CA 1
ATOM 3290 C C . ASN A 1 402 ? 6.231 36.490 11.498 1.00 69.81 402 ASN A C 1
ATOM 3292 O O . ASN A 1 402 ? 7.374 36.651 11.932 1.00 69.81 402 ASN A O 1
ATOM 3296 N N . ASN A 1 403 ? 5.263 35.963 12.254 1.00 67.19 403 ASN A N 1
ATOM 3297 C CA . ASN A 1 403 ? 5.471 35.555 13.644 1.00 67.19 403 ASN A CA 1
ATOM 3298 C C . ASN A 1 403 ? 6.271 34.242 13.747 1.00 67.19 403 ASN A C 1
ATOM 3300 O O . ASN A 1 403 ? 6.947 34.008 14.749 1.00 67.19 403 ASN A O 1
ATOM 3304 N N . LEU A 1 404 ? 6.242 33.393 12.709 1.00 67.19 404 LEU A N 1
ATOM 3305 C CA . LEU A 1 404 ? 7.002 32.139 12.670 1.00 67.19 404 LEU A CA 1
ATOM 3306 C C . LEU A 1 404 ? 8.500 32.370 12.449 1.00 67.19 404 LEU A C 1
ATOM 3308 O O . LEU A 1 404 ? 9.317 31.671 13.046 1.00 67.19 404 LEU A O 1
ATOM 3312 N N . VAL A 1 405 ? 8.864 33.369 11.640 1.00 62.59 405 VAL A N 1
ATOM 3313 C CA . VAL A 1 405 ? 10.264 33.687 11.296 1.00 62.59 405 VAL A CA 1
ATOM 3314 C C . VAL A 1 405 ? 11.095 34.052 12.539 1.00 62.59 405 VAL A C 1
ATOM 3316 O O . VAL A 1 405 ? 12.303 33.831 12.569 1.00 62.59 405 VAL A O 1
ATOM 3319 N N . GLN A 1 406 ? 10.458 34.564 13.597 1.00 63.94 406 GLN A N 1
ATOM 3320 C CA . GLN A 1 406 ? 11.137 35.052 14.806 1.00 63.94 406 GLN A CA 1
ATOM 3321 C C . GLN A 1 406 ? 11.463 33.962 15.847 1.00 63.94 406 GLN A C 1
ATOM 3323 O O . GLN A 1 406 ? 12.171 34.241 16.815 1.00 63.94 406 GLN A O 1
ATOM 3328 N N . SER A 1 407 ? 10.978 32.725 15.676 1.00 65.88 407 SER A N 1
ATOM 3329 C CA . SER A 1 407 ? 11.220 31.613 16.610 1.00 65.88 407 SER A CA 1
ATOM 3330 C C . SER A 1 407 ? 11.987 30.473 15.927 1.00 65.88 407 SER A C 1
ATOM 3332 O O . SER A 1 407 ? 11.506 29.955 14.919 1.00 65.88 407 SER A O 1
ATOM 3334 N N . PRO A 1 408 ? 13.122 29.988 16.476 1.00 62.25 408 PRO A N 1
ATOM 3335 C CA . PRO A 1 408 ? 13.904 28.909 15.859 1.00 62.25 408 PRO A CA 1
ATOM 3336 C C . PRO A 1 408 ? 13.113 27.615 15.613 1.00 62.25 408 PRO A C 1
ATOM 3338 O O . PRO A 1 408 ? 13.360 26.920 14.635 1.00 62.25 408 PRO A O 1
ATOM 3341 N N . ALA A 1 409 ? 12.140 27.305 16.477 1.00 58.28 409 ALA A N 1
ATOM 3342 C CA . ALA A 1 409 ? 11.275 26.131 16.327 1.00 58.28 409 ALA A CA 1
ATOM 3343 C C . ALA A 1 409 ? 10.193 26.309 15.244 1.00 58.28 409 ALA A C 1
ATOM 3345 O O . ALA A 1 409 ? 9.669 25.326 14.728 1.00 58.28 409 ALA A O 1
ATOM 3346 N N . SER A 1 410 ? 9.862 27.555 14.904 1.00 68.31 410 SER A N 1
ATOM 3347 C CA . SER A 1 410 ? 8.858 27.919 13.899 1.00 68.31 410 SER A CA 1
ATOM 3348 C C . SER A 1 410 ? 9.477 28.258 12.536 1.00 68.31 410 SER A C 1
ATOM 3350 O O . SER A 1 410 ? 8.815 28.124 11.510 1.00 68.31 410 SER A O 1
ATOM 3352 N N . MET A 1 411 ? 10.762 28.624 12.502 1.00 76.56 411 MET A N 1
ATOM 3353 C CA . MET A 1 411 ? 11.520 28.910 11.280 1.00 76.56 411 MET A CA 1
ATOM 3354 C C . MET A 1 411 ? 11.566 27.710 10.319 1.00 76.56 411 MET A C 1
ATOM 3356 O O . MET A 1 411 ? 11.567 27.894 9.104 1.00 76.56 411 MET A O 1
ATOM 3360 N N . LEU A 1 412 ? 11.546 26.480 10.847 1.00 79.69 412 LEU A N 1
ATOM 3361 C CA . LEU A 1 412 ? 11.474 25.259 10.039 1.00 79.69 412 LEU A CA 1
ATOM 3362 C C . LEU A 1 412 ? 10.139 25.137 9.280 1.00 79.69 412 LEU A C 1
ATOM 3364 O O . LEU A 1 412 ? 10.140 24.722 8.127 1.00 79.69 412 LEU A O 1
ATOM 3368 N N . LEU A 1 413 ? 9.021 25.569 9.876 1.00 79.38 413 LEU A N 1
ATOM 3369 C CA . LEU A 1 413 ? 7.705 25.578 9.221 1.00 79.38 413 LEU A CA 1
ATOM 3370 C C . LEU A 1 413 ? 7.656 26.604 8.080 1.00 79.38 413 LEU A C 1
ATOM 3372 O O . LEU A 1 413 ? 7.189 26.291 6.989 1.00 79.38 413 LEU A O 1
ATOM 3376 N N . TYR A 1 414 ? 8.206 27.804 8.314 1.00 83.12 414 TYR A N 1
ATOM 3377 C CA . TYR A 1 414 ? 8.375 28.821 7.270 1.00 83.12 414 TYR A CA 1
ATOM 3378 C C . TYR A 1 414 ? 9.227 28.294 6.104 1.00 83.12 414 TYR A C 1
ATOM 3380 O O . TYR A 1 414 ? 8.856 28.464 4.945 1.00 83.12 414 TYR A O 1
ATOM 3388 N N . LYS A 1 415 ? 10.338 27.606 6.412 1.00 85.56 415 LYS A N 1
ATOM 3389 C CA . LYS A 1 415 ? 11.213 26.998 5.403 1.00 85.56 415 LYS A CA 1
ATOM 3390 C C . LYS A 1 415 ? 10.467 25.964 4.558 1.00 85.56 415 LYS A C 1
ATOM 3392 O O . LYS A 1 415 ? 10.516 26.070 3.342 1.00 85.56 415 LYS A O 1
ATOM 3397 N N . LEU A 1 416 ? 9.749 25.025 5.180 1.00 86.75 416 LEU A N 1
ATOM 3398 C CA . LEU A 1 416 ? 9.003 23.977 4.468 1.00 86.75 416 LEU A CA 1
ATOM 3399 C C . LEU A 1 416 ? 7.935 24.551 3.521 1.00 86.75 416 LEU A C 1
ATOM 3401 O O . LEU A 1 416 ? 7.796 24.071 2.400 1.00 86.75 416 LEU A O 1
ATOM 3405 N N . LEU A 1 417 ? 7.210 25.596 3.941 1.00 88.44 417 LEU A N 1
ATOM 3406 C CA . LEU A 1 417 ? 6.218 26.252 3.082 1.00 88.44 417 LEU A CA 1
ATOM 3407 C C . LEU A 1 417 ? 6.872 26.988 1.901 1.00 88.44 417 LEU A C 1
ATOM 3409 O O . LEU A 1 417 ? 6.412 26.863 0.768 1.00 88.44 417 LEU A O 1
ATOM 3413 N N . LEU A 1 418 ? 7.959 27.724 2.154 1.00 88.19 418 LEU A N 1
ATOM 3414 C CA . LEU A 1 418 ? 8.716 28.410 1.106 1.00 88.19 418 LEU A CA 1
ATOM 3415 C C . LEU A 1 418 ? 9.322 27.416 0.103 1.00 88.19 418 LEU A C 1
ATOM 3417 O O . LEU A 1 418 ? 9.290 27.660 -1.098 1.00 88.19 418 LEU A O 1
ATOM 3421 N N . GLU A 1 419 ? 9.830 26.280 0.583 1.00 88.56 419 GLU A N 1
ATOM 3422 C CA . GLU A 1 419 ? 10.341 25.190 -0.251 1.00 88.56 419 GLU A CA 1
ATOM 3423 C C . GLU A 1 419 ? 9.246 24.600 -1.164 1.00 88.56 419 GLU A C 1
ATOM 3425 O O . GLU A 1 419 ? 9.488 24.437 -2.361 1.00 88.56 419 GLU A O 1
ATOM 3430 N N . ALA A 1 420 ? 8.036 24.346 -0.646 1.00 89.62 420 ALA A N 1
ATOM 3431 C CA . ALA A 1 420 ? 6.903 23.875 -1.451 1.00 89.62 420 ALA A CA 1
ATOM 3432 C C . ALA A 1 420 ? 6.471 24.901 -2.520 1.00 89.62 420 ALA A C 1
ATOM 3434 O O . ALA A 1 420 ? 6.290 24.548 -3.687 1.00 89.62 420 ALA A O 1
ATOM 3435 N N . GLU A 1 421 ? 6.382 26.185 -2.155 1.00 89.81 421 GLU A N 1
ATOM 3436 C CA . GLU A 1 421 ? 6.022 27.257 -3.089 1.00 89.81 421 GLU A CA 1
ATOM 3437 C C . GLU A 1 421 ? 7.090 27.460 -4.180 1.00 89.81 421 GLU A C 1
ATOM 3439 O O . GLU A 1 421 ? 6.740 27.660 -5.341 1.00 89.81 421 GLU A O 1
ATOM 3444 N N . ILE A 1 422 ? 8.388 27.349 -3.860 1.00 87.75 422 ILE A N 1
ATOM 3445 C CA . ILE A 1 422 ? 9.468 27.398 -4.864 1.00 87.75 422 ILE A CA 1
ATOM 3446 C C . ILE A 1 422 ? 9.295 26.281 -5.899 1.00 87.75 422 ILE A C 1
ATOM 3448 O O . ILE A 1 422 ? 9.347 26.552 -7.101 1.00 87.75 422 ILE A O 1
ATOM 3452 N N . VAL A 1 423 ? 9.059 25.042 -5.456 1.00 86.38 423 VAL A N 1
ATOM 3453 C CA . VAL A 1 423 ? 8.867 23.900 -6.365 1.00 86.38 423 VAL A CA 1
ATOM 3454 C C . VAL A 1 423 ? 7.607 24.087 -7.222 1.00 86.38 423 VAL A C 1
ATOM 3456 O O . VAL A 1 423 ? 7.657 23.854 -8.430 1.00 86.38 423 VAL A O 1
ATOM 3459 N N . TYR A 1 424 ? 6.519 24.612 -6.648 1.00 88.62 424 TYR A N 1
ATOM 3460 C CA . TYR A 1 424 ? 5.309 24.973 -7.395 1.00 88.62 424 TYR A CA 1
ATOM 3461 C C . TYR A 1 424 ? 5.560 26.035 -8.475 1.00 88.62 424 TYR A C 1
ATOM 3463 O O . TYR A 1 424 ? 5.105 25.874 -9.605 1.00 88.62 424 TYR A O 1
ATOM 3471 N N . GLN A 1 425 ? 6.308 27.100 -8.174 1.00 86.00 425 GLN A N 1
ATOM 3472 C CA . GLN A 1 425 ? 6.593 28.169 -9.143 1.00 86.00 425 GLN A CA 1
ATOM 3473 C C . GLN A 1 425 ? 7.572 27.725 -10.245 1.00 86.00 425 GLN A C 1
ATOM 3475 O O . GLN A 1 425 ? 7.478 28.193 -11.380 1.00 86.00 425 GLN A O 1
ATOM 3480 N N . VAL A 1 426 ? 8.491 26.801 -9.942 1.00 83.44 426 VAL A N 1
ATOM 3481 C CA . VAL A 1 426 ? 9.375 26.170 -10.937 1.00 83.44 426 VAL A CA 1
ATOM 3482 C C . VAL A 1 426 ? 8.569 25.294 -11.899 1.00 83.44 426 VAL A C 1
ATOM 3484 O O . VAL A 1 426 ? 8.692 25.471 -13.113 1.00 83.44 426 VAL A O 1
ATOM 3487 N N . TYR A 1 427 ? 7.678 24.451 -11.365 1.00 83.56 427 TYR A N 1
ATOM 3488 C CA . TYR A 1 427 ? 6.732 23.649 -12.145 1.00 83.56 427 TYR A CA 1
ATOM 3489 C C . TYR A 1 427 ? 5.813 24.520 -13.022 1.00 83.56 427 TYR A C 1
ATOM 3491 O O . TYR A 1 427 ? 5.763 24.341 -14.238 1.00 83.56 427 TYR A O 1
ATOM 3499 N N . ALA A 1 428 ? 5.139 25.514 -12.433 1.00 82.00 428 ALA A N 1
ATOM 3500 C CA . ALA A 1 428 ? 4.211 26.402 -13.141 1.00 82.00 428 ALA A CA 1
ATOM 3501 C C . ALA A 1 428 ? 4.898 27.295 -14.195 1.00 82.00 428 ALA A C 1
ATOM 3503 O O . ALA A 1 428 ? 4.240 27.815 -15.093 1.00 82.00 428 ALA A O 1
ATOM 3504 N N . GLY A 1 429 ? 6.218 27.478 -14.092 1.00 76.31 429 GLY A N 1
ATOM 3505 C CA . GLY A 1 429 ? 7.048 28.151 -15.090 1.00 76.31 429 GLY A CA 1
ATOM 3506 C C . GLY A 1 429 ? 7.605 27.239 -16.190 1.00 76.31 429 GLY A C 1
ATOM 3507 O O . GLY A 1 429 ? 8.470 27.702 -16.934 1.00 76.31 429 GLY A O 1
ATOM 3508 N N . GLU A 1 430 ? 7.177 25.971 -16.259 1.00 73.25 430 GLU A N 1
ATOM 3509 C CA . GLU A 1 430 ? 7.671 24.921 -17.173 1.00 73.25 430 GLU A CA 1
ATOM 3510 C C . GLU A 1 430 ? 9.200 24.704 -17.119 1.00 73.25 430 GLU A C 1
ATOM 3512 O O . GLU A 1 430 ? 9.831 24.272 -18.086 1.00 73.25 430 GLU A O 1
ATOM 3517 N N . LYS A 1 431 ? 9.830 24.995 -15.973 1.00 64.12 431 LYS A N 1
ATOM 3518 C CA . LYS A 1 431 ? 11.265 24.767 -15.754 1.00 64.12 431 LYS A CA 1
ATOM 3519 C C . LYS A 1 431 ? 11.468 23.449 -15.016 1.00 64.12 431 LYS A C 1
ATOM 3521 O O . LYS A 1 431 ? 10.745 23.155 -14.075 1.00 64.12 431 LYS A O 1
ATOM 3526 N N . LEU A 1 432 ? 12.495 22.689 -15.410 1.00 62.34 432 LEU A N 1
ATOM 3527 C CA . LEU A 1 432 ? 12.830 21.389 -14.807 1.00 62.34 432 LEU A CA 1
ATOM 3528 C C . LEU A 1 432 ? 11.665 20.372 -14.857 1.00 62.34 432 LEU A C 1
ATOM 3530 O O . LEU A 1 432 ? 11.481 19.583 -13.934 1.00 62.34 432 LEU A O 1
ATOM 3534 N N . SER A 1 433 ? 10.903 20.356 -15.956 1.00 63.09 433 SER A N 1
ATOM 3535 C CA . SER A 1 433 ? 9.798 19.410 -16.190 1.00 63.09 433 SER A CA 1
ATOM 3536 C C . SER A 1 433 ? 10.224 17.933 -16.228 1.00 63.09 433 SER A C 1
ATOM 3538 O O . SER A 1 433 ? 9.395 17.061 -16.006 1.00 63.09 433 SER A O 1
ATOM 3540 N N . GLU A 1 434 ? 11.512 17.649 -16.445 1.00 60.28 434 GLU A N 1
ATOM 3541 C CA . GLU A 1 434 ? 12.120 16.311 -16.319 1.00 60.28 434 GLU A CA 1
ATOM 3542 C C . GLU A 1 434 ? 12.381 15.887 -14.856 1.00 60.28 434 GLU A C 1
ATOM 3544 O O . GLU A 1 434 ? 12.763 14.748 -14.603 1.00 60.28 434 GLU A O 1
ATOM 3549 N N . VAL A 1 435 ? 12.233 16.802 -13.888 1.00 62.16 435 VAL A N 1
ATOM 3550 C CA . VAL A 1 435 ? 12.585 16.598 -12.467 1.00 62.16 435 VAL A CA 1
ATOM 3551 C C . VAL A 1 435 ? 11.379 16.771 -11.537 1.00 62.16 435 VAL A C 1
ATOM 3553 O O . VAL A 1 435 ? 11.360 16.188 -10.454 1.00 62.16 435 VAL A O 1
ATOM 3556 N N . VAL A 1 436 ? 10.387 17.578 -11.927 1.00 69.00 436 VAL A N 1
ATOM 3557 C CA . VAL A 1 436 ? 9.255 17.957 -11.069 1.00 69.00 436 VAL A CA 1
ATOM 3558 C C . VAL A 1 436 ? 7.932 17.452 -11.645 1.00 69.00 436 VAL A C 1
ATOM 3560 O O . VAL A 1 436 ? 7.299 18.108 -12.472 1.00 69.00 436 VAL A O 1
ATOM 3563 N N . GLU A 1 437 ? 7.488 16.293 -11.162 1.00 76.06 437 GLU A N 1
ATOM 3564 C CA . GLU A 1 437 ? 6.149 15.771 -11.442 1.00 76.06 437 GLU A CA 1
ATOM 3565 C C . GLU A 1 437 ? 5.066 16.495 -10.628 1.00 76.06 437 GLU A C 1
ATOM 3567 O O . GLU A 1 437 ? 5.287 16.918 -9.492 1.00 76.06 437 GLU A O 1
ATOM 3572 N N . LYS A 1 438 ? 3.858 16.602 -11.196 1.00 78.44 438 LYS A N 1
ATOM 3573 C CA . LYS A 1 438 ? 2.726 17.351 -10.613 1.00 78.44 438 LYS A CA 1
ATOM 3574 C C . LYS A 1 438 ? 2.356 16.870 -9.206 1.00 78.44 438 LYS A C 1
ATOM 3576 O O . LYS A 1 438 ? 2.075 17.675 -8.319 1.00 78.44 438 LYS A O 1
ATOM 3581 N N . SER A 1 439 ? 2.354 15.554 -9.016 1.00 80.19 439 SER A N 1
ATOM 3582 C CA . SER A 1 439 ? 2.047 14.870 -7.759 1.00 80.19 439 SER A CA 1
ATOM 3583 C C . SER A 1 439 ? 3.074 15.188 -6.674 1.00 80.19 439 SER A C 1
ATOM 3585 O O . SER A 1 439 ? 2.693 15.471 -5.540 1.00 80.19 439 SER A O 1
ATOM 3587 N N . CYS A 1 440 ? 4.360 15.273 -7.027 1.00 83.44 440 CYS A N 1
ATOM 3588 C CA . CYS A 1 440 ? 5.407 15.730 -6.115 1.00 83.44 440 CYS A CA 1
ATOM 3589 C C . CYS A 1 440 ? 5.159 17.163 -5.621 1.00 83.44 440 CYS A C 1
ATOM 3591 O O . CYS A 1 440 ? 5.336 17.441 -4.434 1.00 83.44 440 CYS A O 1
ATOM 3593 N N . VAL A 1 441 ? 4.703 18.068 -6.498 1.00 84.56 441 VAL A N 1
ATOM 3594 C CA . VAL A 1 441 ? 4.351 19.446 -6.108 1.00 84.56 441 VAL A CA 1
ATOM 3595 C C . VAL A 1 441 ? 3.189 19.463 -5.113 1.00 84.56 441 VAL A C 1
ATOM 3597 O O . VAL A 1 441 ? 3.275 20.136 -4.088 1.00 84.56 441 VAL A O 1
ATOM 3600 N N . LEU A 1 442 ? 2.121 18.707 -5.392 1.00 90.69 442 LEU A N 1
ATOM 3601 C CA . LEU A 1 442 ? 0.949 18.598 -4.518 1.00 90.69 442 LEU A CA 1
ATOM 3602 C C . LEU A 1 442 ? 1.350 18.085 -3.130 1.00 90.69 442 LEU A C 1
ATOM 3604 O O . LEU A 1 442 ? 0.976 18.668 -2.113 1.00 90.69 442 LEU A O 1
ATOM 3608 N N . LEU A 1 443 ? 2.143 17.017 -3.08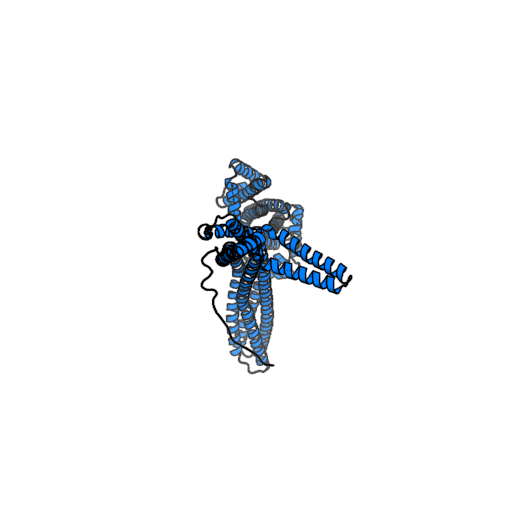4 1.00 90.69 443 LEU A N 1
ATOM 3609 C CA . LEU A 1 443 ? 2.534 16.375 -1.835 1.00 90.69 443 LEU A CA 1
ATOM 3610 C C . LEU A 1 443 ? 3.481 17.238 -0.982 1.00 90.69 443 LEU A C 1
ATOM 3612 O O . LEU A 1 443 ? 3.378 17.223 0.244 1.00 90.69 443 LEU A O 1
ATOM 3616 N N . LEU A 1 444 ? 4.343 18.064 -1.587 1.00 90.81 444 LEU A N 1
ATOM 3617 C CA . LEU A 1 444 ? 5.211 18.985 -0.836 1.00 90.81 444 LEU A CA 1
ATOM 3618 C C . LEU A 1 444 ? 4.433 19.986 0.037 1.00 90.81 444 LEU A C 1
ATOM 3620 O O . LEU A 1 444 ? 4.932 20.364 1.099 1.00 90.81 444 LEU A O 1
ATOM 3624 N N . PHE A 1 445 ? 3.209 20.369 -0.345 1.00 92.25 445 PHE A N 1
ATOM 3625 C CA . PHE A 1 445 ? 2.355 21.235 0.478 1.00 92.25 445 PHE A CA 1
ATOM 3626 C C . PHE A 1 445 ? 1.818 20.552 1.746 1.00 92.25 445 PHE A C 1
ATOM 3628 O O . PHE A 1 445 ? 1.470 21.251 2.695 1.00 92.25 445 PHE A O 1
ATOM 3635 N N . VAL A 1 446 ? 1.797 19.217 1.823 1.00 92.31 446 VAL A N 1
ATOM 3636 C CA . VAL A 1 446 ? 1.304 18.472 2.999 1.00 92.31 446 VAL A CA 1
ATOM 3637 C C . VAL A 1 446 ? 2.253 18.625 4.196 1.00 92.31 446 VAL A C 1
ATOM 3639 O O . VAL A 1 446 ? 1.803 18.865 5.320 1.00 92.31 446 VAL A O 1
ATOM 3642 N N . ARG A 1 447 ? 3.573 18.571 3.955 1.00 88.38 447 ARG A N 1
ATOM 3643 C CA . ARG A 1 447 ? 4.634 18.607 4.985 1.00 88.38 447 ARG A CA 1
ATOM 3644 C C . ARG A 1 447 ? 4.518 19.779 5.983 1.00 88.38 447 ARG A C 1
ATOM 3646 O O . ARG A 1 447 ? 4.513 19.519 7.190 1.00 88.38 447 ARG A O 1
ATOM 3653 N N . PRO A 1 448 ? 4.421 21.063 5.558 1.00 88.75 448 PRO A N 1
ATOM 3654 C CA . PRO A 1 448 ? 4.302 22.182 6.499 1.00 88.75 448 PRO A CA 1
ATOM 3655 C C . PRO A 1 448 ? 3.004 22.141 7.321 1.00 88.75 448 PRO A C 1
ATOM 3657 O O . PRO A 1 448 ? 2.994 22.608 8.461 1.00 88.75 448 PRO A O 1
ATOM 3660 N N . ILE A 1 449 ? 1.928 21.566 6.774 1.00 91.44 449 ILE A N 1
ATOM 3661 C CA . ILE A 1 449 ? 0.618 21.484 7.430 1.00 91.44 449 ILE A CA 1
ATOM 3662 C C . ILE A 1 449 ? 0.631 20.395 8.498 1.00 91.44 449 ILE A C 1
ATOM 3664 O O . ILE A 1 449 ? 0.196 20.655 9.615 1.00 91.44 449 ILE A O 1
ATOM 3668 N N . GLU A 1 450 ? 1.166 19.206 8.203 1.00 88.94 450 GLU A N 1
ATOM 3669 C CA . GLU A 1 450 ? 1.302 18.123 9.188 1.00 88.94 450 GLU A CA 1
ATOM 3670 C C . GLU A 1 450 ? 2.169 18.555 10.372 1.00 88.94 450 GLU A C 1
ATOM 3672 O O . GLU A 1 450 ? 1.753 18.437 11.529 1.00 88.94 450 GLU A O 1
ATOM 3677 N N . ALA A 1 451 ? 3.330 19.154 10.095 1.00 86.56 451 ALA A N 1
ATOM 3678 C CA . ALA A 1 451 ? 4.235 19.646 11.128 1.00 86.56 451 ALA A CA 1
ATOM 3679 C C . ALA A 1 451 ? 3.592 20.724 12.029 1.00 86.56 451 ALA A C 1
ATOM 3681 O O . ALA A 1 451 ? 3.844 20.750 13.239 1.00 86.56 451 ALA A O 1
ATOM 3682 N N . LEU A 1 452 ? 2.737 21.589 11.469 1.00 86.25 452 LEU A N 1
ATOM 3683 C CA . LEU A 1 452 ? 1.983 22.584 12.233 1.00 86.25 452 LEU A CA 1
ATOM 3684 C C . LEU A 1 452 ? 0.806 21.941 12.993 1.00 86.25 452 LEU A C 1
ATOM 3686 O O . LEU A 1 452 ? 0.701 22.114 14.204 1.00 86.25 452 LEU A O 1
ATOM 3690 N N . ALA A 1 453 ? -0.018 21.115 12.346 1.00 87.31 453 ALA A N 1
ATOM 3691 C CA . ALA A 1 453 ? -1.171 20.443 12.951 1.00 87.31 453 ALA A CA 1
ATOM 3692 C C . ALA A 1 453 ? -0.792 19.584 14.174 1.00 87.31 453 ALA A C 1
ATOM 3694 O O . ALA A 1 453 ? -1.452 19.667 15.212 1.00 87.31 453 ALA A O 1
ATOM 3695 N N . ILE A 1 454 ? 0.312 18.828 14.107 1.00 85.38 454 ILE A N 1
ATOM 3696 C CA . ILE A 1 454 ? 0.847 18.022 15.225 1.00 85.38 454 ILE A CA 1
ATOM 3697 C C . ILE A 1 454 ? 1.254 18.896 16.428 1.00 85.38 454 ILE A C 1
ATOM 3699 O O . ILE A 1 454 ? 1.198 18.459 17.587 1.00 85.38 454 ILE A O 1
ATOM 3703 N N . LYS A 1 455 ? 1.673 20.141 16.174 1.00 82.38 455 LYS A N 1
ATOM 3704 C CA . LYS A 1 455 ? 2.072 21.112 17.198 1.00 82.38 455 LYS A CA 1
ATOM 3705 C C . LYS A 1 455 ? 0.863 21.825 17.810 1.00 82.38 455 LYS A C 1
ATOM 3707 O O . LYS A 1 455 ? 0.798 21.919 19.039 1.00 82.38 455 LYS A O 1
ATOM 3712 N N . SER A 1 456 ? -0.073 22.282 16.978 1.00 81.56 456 SER A N 1
ATOM 3713 C CA . SER A 1 456 ? -1.198 23.143 17.370 1.00 81.56 456 SER A CA 1
ATOM 3714 C C . SER A 1 456 ? -2.412 22.371 17.905 1.00 81.56 456 SER A C 1
ATOM 3716 O O . SER A 1 456 ? -3.097 22.854 18.808 1.00 81.56 456 SER A O 1
ATOM 3718 N N . ILE A 1 457 ? -2.694 21.168 17.387 1.00 85.81 457 ILE A N 1
ATOM 3719 C CA . ILE A 1 457 ? -3.904 20.403 17.726 1.00 85.81 457 ILE A CA 1
ATOM 3720 C C . ILE A 1 457 ? -3.610 19.399 18.844 1.00 85.81 457 ILE A C 1
ATOM 3722 O O . ILE A 1 457 ? -2.694 18.576 18.781 1.00 85.81 457 ILE A O 1
ATOM 3726 N N . ARG A 1 458 ? -4.430 19.450 19.900 1.00 84.00 458 ARG A N 1
ATOM 3727 C CA . ARG A 1 458 ? -4.319 18.563 21.061 1.00 84.00 458 ARG A CA 1
ATOM 3728 C C . ARG A 1 458 ? -5.691 18.205 21.624 1.00 84.00 458 ARG A C 1
ATOM 3730 O O . ARG A 1 458 ? -6.515 19.091 21.846 1.00 84.00 458 ARG A O 1
ATOM 3737 N N . LEU A 1 459 ? -5.900 16.924 21.928 1.00 80.06 459 LEU A N 1
ATOM 3738 C CA . LEU A 1 459 ? -7.074 16.449 22.664 1.00 80.06 459 LEU A CA 1
ATOM 3739 C C . LEU A 1 459 ? -6.803 16.409 24.175 1.00 80.06 459 LEU A C 1
ATOM 3741 O O . LEU A 1 459 ? -5.699 16.072 24.621 1.00 80.06 459 LEU A O 1
ATOM 3745 N N . GLN A 1 460 ? -7.828 16.712 24.971 1.00 80.38 460 GLN A N 1
ATOM 3746 C CA . GLN A 1 460 ? -7.795 16.543 26.424 1.00 80.38 460 GLN A CA 1
ATOM 3747 C C . GLN A 1 460 ? -8.116 15.087 26.819 1.00 80.38 460 GLN A C 1
ATOM 3749 O O . GLN A 1 460 ? -8.770 14.354 26.077 1.00 80.38 460 GLN A O 1
ATOM 3754 N N . GLU A 1 461 ? -7.686 14.650 28.009 1.00 72.25 461 GLU A N 1
ATOM 3755 C CA . GLU A 1 461 ? -7.983 13.292 28.516 1.00 72.25 461 GLU A CA 1
ATOM 3756 C C . GLU A 1 461 ? -9.486 13.055 28.721 1.00 72.25 461 GLU A C 1
ATOM 3758 O O . GLU A 1 461 ? -9.985 11.952 28.506 1.00 72.25 461 GLU A O 1
ATOM 3763 N N . THR A 1 462 ? -10.219 14.105 29.087 1.00 72.12 462 THR A N 1
ATOM 3764 C CA . THR A 1 462 ? -11.685 14.135 29.171 1.00 72.12 462 THR A CA 1
ATOM 3765 C C . THR A 1 462 ? -12.337 13.707 27.856 1.00 72.12 462 THR A C 1
ATOM 3767 O O . THR A 1 462 ? -13.223 12.852 27.865 1.00 72.12 462 THR A O 1
ATOM 3770 N N . HIS A 1 463 ? -11.854 14.232 26.729 1.00 74.00 463 HIS A N 1
ATOM 3771 C CA . HIS A 1 463 ? -12.379 13.944 25.394 1.00 74.00 463 HIS A CA 1
ATOM 3772 C C . HIS A 1 463 ? -12.046 12.496 24.976 1.00 74.00 463 HIS A C 1
ATOM 3774 O O . HIS A 1 463 ? -12.919 11.763 24.508 1.00 74.00 463 HIS A O 1
ATOM 3780 N N . LEU A 1 464 ? -10.807 12.036 25.229 1.00 69.50 464 LEU A N 1
ATOM 3781 C CA . LEU A 1 464 ? -10.386 10.648 24.965 1.00 69.50 464 LEU A CA 1
ATOM 3782 C C . LEU A 1 464 ? -11.272 9.634 25.711 1.00 69.50 464 LEU A C 1
ATOM 3784 O O . LEU A 1 464 ? -11.690 8.631 25.133 1.00 69.50 464 LEU A O 1
ATOM 3788 N N . ASN A 1 465 ? -11.624 9.930 26.966 1.00 69.69 465 ASN A N 1
ATOM 3789 C CA . ASN A 1 465 ? -12.501 9.089 27.782 1.00 69.69 465 ASN A CA 1
ATOM 3790 C C . ASN A 1 465 ? -13.971 9.109 27.313 1.00 69.69 465 ASN A C 1
ATOM 3792 O O . ASN A 1 465 ? -14.676 8.107 27.454 1.00 69.69 465 ASN A O 1
ATOM 3796 N N . LYS A 1 466 ? -14.451 10.220 26.732 1.00 72.06 466 LYS A N 1
ATOM 3797 C CA . LYS A 1 466 ? -15.807 10.328 26.158 1.00 72.06 466 LYS A CA 1
ATOM 3798 C C . LYS A 1 466 ? -15.956 9.608 24.812 1.00 72.06 466 LYS A C 1
ATOM 3800 O O . LYS A 1 466 ? -17.064 9.175 24.498 1.00 72.06 466 LYS A O 1
ATOM 3805 N N . LYS A 1 467 ? -14.870 9.404 24.054 1.00 70.81 467 LYS A N 1
ATOM 3806 C CA . LYS A 1 467 ? -14.859 8.774 22.714 1.00 70.81 467 LYS A CA 1
ATOM 3807 C C . LYS A 1 467 ? -15.676 7.472 22.618 1.00 70.81 467 LYS A C 1
ATOM 3809 O O . LYS A 1 467 ? -16.429 7.288 21.664 1.00 70.81 467 LYS A O 1
ATOM 3814 N N . ARG A 1 468 ? -15.597 6.597 23.636 1.00 63.53 468 ARG A N 1
ATOM 3815 C C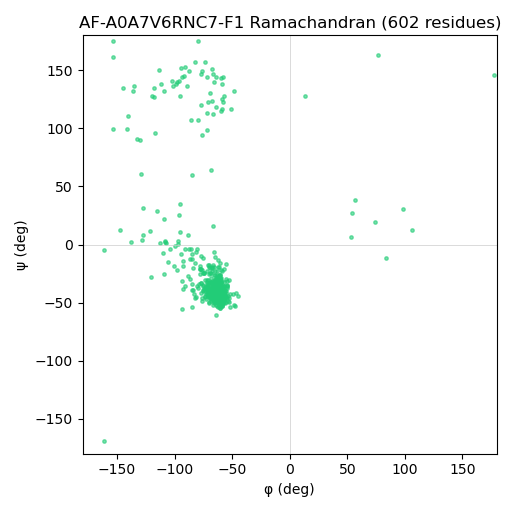A . ARG A 1 468 ? -16.375 5.337 23.702 1.00 63.53 468 ARG A CA 1
ATOM 3816 C C . ARG A 1 468 ? -17.900 5.561 23.698 1.00 63.53 468 ARG A C 1
ATOM 3818 O O . ARG A 1 468 ? -18.611 4.704 23.191 1.00 63.53 468 ARG A O 1
ATOM 3825 N N . LYS A 1 469 ? -18.395 6.692 24.221 1.00 70.56 469 LYS A N 1
ATOM 3826 C CA . LYS A 1 469 ? -19.824 7.069 24.200 1.00 70.56 469 LYS A CA 1
ATOM 3827 C C . LYS A 1 469 ? -20.224 7.692 22.861 1.00 70.56 469 LYS A C 1
ATOM 3829 O O . LYS A 1 469 ? -21.211 7.265 22.272 1.00 70.56 469 LYS A O 1
ATOM 3834 N N . ILE A 1 470 ? -19.400 8.613 22.350 1.00 78.31 470 ILE A N 1
ATOM 3835 C CA . ILE A 1 470 ? -19.596 9.293 21.054 1.00 78.31 470 ILE A CA 1
ATOM 3836 C C . ILE A 1 470 ? -19.818 8.264 19.930 1.00 78.31 470 ILE A C 1
ATOM 3838 O O . ILE A 1 470 ? -20.759 8.397 19.153 1.00 78.31 470 ILE A O 1
ATOM 3842 N N . LYS A 1 471 ? -19.043 7.168 19.908 1.00 71.56 471 LYS A N 1
ATOM 3843 C CA . LYS A 1 471 ? -19.200 6.031 18.974 1.00 71.56 471 LYS A CA 1
ATOM 3844 C C . LYS A 1 471 ? -20.650 5.547 18.790 1.00 71.56 471 LYS A C 1
ATOM 3846 O O . LYS A 1 471 ? -21.058 5.244 17.668 1.00 71.56 471 LYS A O 1
ATOM 3851 N N . GLU A 1 472 ? -21.413 5.409 19.875 1.00 71.56 472 GLU A N 1
ATOM 3852 C CA . GLU A 1 472 ? -22.791 4.891 19.832 1.00 71.56 472 GLU A CA 1
ATOM 3853 C C . GLU A 1 472 ? -23.802 5.939 19.349 1.00 71.56 472 GLU A C 1
ATOM 3855 O O . GLU A 1 472 ? -24.883 5.584 18.879 1.00 71.56 472 GLU A O 1
ATOM 3860 N N . GLN A 1 473 ? -23.439 7.216 19.461 1.00 78.69 473 GLN A N 1
ATOM 3861 C CA . GLN A 1 473 ? -24.233 8.378 19.068 1.00 78.69 473 GLN A CA 1
ATOM 3862 C C . GLN A 1 473 ? -24.045 8.694 17.572 1.00 78.69 473 GLN A C 1
ATOM 3864 O O . GLN A 1 473 ? -25.029 8.918 16.869 1.00 78.69 473 GLN A O 1
ATOM 3869 N N . VAL A 1 474 ? -22.818 8.555 17.040 1.00 79.31 474 VAL A N 1
ATOM 3870 C CA . VAL A 1 474 ? -22.523 8.657 15.590 1.00 79.31 474 VAL A CA 1
ATOM 3871 C C . VAL A 1 474 ? -23.406 7.704 14.777 1.00 79.31 474 VAL A C 1
ATOM 3873 O O . VAL A 1 474 ? -24.007 8.101 13.785 1.00 79.31 474 VAL A O 1
ATOM 3876 N N . LYS A 1 475 ? -23.573 6.454 15.233 1.00 70.69 475 LYS A N 1
ATOM 3877 C CA . LYS A 1 475 ? -24.429 5.450 14.566 1.00 70.69 475 LYS A CA 1
ATOM 3878 C C . LYS A 1 475 ? -25.919 5.806 14.494 1.00 70.69 475 LYS A C 1
ATOM 3880 O O . LYS A 1 475 ? -26.656 5.122 13.789 1.00 70.69 475 LYS A O 1
ATOM 3885 N N . LYS A 1 476 ? -26.369 6.812 15.242 1.00 75.94 476 LYS A N 1
ATOM 3886 C CA . LYS A 1 476 ? -27.765 7.266 15.293 1.00 75.94 476 LYS A CA 1
ATOM 3887 C C . LYS A 1 476 ? -27.981 8.607 14.580 1.00 75.94 476 LYS A C 1
ATOM 3889 O O . LYS A 1 476 ? -29.102 9.103 14.608 1.00 75.94 476 LYS A O 1
ATOM 3894 N N . GLY A 1 477 ? -26.935 9.188 13.984 1.00 79.25 477 GLY A N 1
ATOM 3895 C CA . GLY A 1 477 ? -26.987 10.512 13.357 1.00 79.25 477 GLY A CA 1
ATOM 3896 C C . GLY A 1 477 ? -27.037 11.679 14.352 1.00 79.25 477 GLY A C 1
ATOM 3897 O O . GLY A 1 477 ? -27.436 12.781 13.991 1.00 79.25 477 GLY A O 1
ATOM 3898 N N . GLU A 1 478 ? -26.649 11.471 15.621 1.00 82.88 478 GLU A N 1
ATOM 3899 C CA . GLU A 1 478 ? -26.752 12.509 16.669 1.00 82.88 478 GLU A CA 1
ATOM 3900 C C . GLU A 1 478 ? -25.852 13.743 16.414 1.00 82.88 478 GLU A C 1
ATOM 3902 O O . GLU A 1 478 ? -26.025 14.755 17.085 1.00 82.88 478 GLU A O 1
ATOM 3907 N N . PHE A 1 479 ? -24.924 13.690 15.446 1.00 87.50 479 PHE A N 1
ATOM 3908 C CA . PHE A 1 479 ? -23.982 14.778 15.127 1.00 87.50 479 PHE A CA 1
ATOM 3909 C C . PHE A 1 479 ? -24.072 15.291 13.681 1.00 87.50 479 PHE A C 1
ATOM 3911 O O . PHE A 1 479 ? -23.223 16.069 13.246 1.00 87.50 479 PHE A O 1
ATOM 3918 N N . ASP A 1 480 ? -25.106 14.897 12.932 1.00 86.94 480 ASP A N 1
ATOM 3919 C CA . ASP A 1 480 ? -25.243 15.259 11.515 1.00 86.94 480 ASP A CA 1
ATOM 3920 C C . ASP A 1 480 ? -25.328 16.783 11.322 1.00 86.94 480 ASP A C 1
ATOM 3922 O O . ASP A 1 480 ? -24.757 17.319 10.375 1.00 86.94 480 ASP A O 1
ATOM 3926 N N . ALA A 1 481 ? -25.961 17.500 12.260 1.00 87.12 481 ALA A N 1
ATOM 3927 C CA . ALA A 1 481 ? -26.040 18.962 12.254 1.00 87.12 481 ALA A CA 1
ATOM 3928 C C . ALA A 1 481 ? -24.654 19.634 12.314 1.00 87.12 481 ALA A C 1
ATOM 3930 O O . ALA A 1 481 ? -24.389 20.555 11.544 1.00 87.12 481 ALA A O 1
ATOM 3931 N N . TYR A 1 482 ? -23.747 19.130 13.159 1.00 88.75 482 TYR A N 1
ATOM 3932 C CA . TYR A 1 482 ? -22.371 19.629 13.278 1.00 88.75 482 TYR A CA 1
ATOM 3933 C C . TYR A 1 482 ? -21.585 19.393 11.981 1.00 88.75 482 TYR A C 1
ATOM 3935 O O . TYR A 1 482 ? -20.852 20.270 11.528 1.00 88.75 482 TYR A O 1
ATOM 3943 N N . TRP A 1 483 ? -21.776 18.237 11.332 1.00 92.19 483 TRP A N 1
ATOM 3944 C CA . TRP A 1 483 ? -21.155 17.967 10.032 1.00 92.19 483 TRP A CA 1
ATOM 3945 C C . TRP A 1 483 ? -21.691 18.887 8.923 1.00 92.19 483 TRP A C 1
ATOM 3947 O O . TRP A 1 483 ? -20.916 19.403 8.120 1.00 92.19 483 TRP A O 1
ATOM 3957 N N . GLN A 1 484 ? -22.996 19.182 8.906 1.00 90.69 484 GLN A N 1
ATOM 3958 C CA . GLN A 1 484 ? -23.560 20.150 7.956 1.00 90.69 484 GLN A CA 1
ATOM 3959 C C . GLN A 1 484 ? -23.004 21.570 8.159 1.00 90.69 484 GLN A C 1
ATOM 3961 O O . GLN A 1 484 ? -22.838 22.295 7.181 1.00 90.69 484 GLN A O 1
ATOM 3966 N N . GLN A 1 485 ? -22.652 21.969 9.388 1.00 89.44 485 GLN A N 1
ATOM 3967 C CA . GLN A 1 485 ? -21.981 23.254 9.631 1.00 89.44 485 GLN A CA 1
ATOM 3968 C C . GLN A 1 485 ? -20.553 23.295 9.059 1.00 89.44 485 GLN A C 1
ATOM 3970 O O . GLN A 1 485 ? -20.175 24.314 8.479 1.00 89.44 485 GLN A O 1
ATOM 3975 N N . VAL A 1 486 ? -19.793 22.193 9.143 1.00 91.06 486 VAL A N 1
ATOM 3976 C CA . VAL A 1 486 ? -18.487 22.046 8.467 1.00 91.06 486 VAL A CA 1
ATOM 3977 C C . VAL A 1 486 ? -18.650 22.207 6.955 1.00 91.06 486 VAL A C 1
ATOM 3979 O O . VAL A 1 486 ? -17.990 23.056 6.357 1.00 91.06 486 VAL A O 1
ATOM 3982 N N . MET A 1 487 ? -19.568 21.450 6.345 1.00 93.12 487 MET A N 1
ATOM 3983 C CA . MET A 1 487 ? -19.828 21.521 4.902 1.00 93.12 487 MET A CA 1
ATOM 3984 C C . MET A 1 487 ? -20.240 22.937 4.473 1.00 93.12 487 MET A C 1
ATOM 3986 O O . MET A 1 487 ? -19.700 23.469 3.507 1.00 93.12 487 MET A O 1
ATOM 3990 N N . ALA A 1 488 ? -21.115 23.595 5.238 1.00 91.94 488 ALA A N 1
ATOM 3991 C CA . ALA A 1 488 ? -21.552 24.963 4.965 1.00 91.94 488 ALA A CA 1
ATOM 3992 C C . ALA A 1 488 ? -20.452 26.022 5.173 1.00 91.94 488 ALA A C 1
ATOM 3994 O O . ALA A 1 488 ? -20.556 27.108 4.605 1.00 91.94 488 ALA A O 1
ATOM 3995 N N . ALA A 1 489 ? -19.436 25.768 6.005 1.00 91.38 489 ALA A N 1
ATOM 3996 C CA . ALA A 1 489 ? -18.272 26.649 6.140 1.00 91.38 489 ALA A CA 1
ATOM 3997 C C . ALA A 1 489 ? -17.348 26.523 4.917 1.00 91.38 489 ALA A C 1
ATOM 3999 O O . ALA A 1 489 ? -16.944 27.534 4.346 1.00 91.38 489 ALA A O 1
ATOM 4000 N N . VAL A 1 490 ? -17.093 25.291 4.458 1.00 93.44 490 VAL A N 1
ATOM 4001 C CA . VAL A 1 490 ? -16.317 25.025 3.234 1.00 93.44 490 VAL A CA 1
ATOM 4002 C C . VAL A 1 490 ? -17.027 25.573 1.994 1.00 93.44 490 VAL A C 1
ATOM 4004 O O . VAL A 1 490 ? -16.390 26.233 1.181 1.00 93.44 490 VAL A O 1
ATOM 4007 N N . GLU A 1 491 ? -18.347 25.395 1.873 1.00 92.94 491 GLU A N 1
ATOM 4008 C CA . GLU A 1 491 ? -19.150 25.941 0.764 1.00 92.94 491 GLU A CA 1
ATOM 4009 C C . GLU A 1 491 ? -19.060 27.474 0.670 1.00 92.94 491 GLU A C 1
ATOM 4011 O O . GLU A 1 491 ? -18.984 28.026 -0.429 1.00 92.94 491 GLU A O 1
ATOM 4016 N N . ARG A 1 492 ? -19.046 28.162 1.822 1.00 92.06 492 ARG A N 1
ATOM 4017 C CA . ARG A 1 492 ? -18.933 29.627 1.913 1.00 92.06 492 ARG A CA 1
ATOM 4018 C C . ARG A 1 492 ? -17.556 30.161 1.514 1.00 92.06 492 ARG A C 1
ATOM 4020 O O . ARG A 1 492 ? -17.493 31.253 0.956 1.00 92.06 492 ARG A O 1
ATOM 4027 N N . ASP A 1 493 ? -16.488 29.429 1.829 1.00 92.44 493 ASP A N 1
ATOM 4028 C CA . ASP A 1 493 ? -15.097 29.824 1.560 1.00 92.44 493 ASP A CA 1
ATOM 4029 C C . ASP A 1 493 ? -14.680 29.433 0.129 1.00 92.44 493 ASP A C 1
ATOM 4031 O O . ASP A 1 493 ? -14.307 30.297 -0.667 1.00 92.44 493 ASP A O 1
ATOM 4035 N N . ASN A 1 494 ? -14.841 28.155 -0.240 1.00 91.12 494 ASN A N 1
ATOM 4036 C CA . ASN A 1 494 ? -14.658 27.658 -1.604 1.00 91.12 494 ASN A CA 1
ATOM 4037 C C . ASN A 1 494 ? -15.489 26.385 -1.884 1.00 91.12 494 ASN A C 1
ATOM 4039 O O . ASN A 1 494 ? -15.070 25.258 -1.607 1.00 91.12 494 ASN A O 1
ATOM 4043 N N . ALA A 1 495 ? -16.637 26.558 -2.546 1.00 91.50 495 ALA A N 1
ATOM 4044 C CA . ALA A 1 495 ? -17.526 25.465 -2.948 1.00 91.50 495 ALA A CA 1
ATOM 4045 C C . ALA A 1 495 ? -16.902 24.417 -3.899 1.00 91.50 495 ALA A C 1
ATOM 4047 O O . ALA A 1 495 ? -17.453 23.324 -4.023 1.00 91.50 495 ALA A O 1
ATOM 4048 N N . GLN A 1 496 ? -15.764 24.698 -4.554 1.00 90.19 496 GLN A N 1
ATOM 4049 C CA . GLN A 1 496 ? -15.077 23.715 -5.411 1.00 90.19 496 GLN A CA 1
ATOM 4050 C C . GLN A 1 496 ? -14.488 22.541 -4.614 1.00 90.19 496 GLN A C 1
ATOM 4052 O O . GLN A 1 496 ? -14.285 21.473 -5.179 1.00 90.19 496 GLN A O 1
ATOM 4057 N N . LEU A 1 497 ? -14.286 22.711 -3.303 1.00 91.19 497 LEU A N 1
ATOM 4058 C CA . LEU A 1 497 ? -13.706 21.700 -2.417 1.00 91.19 497 LEU A CA 1
ATOM 4059 C C . LEU A 1 497 ? -14.716 20.646 -1.929 1.00 91.19 497 LEU A C 1
ATOM 4061 O O . LEU A 1 497 ? -14.310 19.591 -1.443 1.00 91.19 497 LEU A O 1
ATOM 4065 N N . LEU A 1 498 ? -16.025 20.902 -2.052 1.00 90.94 498 LEU A N 1
ATOM 4066 C CA . LEU A 1 498 ? -17.076 20.011 -1.538 1.00 90.94 498 LEU A CA 1
ATOM 4067 C C . LEU A 1 498 ? -17.012 18.562 -2.067 1.00 90.94 498 LEU A C 1
ATOM 4069 O O . LEU A 1 498 ? -17.198 17.662 -1.248 1.00 90.94 498 LEU A O 1
ATOM 4073 N N . PRO A 1 499 ? -16.685 18.287 -3.351 1.00 89.94 499 PRO A N 1
ATOM 4074 C CA . PRO A 1 499 ? -16.546 16.918 -3.857 1.00 89.94 499 PRO A CA 1
ATOM 4075 C C . PRO A 1 499 ? -15.435 16.110 -3.171 1.00 89.94 499 PRO A C 1
ATOM 4077 O O . PRO A 1 499 ? -15.436 14.886 -3.236 1.00 89.94 499 PRO A O 1
ATOM 4080 N N . HIS A 1 500 ? -14.473 16.762 -2.506 1.00 88.88 500 HIS A N 1
ATOM 4081 C CA . HIS A 1 500 ? -13.450 16.077 -1.708 1.00 88.88 500 HIS A CA 1
ATOM 4082 C C . HIS A 1 500 ? -13.938 15.691 -0.305 1.00 88.88 500 HIS A C 1
ATOM 4084 O O . HIS A 1 500 ? -13.204 15.018 0.410 1.00 88.88 500 HIS A O 1
ATOM 4090 N N . LEU A 1 501 ? -15.143 16.108 0.099 1.00 88.62 501 LEU A N 1
ATOM 4091 C CA . LEU A 1 501 ? -15.742 15.820 1.408 1.00 88.62 501 LEU A CA 1
ATOM 4092 C C . LEU A 1 501 ? -16.979 14.905 1.329 1.00 88.62 501 LEU A C 1
ATOM 4094 O O . LEU A 1 501 ? -17.579 14.589 2.361 1.00 88.62 501 LEU A O 1
ATOM 4098 N N . GLU A 1 502 ? -17.352 14.462 0.126 1.00 84.62 502 GLU A N 1
ATOM 4099 C CA . GLU A 1 502 ? -18.426 13.489 -0.099 1.00 84.62 502 GLU A CA 1
ATOM 4100 C C . GLU A 1 502 ? -18.085 12.120 0.524 1.00 84.62 502 GLU A C 1
ATOM 4102 O O . GLU A 1 502 ? -16.926 11.714 0.584 1.00 84.62 502 GLU A O 1
ATOM 4107 N N . ASP A 1 503 ? -19.101 11.432 1.058 1.00 79.56 503 ASP A N 1
ATOM 4108 C CA . ASP A 1 503 ? -19.041 10.103 1.703 1.00 79.56 503 ASP A CA 1
ATOM 4109 C C . ASP A 1 503 ? -18.020 9.900 2.855 1.00 79.56 503 ASP A C 1
ATOM 4111 O O . ASP A 1 503 ? -17.904 8.805 3.413 1.00 79.56 503 ASP A O 1
ATOM 4115 N N . ILE A 1 504 ? -17.337 10.955 3.314 1.00 82.94 504 ILE A N 1
ATOM 4116 C CA . ILE A 1 504 ? -16.402 10.906 4.451 1.00 82.94 504 ILE A CA 1
ATOM 4117 C C . ILE A 1 504 ? -17.118 10.586 5.779 1.00 82.94 504 ILE A C 1
ATOM 4119 O O . ILE A 1 504 ? -16.693 9.721 6.555 1.00 82.94 504 ILE A O 1
ATOM 4123 N N . TYR A 1 505 ? -18.195 11.313 6.076 1.00 85.38 505 TYR A N 1
ATOM 4124 C CA . TYR A 1 505 ? -18.972 11.197 7.313 1.00 85.38 505 TYR A CA 1
ATOM 4125 C C . TYR A 1 505 ? -20.272 10.411 7.046 1.00 85.38 505 TYR A C 1
ATOM 4127 O O . TYR A 1 505 ? -20.896 10.626 6.009 1.00 85.38 505 TYR A O 1
ATOM 4135 N N . PRO A 1 506 ? -20.734 9.527 7.957 1.00 80.19 506 PRO A N 1
ATOM 4136 C CA . PRO A 1 506 ? -20.226 9.277 9.313 1.00 80.19 506 PRO A CA 1
ATOM 4137 C C . PRO A 1 506 ? -19.092 8.246 9.401 1.00 80.19 506 PRO A C 1
ATOM 4139 O O . PRO A 1 506 ? -18.583 7.994 10.495 1.00 80.19 506 PRO A O 1
ATOM 4142 N N . GLN A 1 507 ? -18.713 7.606 8.291 1.00 77.69 507 GLN A N 1
ATOM 4143 C CA . GLN A 1 507 ? -17.914 6.380 8.318 1.00 77.69 507 GLN A CA 1
ATOM 4144 C C . GLN A 1 507 ? -16.475 6.598 8.815 1.00 77.69 507 GLN A C 1
ATOM 4146 O O . GLN A 1 507 ? -16.053 5.902 9.743 1.00 77.69 507 GLN A O 1
ATOM 4151 N N . GLN A 1 508 ? -15.749 7.590 8.289 1.00 80.88 508 GLN A N 1
ATOM 4152 C CA . GLN A 1 508 ? -14.376 7.879 8.728 1.00 80.88 508 GLN A CA 1
ATOM 4153 C C . GLN A 1 508 ? -14.337 8.379 10.182 1.00 80.88 508 GLN A C 1
ATOM 4155 O O . GLN A 1 508 ? -13.507 7.922 10.971 1.00 80.88 508 GLN A O 1
ATOM 4160 N N . PHE A 1 509 ? -15.298 9.216 10.596 1.00 86.50 509 PHE A N 1
ATOM 4161 C CA . PHE A 1 509 ? -15.399 9.646 11.996 1.00 86.50 509 PHE A CA 1
ATOM 4162 C C . PHE A 1 509 ? -15.708 8.480 12.947 1.00 86.50 509 PHE A C 1
ATOM 4164 O O . PHE A 1 509 ? -15.124 8.376 14.028 1.00 86.50 509 PHE A O 1
ATOM 4171 N N . TYR A 1 510 ? -16.576 7.550 12.539 1.00 78.25 510 TYR A N 1
ATOM 4172 C CA . TYR A 1 510 ? -16.829 6.329 13.298 1.00 78.25 510 TYR A CA 1
ATOM 4173 C C . TYR A 1 510 ? -15.554 5.480 13.434 1.00 78.25 510 TYR A C 1
ATOM 4175 O O . TYR A 1 510 ? -15.276 4.990 14.531 1.00 78.25 510 TYR A O 1
ATOM 4183 N N . TYR A 1 511 ? -14.744 5.327 12.380 1.00 73.50 511 TYR A N 1
ATOM 4184 C CA . TYR A 1 511 ? -13.450 4.636 12.469 1.00 73.50 511 TYR A CA 1
ATOM 4185 C C . TYR A 1 511 ? -12.470 5.343 13.414 1.00 73.50 511 TYR A C 1
ATOM 4187 O O . TYR A 1 511 ? -11.916 4.691 14.303 1.00 73.50 511 TYR A O 1
ATOM 4195 N N . PHE A 1 512 ? -12.347 6.671 13.335 1.00 81.31 512 PHE A N 1
ATOM 4196 C CA . PHE A 1 512 ? -11.579 7.455 14.305 1.00 81.31 512 PHE A CA 1
ATOM 4197 C C . PHE A 1 512 ? -12.059 7.198 15.746 1.00 81.31 512 PHE A C 1
ATOM 4199 O O . PHE A 1 512 ? -11.267 6.831 16.615 1.00 81.31 512 PHE A O 1
ATOM 4206 N N . CYS A 1 513 ? -13.367 7.263 16.015 1.00 77.94 513 CYS A N 1
ATOM 4207 C CA . CYS A 1 513 ? -13.911 6.966 17.344 1.00 77.94 513 CYS A CA 1
ATOM 4208 C C . CYS A 1 513 ? -13.618 5.534 17.841 1.00 77.94 513 CYS A C 1
ATOM 4210 O O . CYS A 1 513 ? -13.627 5.302 19.054 1.00 77.94 513 CYS A O 1
ATOM 4212 N N . ASN A 1 514 ? -13.328 4.585 16.947 1.00 69.00 514 ASN A N 1
ATOM 4213 C CA . ASN A 1 514 ? -12.944 3.216 17.297 1.00 69.00 514 ASN A CA 1
ATOM 4214 C C . ASN A 1 514 ? -11.443 3.005 17.507 1.00 69.00 514 ASN A C 1
ATOM 4216 O O . ASN A 1 514 ? -11.093 2.106 18.265 1.00 69.00 514 ASN A O 1
ATOM 4220 N N . SER A 1 515 ? -10.568 3.797 16.878 1.00 65.19 515 SER A N 1
ATOM 4221 C CA . SER A 1 515 ? -9.118 3.560 16.913 1.00 65.19 515 SER A CA 1
ATOM 4222 C C . SER A 1 515 ? -8.576 3.562 18.354 1.00 65.19 515 SER A C 1
ATOM 4224 O O . SER A 1 515 ? -8.671 4.596 19.031 1.00 65.19 515 SER A O 1
ATOM 4226 N N . PRO A 1 516 ? -8.019 2.449 18.874 1.00 55.75 516 PRO A N 1
ATOM 4227 C CA . PRO A 1 516 ? -7.608 2.360 20.277 1.00 55.75 516 PRO A CA 1
ATOM 4228 C C . PRO A 1 516 ? -6.360 3.199 20.595 1.00 55.75 516 PRO A C 1
ATOM 4230 O O . PRO A 1 516 ? -6.189 3.620 21.739 1.00 55.75 516 PRO A O 1
ATOM 4233 N N . TYR A 1 517 ? -5.534 3.519 19.592 1.00 61.06 517 TYR A N 1
ATOM 4234 C CA . TYR A 1 517 ? -4.214 4.142 19.766 1.00 61.06 517 TYR A CA 1
ATOM 4235 C C . TYR A 1 517 ? -4.177 5.676 19.649 1.00 61.06 517 TYR A C 1
ATOM 4237 O O . TYR A 1 517 ? -3.090 6.250 19.619 1.00 61.06 517 TYR A O 1
ATOM 4245 N N . ILE A 1 518 ? -5.328 6.363 19.612 1.00 68.81 518 ILE A N 1
ATOM 4246 C CA . ILE A 1 518 ? -5.366 7.836 19.505 1.00 68.81 518 ILE A CA 1
ATOM 4247 C C . ILE A 1 518 ? -4.635 8.487 20.686 1.00 68.81 518 ILE A C 1
ATOM 4249 O O . ILE A 1 518 ? -5.063 8.408 21.843 1.00 68.81 518 ILE A O 1
ATOM 4253 N N . LYS A 1 519 ? -3.533 9.167 20.365 1.00 77.06 519 LYS A N 1
ATOM 4254 C CA . LYS A 1 519 ? -2.699 9.915 21.305 1.00 77.06 519 LYS A CA 1
ATOM 4255 C C . LYS A 1 519 ? -3.327 11.284 21.609 1.00 77.06 519 LYS A C 1
ATOM 4257 O O . LYS A 1 519 ? -4.326 11.703 21.033 1.00 77.06 519 LYS A O 1
ATOM 4262 N N . LYS A 1 520 ? -2.714 12.037 22.532 1.00 79.81 520 LYS A N 1
ATOM 4263 C CA . LYS A 1 520 ? -3.126 13.429 22.825 1.00 79.81 520 LYS A CA 1
ATOM 4264 C C . LYS A 1 520 ? -2.821 14.406 21.683 1.00 79.81 520 LYS A C 1
ATOM 4266 O O . LYS A 1 520 ? -3.396 15.487 21.674 1.00 79.81 520 LYS A O 1
ATOM 4271 N N . ARG A 1 521 ? -1.901 14.055 20.784 1.00 83.75 521 ARG A N 1
ATOM 4272 C CA . ARG A 1 521 ? -1.577 14.759 19.534 1.00 83.75 521 ARG A CA 1
ATOM 4273 C C . ARG A 1 521 ? -1.981 13.860 18.361 1.00 83.75 521 ARG A C 1
ATOM 4275 O O . ARG A 1 521 ? -1.935 12.645 18.557 1.00 83.75 521 ARG A O 1
ATOM 4282 N N . PRO A 1 522 ? -2.353 14.422 17.203 1.00 86.81 522 PRO A N 1
ATOM 4283 C CA . PRO A 1 522 ? -2.580 13.620 16.010 1.00 86.81 522 PRO A CA 1
ATOM 4284 C C . PRO A 1 522 ? -1.263 13.018 15.517 1.00 86.81 522 PRO A C 1
ATOM 4286 O O . PRO A 1 522 ? -0.206 13.622 15.701 1.00 86.81 522 PRO A O 1
ATOM 4289 N N . ASP A 1 523 ? -1.343 11.857 14.871 1.00 79.56 523 ASP A N 1
ATOM 4290 C CA . ASP A 1 523 ? -0.229 11.299 14.094 1.00 79.56 523 ASP A CA 1
ATOM 4291 C C . ASP A 1 523 ? -0.292 11.696 12.601 1.00 79.56 523 ASP A C 1
ATOM 4293 O O . ASP A 1 523 ? 0.725 11.622 11.924 1.00 79.56 523 ASP A O 1
ATOM 4297 N N . ASN A 1 524 ? -1.454 12.135 12.088 1.00 84.94 524 ASN A N 1
ATOM 4298 C CA . AS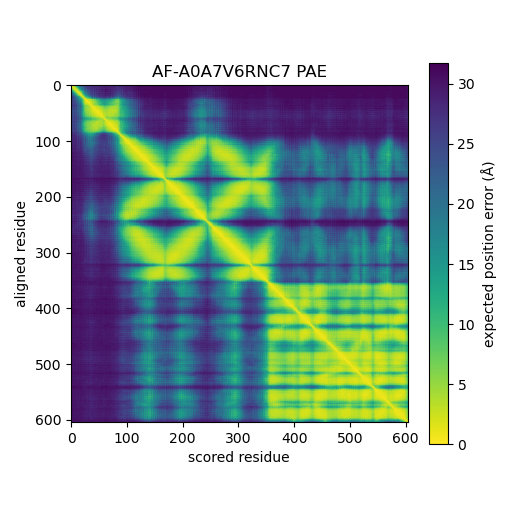N A 1 524 ? -1.662 12.578 10.698 1.00 84.94 524 ASN A CA 1
ATOM 4299 C C . ASN A 1 524 ? -2.820 13.600 10.573 1.00 84.94 524 ASN A C 1
ATOM 4301 O O . ASN A 1 524 ? -3.524 13.876 11.551 1.00 84.94 524 ASN A O 1
ATOM 4305 N N . LEU A 1 525 ? -3.051 14.151 9.372 1.00 89.19 525 LEU A N 1
ATOM 4306 C CA . LEU A 1 525 ? -4.097 15.166 9.137 1.00 89.19 525 LEU A CA 1
ATOM 4307 C C . LEU A 1 525 ? -5.530 14.664 9.377 1.00 89.19 525 LEU A C 1
ATOM 4309 O O . LEU A 1 525 ? -6.347 15.406 9.920 1.00 89.19 525 LEU A O 1
ATOM 4313 N N . ASN A 1 526 ? -5.829 13.408 9.039 1.00 88.88 526 ASN A N 1
ATOM 4314 C CA . ASN A 1 526 ? -7.145 12.797 9.258 1.00 88.88 526 ASN A CA 1
ATOM 4315 C C . ASN A 1 526 ? -7.486 12.742 10.758 1.00 88.88 526 ASN A C 1
ATOM 4317 O O . ASN A 1 526 ? -8.537 13.209 11.198 1.00 88.88 526 ASN A O 1
ATOM 4321 N N . GLN A 1 527 ? -6.544 12.270 11.583 1.00 87.38 527 GLN A N 1
ATOM 4322 C CA . GLN A 1 527 ? -6.671 12.337 13.037 1.00 87.38 527 GLN A CA 1
ATOM 4323 C C . GLN A 1 527 ? -6.790 13.784 13.525 1.00 87.38 527 GLN A C 1
ATOM 4325 O O . GLN A 1 527 ? -7.611 14.051 14.397 1.00 87.38 527 GLN A O 1
ATOM 4330 N N . ALA A 1 528 ? -6.010 14.720 12.975 1.00 90.06 528 ALA A N 1
ATOM 4331 C CA . ALA A 1 528 ? -6.056 16.125 13.373 1.00 90.06 528 ALA A CA 1
ATOM 4332 C C . ALA A 1 528 ? -7.448 16.744 13.143 1.00 90.06 528 ALA A C 1
ATOM 4334 O O . ALA A 1 528 ? -7.989 17.382 14.049 1.00 90.06 528 ALA A O 1
ATOM 4335 N N . ALA A 1 529 ? -8.063 16.480 11.987 1.00 91.69 529 ALA A N 1
ATOM 4336 C CA . ALA A 1 529 ? -9.417 16.917 11.663 1.00 91.69 529 ALA A CA 1
ATOM 4337 C C . ALA A 1 529 ? -10.469 16.318 12.612 1.00 91.69 529 ALA A C 1
ATOM 4339 O O . ALA A 1 529 ? -11.256 17.054 13.207 1.00 91.69 529 ALA A O 1
ATOM 4340 N N . TRP A 1 530 ? -10.462 15.003 12.852 1.00 91.38 530 TRP A N 1
ATOM 4341 C CA . TRP A 1 530 ? -11.434 14.398 13.774 1.00 91.38 530 TRP A CA 1
ATOM 4342 C C . TRP A 1 530 ? -11.191 14.753 15.247 1.00 91.38 530 TRP A C 1
ATOM 4344 O O . TRP A 1 530 ? -12.137 14.797 16.035 1.00 91.38 530 TRP A O 1
ATOM 4354 N N . MET A 1 531 ? -9.954 15.077 15.633 1.00 89.31 531 MET A N 1
ATOM 4355 C CA . MET A 1 531 ? -9.649 15.658 16.944 1.00 89.31 531 MET A CA 1
ATOM 4356 C C . MET A 1 531 ? -10.237 17.069 17.097 1.00 89.31 531 MET A C 1
ATOM 4358 O O . MET A 1 531 ? -10.690 17.405 18.194 1.00 89.31 531 MET A O 1
ATOM 4362 N N . LEU A 1 532 ? -10.276 17.874 16.027 1.00 88.75 532 LEU A N 1
ATOM 4363 C CA . LEU A 1 532 ? -11.042 19.125 16.003 1.00 88.75 532 LEU A CA 1
ATOM 4364 C C . LEU A 1 532 ? -12.549 18.849 16.062 1.00 88.75 532 LEU A C 1
ATOM 4366 O O . LEU A 1 532 ? -13.226 19.480 16.866 1.00 88.75 532 LEU A O 1
ATOM 4370 N N . PHE A 1 533 ? -13.073 17.860 15.328 1.00 90.50 533 PHE A N 1
ATOM 4371 C CA . PHE A 1 533 ? -14.505 17.529 15.389 1.00 90.50 533 PHE A CA 1
ATOM 4372 C C . PHE A 1 533 ? -14.946 17.188 16.817 1.00 90.50 533 PHE A C 1
ATOM 4374 O O . PHE A 1 533 ? -15.919 17.738 17.315 1.00 90.50 533 PHE A O 1
ATOM 4381 N N . VAL A 1 534 ? -14.174 16.365 17.538 1.00 88.25 534 VAL A N 1
ATOM 4382 C CA . VAL A 1 534 ? -14.459 16.049 18.949 1.00 88.25 534 VAL A CA 1
ATOM 4383 C C . VAL A 1 534 ? -14.387 17.281 19.865 1.00 88.25 534 VAL A C 1
ATOM 4385 O O . VAL A 1 534 ? -15.075 17.291 20.881 1.00 88.25 534 VAL A O 1
ATOM 4388 N N . ARG A 1 535 ? -13.594 18.316 19.541 1.00 83.94 535 ARG A N 1
ATOM 4389 C CA . ARG A 1 535 ? -13.623 19.601 20.272 1.00 83.94 535 ARG A CA 1
ATOM 4390 C C . ARG A 1 535 ? -14.908 20.381 19.986 1.00 83.94 535 ARG A C 1
ATOM 4392 O O . ARG A 1 535 ? -15.512 20.869 20.934 1.00 83.94 535 ARG A O 1
ATOM 4399 N N . LEU A 1 536 ? -15.332 20.448 18.721 1.00 84.06 536 LEU A N 1
ATOM 4400 C CA . LEU A 1 536 ? -16.572 21.116 18.305 1.00 84.06 536 LEU A CA 1
ATOM 4401 C C . LEU A 1 536 ? -17.811 20.496 18.971 1.00 84.06 536 LEU A C 1
ATOM 4403 O O . LEU A 1 536 ? -18.699 21.222 19.395 1.00 84.06 536 LEU A O 1
ATOM 4407 N N . LEU A 1 537 ? -17.836 19.170 19.162 1.00 84.31 537 LEU A N 1
ATOM 4408 C CA . LEU A 1 537 ? -18.911 18.470 19.886 1.00 84.31 537 LEU A CA 1
ATOM 4409 C C . LEU A 1 537 ? -19.002 18.802 21.395 1.00 84.31 537 LEU A C 1
ATOM 4411 O O . LEU A 1 537 ? -19.911 18.307 22.064 1.00 84.31 537 LEU A O 1
ATOM 4415 N N . GLU A 1 538 ? -18.058 19.563 21.963 1.00 74.31 538 GLU A N 1
ATOM 4416 C CA . GLU A 1 538 ? -18.131 20.056 23.350 1.00 74.31 538 GLU A CA 1
ATOM 4417 C C . GLU A 1 538 ? -18.500 21.548 23.458 1.00 74.31 538 GLU A C 1
ATOM 4419 O O . GLU A 1 538 ? -18.656 22.037 24.577 1.00 74.31 538 GLU A O 1
ATOM 4424 N N . GLN A 1 539 ? -18.645 22.258 22.333 1.00 68.50 539 GLN A N 1
ATOM 4425 C CA . GLN A 1 539 ? -19.182 23.623 22.270 1.00 68.50 539 GLN A CA 1
ATOM 4426 C C . GLN A 1 539 ? -20.715 23.570 22.139 1.00 68.50 539 GLN A C 1
ATOM 4428 O O . GLN A 1 539 ? -21.258 22.631 21.555 1.00 68.50 539 GLN A O 1
ATOM 4433 N N . ASP A 1 540 ? -21.422 24.569 22.675 1.00 60.94 540 ASP A N 1
ATOM 4434 C CA . ASP A 1 540 ? -22.859 24.725 22.418 1.00 60.94 540 ASP A CA 1
ATOM 4435 C C . ASP A 1 540 ? -23.085 25.077 20.931 1.00 60.94 540 ASP A C 1
ATOM 4437 O O . ASP A 1 540 ? -22.272 25.783 20.335 1.00 60.94 540 ASP A O 1
ATOM 4441 N N . GLU A 1 541 ? -24.196 24.632 20.319 1.00 60.50 541 GLU A N 1
ATOM 4442 C CA . GLU A 1 541 ? -24.459 24.815 18.870 1.00 60.50 541 GLU A CA 1
ATOM 4443 C C . GLU A 1 541 ? -24.448 26.286 18.401 1.00 60.50 541 GLU A C 1
ATOM 4445 O O . GLU A 1 541 ? -24.257 26.554 17.214 1.00 60.50 541 GLU A O 1
ATOM 4450 N N . GLU A 1 542 ? -24.647 27.237 19.320 1.00 55.91 542 GLU A N 1
ATOM 4451 C CA . GLU A 1 542 ? -24.614 28.685 19.068 1.00 55.91 542 GLU A CA 1
ATOM 4452 C C . GLU A 1 542 ? -23.197 29.298 19.168 1.00 55.91 542 GLU A C 1
ATOM 4454 O O . GLU A 1 542 ? -23.003 30.440 18.748 1.00 55.91 542 GLU A O 1
ATOM 4459 N N . GLU A 1 543 ? -22.209 28.565 19.700 1.00 57.53 543 GLU A N 1
ATOM 4460 C CA . GLU A 1 543 ? -20.832 29.033 19.944 1.00 57.53 543 GLU A CA 1
ATOM 4461 C C . GLU A 1 543 ? -19.776 28.430 18.993 1.00 57.53 543 GLU A C 1
ATOM 4463 O O . GLU A 1 543 ? -18.593 28.750 19.136 1.00 57.53 543 GLU A O 1
ATOM 4468 N N . LEU A 1 544 ? -20.158 27.595 18.012 1.00 62.00 544 LEU A N 1
ATOM 4469 C CA . LEU A 1 544 ? -19.191 26.997 17.079 1.00 62.00 544 LEU A CA 1
ATOM 4470 C C . LEU A 1 544 ? -18.393 28.058 16.312 1.00 62.00 544 LEU A C 1
ATOM 4472 O O . LEU A 1 544 ? -18.936 28.868 15.555 1.00 62.00 544 LEU A O 1
ATOM 4476 N N . GLU A 1 545 ? -17.067 27.997 16.436 1.00 76.31 545 GLU A N 1
ATOM 4477 C CA . GLU A 1 545 ? -16.189 28.853 15.650 1.00 76.31 545 GLU A CA 1
ATOM 4478 C C . GLU A 1 545 ? -16.183 28.402 14.180 1.00 76.31 545 GLU A C 1
ATOM 4480 O O . GLU A 1 545 ? -15.635 27.354 13.830 1.00 76.31 545 GLU A O 1
ATOM 4485 N N . GLU A 1 546 ? -16.717 29.242 13.285 1.00 82.06 546 GLU A N 1
ATOM 4486 C CA . GLU A 1 546 ? -16.686 29.031 11.825 1.00 82.06 546 GLU A CA 1
ATOM 4487 C C . GLU A 1 546 ? -15.257 28.762 11.308 1.00 82.06 546 GLU A C 1
ATOM 4489 O O . GLU A 1 546 ? -15.066 27.976 10.385 1.00 82.06 546 GLU A O 1
ATOM 4494 N N . ALA A 1 547 ? -14.243 29.333 11.968 1.00 84.94 547 ALA A N 1
ATOM 4495 C CA . ALA A 1 547 ? -12.826 29.083 11.706 1.00 84.94 547 ALA A CA 1
ATOM 4496 C C . ALA A 1 547 ? -12.359 27.655 12.069 1.00 84.94 547 ALA A C 1
ATOM 4498 O O . ALA A 1 547 ? -11.560 27.080 11.329 1.00 84.94 547 ALA A O 1
ATOM 4499 N N . GLU A 1 548 ? -12.847 27.062 13.168 1.00 86.62 548 GLU A N 1
ATOM 4500 C CA . GLU A 1 548 ? -12.547 25.663 13.522 1.00 86.62 548 GLU A CA 1
ATOM 4501 C C . GLU A 1 548 ? -13.281 24.691 12.580 1.00 86.62 548 GLU A C 1
ATOM 4503 O O . GLU A 1 548 ? -12.690 23.699 12.148 1.00 86.62 548 GLU A O 1
ATOM 4508 N N . CYS A 1 549 ? -14.522 25.010 12.189 1.00 90.00 549 CYS A N 1
ATOM 4509 C CA . CYS A 1 549 ? -15.278 24.258 11.180 1.00 90.00 549 CYS A CA 1
ATOM 4510 C C . CYS A 1 549 ? -14.588 24.278 9.807 1.00 90.00 549 CYS A C 1
ATOM 4512 O O . CYS A 1 549 ? -14.421 23.231 9.180 1.00 90.00 549 CYS A O 1
ATOM 4514 N N . LEU A 1 550 ? -14.150 25.458 9.357 1.00 92.25 550 LEU A N 1
ATOM 4515 C CA . LEU A 1 550 ? -13.443 25.623 8.090 1.00 92.25 550 LEU A CA 1
ATOM 4516 C C . LEU A 1 550 ? -12.100 24.885 8.099 1.00 92.25 550 LEU A C 1
ATOM 4518 O O . LEU A 1 550 ? -11.797 24.164 7.152 1.00 92.25 550 LEU A O 1
ATOM 4522 N N . LEU A 1 551 ? -11.315 25.007 9.178 1.00 93.19 551 LEU A N 1
ATOM 4523 C CA . LEU A 1 551 ? -10.037 24.302 9.295 1.00 93.19 551 LEU A CA 1
ATOM 4524 C C . LEU A 1 551 ? -10.220 22.785 9.204 1.00 93.19 551 LEU A C 1
ATOM 4526 O O . LEU A 1 551 ? -9.459 22.121 8.507 1.00 93.19 551 LEU A O 1
ATOM 4530 N N . LEU A 1 552 ? -11.226 22.237 9.886 1.00 93.44 552 LEU A N 1
ATOM 4531 C CA . LEU A 1 552 ? -11.537 20.812 9.838 1.00 93.44 552 LEU A CA 1
ATOM 4532 C C . LEU A 1 552 ? -11.789 20.348 8.398 1.00 93.44 552 LEU A C 1
ATOM 4534 O O . LEU A 1 552 ? -11.188 19.364 7.965 1.00 93.44 552 LEU A O 1
ATOM 4538 N N . GLY A 1 553 ? -12.616 21.086 7.651 1.00 92.75 553 GLY A N 1
ATOM 4539 C CA . GLY A 1 553 ? -12.869 20.824 6.235 1.00 92.75 553 GLY A CA 1
ATOM 4540 C C . GLY A 1 553 ? -11.591 20.864 5.394 1.00 92.75 553 GLY A C 1
ATOM 4541 O O . GLY A 1 553 ? -11.309 19.913 4.672 1.00 92.75 553 GLY A O 1
ATOM 4542 N N . MET A 1 554 ? -10.765 21.903 5.557 1.00 95.75 554 MET A N 1
ATOM 4543 C CA . MET A 1 554 ? -9.487 22.031 4.841 1.00 95.75 554 MET A CA 1
ATOM 4544 C C . MET A 1 554 ? -8.555 20.842 5.108 1.00 95.75 554 MET A C 1
ATOM 4546 O O . MET A 1 554 ? -8.019 20.266 4.163 1.00 95.75 554 MET A O 1
ATOM 4550 N N . LEU A 1 555 ? -8.388 20.430 6.372 1.00 95.00 555 LEU A N 1
ATOM 4551 C CA . LEU A 1 555 ? -7.533 19.294 6.744 1.00 95.00 555 LEU A CA 1
ATOM 4552 C C . LEU A 1 555 ? -8.011 17.969 6.123 1.00 95.00 555 LEU A C 1
ATOM 4554 O O . LEU A 1 555 ? -7.175 17.161 5.718 1.00 95.00 555 LEU A O 1
ATOM 4558 N N . LEU A 1 556 ? -9.327 17.756 6.009 1.00 93.06 556 LEU A N 1
ATOM 4559 C CA . LEU A 1 556 ? -9.887 16.586 5.324 1.00 93.06 556 LEU A CA 1
ATOM 4560 C C . LEU A 1 556 ? -9.700 16.663 3.801 1.00 93.06 556 LEU A C 1
ATOM 4562 O O . LEU A 1 556 ? -9.291 15.666 3.209 1.00 93.06 556 LEU A O 1
ATOM 4566 N N . CYS A 1 557 ? -9.904 17.827 3.174 1.00 93.94 557 CYS A N 1
ATOM 4567 C CA . CYS A 1 557 ? -9.626 18.023 1.745 1.00 93.94 557 CYS A CA 1
ATOM 4568 C C . CYS A 1 557 ? -8.163 17.704 1.407 1.00 93.94 557 CYS A C 1
ATOM 4570 O O . CYS A 1 557 ? -7.897 16.932 0.488 1.00 93.94 557 CYS A O 1
ATOM 4572 N N . ILE A 1 558 ? -7.215 18.235 2.190 1.00 94.44 558 ILE A N 1
ATOM 4573 C CA . ILE A 1 558 ? -5.777 17.958 2.041 1.00 94.44 558 ILE A CA 1
ATOM 4574 C C . ILE A 1 558 ? -5.503 16.456 2.172 1.00 94.44 558 ILE A C 1
ATOM 4576 O O . ILE A 1 558 ? -4.755 15.899 1.373 1.00 94.44 558 ILE A O 1
ATOM 4580 N N . TYR A 1 559 ? -6.127 15.786 3.145 1.00 91.12 559 TYR A N 1
ATOM 4581 C CA . TYR A 1 559 ? -5.963 14.347 3.347 1.00 91.12 559 TYR A CA 1
ATOM 4582 C C . TYR A 1 559 ? -6.442 13.520 2.143 1.00 91.12 559 TYR A C 1
ATOM 4584 O O . TYR A 1 559 ? -5.723 12.632 1.684 1.00 91.12 559 TYR A O 1
ATOM 4592 N N . GLN A 1 560 ? -7.615 13.837 1.585 1.00 88.81 560 GLN A N 1
ATOM 4593 C CA . GLN A 1 560 ? -8.128 13.143 0.399 1.00 88.81 560 GLN A CA 1
ATOM 4594 C C . GLN A 1 560 ? -7.287 13.440 -0.854 1.00 88.81 560 GLN A C 1
ATOM 4596 O O . GLN A 1 560 ? -6.955 12.521 -1.602 1.00 88.81 560 GLN A O 1
ATOM 4601 N N . LEU A 1 561 ? -6.875 14.696 -1.062 1.00 90.94 561 LEU A N 1
ATOM 4602 C CA . LEU A 1 561 ? -5.999 15.092 -2.173 1.00 90.94 561 LEU A CA 1
ATOM 4603 C C . LEU A 1 561 ? -4.624 14.409 -2.102 1.00 90.94 561 LEU A C 1
ATOM 4605 O O . LEU A 1 561 ? -4.125 13.928 -3.119 1.00 90.94 561 LEU A O 1
ATOM 4609 N N . ARG A 1 562 ? -4.040 14.298 -0.900 1.00 89.75 562 ARG A N 1
ATOM 4610 C CA . ARG A 1 562 ? -2.813 13.527 -0.645 1.00 89.75 562 ARG A CA 1
ATOM 4611 C C . ARG A 1 562 ? -3.004 12.061 -1.038 1.00 89.75 562 ARG A C 1
ATOM 4613 O O . ARG A 1 562 ? -2.195 11.523 -1.789 1.00 89.75 562 ARG A O 1
ATOM 4620 N N . ASN A 1 563 ? -4.079 11.426 -0.568 1.00 86.12 563 ASN A N 1
ATOM 4621 C CA . ASN A 1 563 ? -4.318 9.997 -0.782 1.00 86.12 563 ASN A CA 1
ATOM 4622 C C . ASN A 1 563 ? -4.555 9.624 -2.257 1.00 86.12 563 ASN A C 1
ATOM 4624 O O . ASN A 1 563 ? -4.207 8.514 -2.642 1.00 86.12 563 ASN A O 1
ATOM 4628 N N . LYS A 1 564 ? -5.044 10.540 -3.108 1.00 84.31 564 LYS A N 1
ATOM 4629 C CA . LYS A 1 564 ? -5.085 10.335 -4.574 1.00 84.31 564 LYS A CA 1
ATOM 4630 C C . LYS A 1 564 ? -3.699 10.130 -5.202 1.00 84.31 564 LYS A C 1
ATOM 4632 O O . LYS A 1 564 ? -3.584 9.457 -6.219 1.00 84.31 564 LYS A O 1
ATOM 4637 N N . CYS A 1 565 ? -2.659 10.730 -4.621 1.00 83.94 565 CYS A N 1
ATOM 4638 C CA . CYS A 1 565 ? -1.300 10.733 -5.171 1.00 83.94 565 CYS A CA 1
ATOM 4639 C C . CYS A 1 565 ? -0.393 9.646 -4.570 1.00 83.94 565 CYS A C 1
ATOM 4641 O O . CYS A 1 565 ? 0.781 9.573 -4.928 1.00 83.94 565 CYS A O 1
ATOM 4643 N N . ILE A 1 566 ? -0.899 8.818 -3.651 1.00 81.25 566 ILE A N 1
ATOM 4644 C CA . ILE A 1 566 ? -0.120 7.790 -2.952 1.00 81.25 566 ILE A CA 1
ATOM 4645 C C . ILE A 1 566 ? -0.731 6.428 -3.253 1.00 81.25 566 ILE A C 1
ATOM 4647 O O . ILE A 1 566 ? -1.921 6.214 -3.038 1.00 81.25 566 ILE A O 1
ATOM 4651 N N . HIS A 1 567 ? 0.094 5.483 -3.700 1.00 70.69 567 HIS A N 1
ATOM 4652 C CA . HIS A 1 567 ? -0.320 4.091 -3.814 1.00 70.69 567 HIS A CA 1
ATOM 4653 C C . HIS A 1 567 ? 0.169 3.281 -2.603 1.00 70.69 567 HIS A C 1
ATOM 4655 O O . HIS A 1 567 ? 1.334 3.424 -2.234 1.00 70.69 567 HIS A O 1
ATOM 4661 N N . PRO A 1 568 ? -0.635 2.369 -2.017 1.00 62.03 568 PRO A N 1
ATOM 4662 C CA . PRO A 1 568 ? -0.207 1.500 -0.912 1.00 62.03 568 PRO A CA 1
ATOM 4663 C C . PRO A 1 568 ? 1.052 0.650 -1.182 1.00 62.03 568 PRO A C 1
ATOM 4665 O O . PRO A 1 568 ? 1.639 0.114 -0.237 1.00 62.03 568 PRO A O 1
ATOM 4668 N N . LEU A 1 569 ? 1.441 0.498 -2.456 1.00 58.34 569 LEU A N 1
ATOM 4669 C CA . LEU A 1 569 ? 2.464 -0.443 -2.936 1.00 58.34 569 LEU A CA 1
ATOM 4670 C C . LEU A 1 569 ? 3.420 0.116 -3.997 1.00 58.34 569 LEU A C 1
ATOM 4672 O O . LEU A 1 569 ? 4.253 -0.635 -4.485 1.00 58.34 569 LEU A O 1
ATOM 4676 N N . LYS A 1 570 ? 3.307 1.396 -4.376 1.00 64.94 570 LYS A N 1
ATOM 4677 C CA . LYS A 1 570 ? 4.334 2.042 -5.209 1.00 64.94 570 LYS A CA 1
ATOM 4678 C C . LYS A 1 570 ? 5.204 2.910 -4.312 1.00 64.94 570 LYS A C 1
ATOM 4680 O O . LYS A 1 570 ? 4.687 3.596 -3.431 1.00 64.94 570 LYS A O 1
ATOM 4685 N N . SER A 1 571 ? 6.515 2.849 -4.515 1.00 66.31 571 SER A N 1
ATOM 4686 C CA . SER A 1 571 ? 7.480 3.704 -3.824 1.00 66.31 571 SER A CA 1
ATOM 4687 C C . SER A 1 571 ? 7.456 5.140 -4.369 1.00 66.31 571 SER A C 1
ATOM 4689 O O . SER A 1 571 ? 7.770 6.065 -3.627 1.00 66.31 571 SER A O 1
ATOM 4691 N N . ALA A 1 572 ? 7.025 5.343 -5.621 1.00 73.81 572 ALA A N 1
ATOM 4692 C CA . ALA A 1 572 ? 6.847 6.652 -6.253 1.00 73.81 572 ALA A CA 1
ATOM 4693 C C . ALA A 1 572 ? 5.395 7.191 -6.151 1.00 73.81 572 ALA A C 1
ATOM 4695 O O . ALA A 1 572 ? 4.444 6.400 -6.126 1.00 73.81 572 ALA A O 1
ATOM 4696 N N . PRO A 1 573 ? 5.192 8.527 -6.152 1.00 80.62 573 PRO A N 1
ATOM 4697 C CA . PRO A 1 573 ? 3.869 9.147 -6.262 1.00 80.62 573 PRO A CA 1
ATOM 4698 C C . PRO A 1 573 ? 3.112 8.746 -7.535 1.00 80.62 573 PRO A C 1
ATOM 4700 O O . PRO A 1 573 ? 3.691 8.643 -8.613 1.00 80.62 573 PRO A O 1
ATOM 4703 N N . LEU A 1 574 ? 1.790 8.600 -7.438 1.00 79.69 574 LEU A N 1
ATOM 4704 C CA . LEU A 1 574 ? 0.929 8.421 -8.611 1.00 79.69 574 LEU A CA 1
ATOM 4705 C C . LEU A 1 574 ? 0.818 9.731 -9.410 1.00 79.69 574 LEU A C 1
ATOM 4707 O O . LEU A 1 574 ? 0.760 10.802 -8.801 1.00 79.69 574 LEU A O 1
ATOM 4711 N N . PRO A 1 575 ? 0.744 9.686 -10.753 1.00 79.12 575 PRO A N 1
ATOM 4712 C CA . PRO A 1 575 ? 0.549 10.881 -11.567 1.00 79.12 575 PRO A CA 1
ATOM 4713 C C . PRO A 1 575 ? -0.834 11.503 -11.320 1.00 79.12 575 PRO A C 1
ATOM 4715 O O . PRO A 1 575 ? -1.841 10.806 -11.228 1.00 79.12 575 PRO A O 1
ATOM 4718 N N . LEU A 1 576 ? -0.892 12.836 -11.257 1.00 79.94 576 LEU A N 1
ATOM 4719 C CA . LEU A 1 576 ? -2.149 13.572 -11.091 1.00 79.94 576 LEU A CA 1
ATOM 4720 C C . LEU A 1 576 ? -3.019 13.515 -12.353 1.00 79.94 576 LEU A C 1
ATOM 4722 O O . LEU A 1 576 ? -2.609 13.995 -13.412 1.00 79.94 576 LEU A O 1
ATOM 4726 N N . GLU A 1 577 ? -4.246 13.014 -12.206 1.00 75.56 577 GLU A N 1
ATOM 4727 C CA . GLU A 1 577 ? -5.248 12.971 -13.280 1.00 75.56 577 GLU A CA 1
ATOM 4728 C C . GLU A 1 577 ? -5.832 14.359 -13.603 1.00 75.56 577 GLU A C 1
ATOM 4730 O O . GLU A 1 577 ? -6.039 14.685 -14.772 1.00 75.56 577 GLU A O 1
ATOM 4735 N N . ASN A 1 578 ? -6.063 15.194 -12.581 1.00 80.94 578 ASN A N 1
ATOM 4736 C CA . ASN A 1 578 ? -6.642 16.534 -12.709 1.00 80.94 578 ASN A CA 1
ATOM 4737 C C . ASN A 1 578 ? -5.667 17.616 -12.225 1.00 80.94 578 ASN A C 1
ATOM 4739 O O . ASN A 1 578 ? -5.094 17.517 -11.144 1.00 80.94 578 ASN A O 1
ATOM 4743 N N . GLU A 1 579 ? -5.515 18.698 -12.994 1.00 78.94 579 GLU A N 1
ATOM 4744 C CA . GLU A 1 579 ? -4.670 19.838 -12.595 1.00 78.94 579 GLU A CA 1
ATOM 4745 C C . GLU A 1 579 ? -5.325 20.750 -11.545 1.00 78.94 579 GLU A C 1
ATOM 4747 O O . GLU A 1 579 ? -4.613 21.455 -10.829 1.00 78.94 579 GLU A O 1
ATOM 4752 N N . SER A 1 580 ? -6.659 20.723 -11.422 1.00 86.31 580 SER A N 1
ATOM 4753 C CA . SER A 1 580 ? -7.399 21.444 -10.373 1.00 86.31 580 SER A CA 1
ATOM 4754 C C . SER A 1 580 ? -6.946 21.024 -8.979 1.00 86.31 580 SER A C 1
ATOM 4756 O O . SER A 1 580 ? -6.656 21.882 -8.157 1.00 86.31 580 SER A O 1
ATOM 4758 N N . ASP A 1 581 ? -6.752 19.722 -8.764 1.00 88.38 581 ASP A N 1
ATOM 4759 C CA . ASP A 1 581 ? -6.374 19.124 -7.482 1.00 88.38 581 ASP A CA 1
ATOM 4760 C C . ASP A 1 581 ? -5.078 19.727 -6.893 1.00 88.38 581 ASP A C 1
ATOM 4762 O O . ASP A 1 581 ? -4.932 19.821 -5.674 1.00 88.38 581 ASP A O 1
ATOM 4766 N N . LEU A 1 582 ? -4.147 20.192 -7.739 1.00 89.69 582 LEU A N 1
ATOM 4767 C CA . LEU A 1 582 ? -2.938 20.904 -7.305 1.00 89.69 582 LEU A CA 1
ATOM 4768 C C . LEU A 1 582 ? -3.240 22.339 -6.833 1.00 89.69 582 LEU A C 1
ATOM 4770 O O . LEU A 1 582 ? -2.660 22.805 -5.849 1.00 89.69 582 LEU A O 1
ATOM 4774 N N . LEU A 1 583 ? -4.137 23.045 -7.526 1.00 90.19 583 LEU A N 1
ATOM 4775 C CA . LEU A 1 583 ? -4.586 24.385 -7.138 1.00 90.19 583 LEU A CA 1
ATOM 4776 C C . LEU A 1 583 ? -5.415 24.329 -5.851 1.00 90.19 583 LEU A C 1
ATOM 4778 O O . LEU A 1 583 ? -5.192 25.139 -4.950 1.00 90.19 583 LEU A O 1
ATOM 4782 N N . ASP A 1 584 ? -6.296 23.335 -5.743 1.00 92.88 584 ASP A N 1
ATOM 4783 C CA . ASP A 1 584 ? -7.108 23.064 -4.562 1.00 92.88 584 ASP A CA 1
ATOM 4784 C C . ASP A 1 584 ? -6.223 22.686 -3.368 1.00 92.88 584 ASP A C 1
ATOM 4786 O O . ASP A 1 584 ? -6.400 23.248 -2.286 1.00 92.88 584 ASP A O 1
ATOM 4790 N N . MET A 1 585 ? -5.190 21.849 -3.559 1.00 94.38 585 MET A N 1
ATOM 4791 C CA . MET A 1 585 ? -4.198 21.568 -2.512 1.00 94.38 585 MET A CA 1
ATOM 4792 C C . MET A 1 585 ? -3.497 22.847 -2.046 1.00 94.38 585 MET A C 1
ATOM 4794 O O . MET A 1 585 ? -3.459 23.119 -0.846 1.00 94.38 585 MET A O 1
ATOM 4798 N N . ARG A 1 586 ? -2.952 23.653 -2.969 1.00 92.62 586 ARG A N 1
ATOM 4799 C CA . ARG A 1 586 ? -2.234 24.892 -2.624 1.00 92.62 586 ARG A CA 1
ATOM 4800 C C . ARG A 1 586 ? -3.142 25.884 -1.888 1.00 92.62 586 ARG A C 1
ATOM 4802 O O . ARG A 1 586 ? -2.714 26.499 -0.911 1.00 92.62 586 ARG A O 1
ATOM 4809 N N . TYR A 1 587 ? -4.400 26.009 -2.313 1.00 93.19 587 TYR A N 1
ATOM 4810 C CA . TYR A 1 587 ? -5.405 26.828 -1.635 1.00 93.19 587 TYR A CA 1
ATOM 4811 C C . TYR A 1 587 ? -5.696 26.320 -0.216 1.00 93.19 587 TYR A C 1
ATOM 4813 O O . TYR A 1 587 ? -5.548 27.078 0.748 1.00 93.19 587 TYR A O 1
ATOM 4821 N N . CYS A 1 588 ? -6.030 25.031 -0.071 1.00 93.75 588 CYS A N 1
ATOM 4822 C CA . CYS A 1 588 ? -6.287 24.415 1.230 1.00 93.75 588 CYS A CA 1
ATOM 4823 C C . CYS A 1 588 ? -5.080 24.551 2.163 1.00 93.75 588 CYS A C 1
ATOM 4825 O O . CYS A 1 588 ? -5.251 24.852 3.341 1.00 93.75 588 CYS A O 1
ATOM 4827 N N . ALA A 1 589 ? -3.862 24.386 1.641 1.00 93.00 589 ALA A N 1
ATOM 4828 C CA . ALA A 1 589 ? -2.621 24.509 2.392 1.00 93.00 589 ALA A CA 1
ATOM 4829 C C . ALA A 1 589 ? -2.435 25.907 2.986 1.00 93.00 589 ALA A C 1
ATOM 4831 O O . ALA A 1 589 ? -2.233 26.048 4.193 1.00 93.00 589 ALA A O 1
ATOM 4832 N N . HIS A 1 590 ? -2.557 26.948 2.159 1.00 91.50 590 HIS A N 1
ATOM 4833 C CA . HIS A 1 590 ? -2.414 28.332 2.610 1.00 91.50 590 HIS A CA 1
ATOM 4834 C C . HIS A 1 590 ? -3.505 28.691 3.631 1.00 91.50 590 HIS A C 1
ATOM 4836 O O . HIS A 1 590 ? -3.211 29.268 4.683 1.00 91.50 590 HIS A O 1
ATOM 4842 N N . ARG A 1 591 ? -4.760 28.292 3.366 1.00 91.44 591 ARG A N 1
ATOM 4843 C CA . ARG A 1 591 ? -5.896 28.569 4.255 1.00 91.44 591 ARG A CA 1
ATOM 4844 C C . ARG A 1 591 ? -5.778 27.830 5.591 1.00 91.44 591 ARG A C 1
ATOM 4846 O O . ARG A 1 591 ? -5.976 28.450 6.636 1.00 91.44 591 ARG A O 1
ATOM 4853 N N . ALA A 1 592 ? -5.410 26.547 5.575 1.00 91.75 592 ALA A N 1
ATOM 4854 C CA . ALA A 1 592 ? -5.210 25.738 6.776 1.00 91.75 592 ALA A CA 1
ATOM 4855 C C . ALA A 1 592 ? -4.058 26.263 7.641 1.00 91.75 592 ALA A C 1
ATOM 4857 O O . ALA A 1 592 ? -4.195 26.299 8.862 1.00 91.75 592 ALA A O 1
ATOM 4858 N N . ILE A 1 593 ? -2.951 26.712 7.036 1.00 89.62 593 ILE A N 1
ATOM 4859 C CA . ILE A 1 593 ? -1.821 27.292 7.775 1.00 89.62 593 ILE A CA 1
ATOM 4860 C C . ILE A 1 593 ? -2.244 28.581 8.489 1.00 89.62 593 ILE A C 1
ATOM 4862 O O . ILE A 1 593 ? -2.013 28.690 9.691 1.00 89.62 593 ILE A O 1
ATOM 4866 N N . ASP A 1 594 ? -2.914 29.522 7.817 1.00 87.81 594 ASP A N 1
ATOM 4867 C CA . ASP A 1 594 ? -3.407 30.745 8.474 1.00 87.81 594 ASP A CA 1
ATOM 4868 C C . ASP A 1 594 ? -4.360 30.429 9.647 1.00 87.81 594 ASP A C 1
ATOM 4870 O O . ASP A 1 594 ? -4.179 30.939 10.754 1.00 87.81 594 ASP A O 1
ATOM 4874 N N . LEU A 1 595 ? -5.315 29.511 9.454 1.00 88.12 595 LEU A N 1
ATOM 4875 C CA . LEU A 1 595 ? -6.248 29.082 10.506 1.00 88.12 595 LEU A CA 1
ATOM 4876 C C . LEU A 1 595 ? -5.543 28.383 11.684 1.00 88.12 595 LEU A C 1
ATOM 4878 O O . LEU A 1 595 ? -5.852 28.664 12.844 1.00 88.12 595 LEU A O 1
ATOM 4882 N N . LEU A 1 596 ? -4.562 27.515 11.422 1.00 86.62 596 LEU A N 1
ATOM 4883 C CA . LEU A 1 596 ? -3.757 26.867 12.465 1.00 86.62 596 LEU A CA 1
ATOM 4884 C C . LEU A 1 596 ? -2.937 27.885 13.269 1.00 86.62 596 LEU A C 1
ATOM 4886 O O . LEU A 1 596 ? -2.851 27.768 14.491 1.00 86.62 596 LEU A O 1
ATOM 4890 N N . LEU A 1 597 ? -2.379 28.912 12.618 1.00 83.06 597 LEU A N 1
ATOM 4891 C CA . LEU A 1 597 ? -1.656 29.991 13.300 1.00 83.06 597 LEU A CA 1
ATOM 4892 C C . LEU A 1 597 ? -2.585 30.854 14.158 1.00 83.06 597 LEU A C 1
ATOM 4894 O O . LEU A 1 597 ? -2.217 31.222 15.275 1.00 83.06 597 LEU A O 1
ATOM 4898 N N . GLN A 1 598 ? -3.806 31.124 13.690 1.00 81.88 598 GLN A N 1
ATOM 4899 C CA . GLN A 1 598 ? -4.837 31.781 14.496 1.00 81.88 598 GLN A CA 1
ATOM 4900 C C . GLN A 1 598 ? -5.202 30.941 15.727 1.00 81.88 598 GLN A C 1
ATOM 4902 O O . GLN A 1 598 ? -5.326 31.490 16.823 1.00 81.88 598 GLN A O 1
ATOM 4907 N N . LEU A 1 599 ? -5.299 29.614 15.590 1.00 75.75 599 LEU A N 1
ATOM 4908 C CA . LEU A 1 599 ? -5.528 28.721 16.726 1.00 75.75 599 LEU A CA 1
ATOM 4909 C C . LEU A 1 599 ? -4.340 28.660 17.690 1.00 75.75 599 LEU A C 1
ATOM 4911 O O . LEU A 1 599 ? -4.569 28.688 18.896 1.00 75.75 599 LEU A O 1
ATOM 4915 N N . GLU A 1 600 ? -3.085 28.622 17.234 1.00 68.81 600 GLU A N 1
ATOM 4916 C CA . GLU A 1 600 ? -1.945 28.707 18.161 1.00 68.81 600 GLU A CA 1
ATOM 4917 C C . GLU A 1 600 ? -1.983 29.998 18.980 1.00 68.81 600 GLU A C 1
ATOM 4919 O O . GLU A 1 600 ? -1.831 29.948 20.197 1.00 68.81 600 GLU A O 1
ATOM 4924 N N . MET A 1 601 ? -2.281 31.129 18.336 1.00 57.00 601 MET A N 1
ATOM 4925 C CA . MET A 1 601 ? -2.403 32.432 18.996 1.00 57.00 601 MET A CA 1
ATOM 4926 C C . MET A 1 601 ? -3.573 32.517 19.993 1.00 57.00 601 MET A C 1
ATOM 4928 O O . MET A 1 601 ? -3.517 33.345 20.897 1.00 57.00 601 MET A O 1
ATOM 4932 N N . LYS A 1 602 ? -4.614 31.677 19.864 1.00 58.19 602 LYS A N 1
ATOM 4933 C CA . LYS A 1 602 ? -5.712 31.548 20.848 1.00 58.19 602 LYS A CA 1
ATOM 4934 C C . LYS A 1 602 ? -5.398 30.600 22.014 1.00 58.19 602 LYS A C 1
ATOM 4936 O O . LYS A 1 602 ? -6.078 30.658 23.033 1.00 58.19 602 LYS A O 1
ATOM 4941 N N . ASN A 1 603 ? -4.423 29.700 21.860 1.00 51.97 603 ASN A N 1
ATOM 4942 C CA . ASN A 1 603 ? -4.048 28.699 22.871 1.00 51.97 603 ASN A CA 1
ATOM 4943 C C . ASN A 1 603 ? -2.835 29.124 23.737 1.00 51.97 603 ASN A C 1
ATOM 4945 O O . ASN A 1 603 ? -2.375 28.326 24.561 1.00 51.97 603 ASN A O 1
ATOM 4949 N N . ILE A 1 604 ? -2.315 30.344 23.536 1.00 37.47 604 ILE A N 1
ATOM 4950 C CA . ILE A 1 604 ? -1.246 31.004 24.313 1.00 37.47 604 ILE A CA 1
ATOM 4951 C C . ILE A 1 604 ? -1.867 32.010 25.289 1.00 37.47 604 ILE A C 1
ATOM 4953 O O . ILE A 1 604 ? -1.457 31.979 26.471 1.00 37.47 604 ILE A O 1
#

Solvent-accessible surface area (backbone atoms only — not comparable to full-atom values): 33584 Å² total; per-residue (Å²): 131,94,86,83,89,85,88,83,92,80,83,86,84,84,75,83,84,82,69,84,88,70,80,68,66,56,58,58,52,50,46,52,55,40,56,81,36,44,72,57,52,49,50,50,47,48,50,50,31,49,51,54,42,53,52,49,32,71,75,74,45,85,49,71,69,54,55,54,51,33,49,50,54,36,52,52,48,49,52,51,50,64,71,60,39,73,79,52,70,66,62,56,49,49,58,51,51,55,52,54,52,50,53,53,45,66,64,46,49,61,58,50,55,50,50,52,53,53,52,51,46,68,66,45,47,63,57,54,48,53,54,53,50,49,54,49,64,66,43,43,64,60,52,52,55,49,51,60,49,48,52,55,47,54,53,49,50,54,53,44,52,54,49,51,68,68,52,73,63,92,47,75,66,56,44,52,46,50,51,50,44,49,53,50,48,52,53,47,52,50,52,49,48,54,59,64,57,39,56,69,50,53,56,56,45,53,54,46,51,53,51,55,50,53,51,50,52,54,60,72,43,47,64,58,54,51,53,48,52,54,49,52,52,50,52,50,55,52,48,61,74,72,49,65,97,85,68,64,62,77,85,69,57,57,60,68,61,53,49,54,54,48,48,58,54,49,52,53,55,48,60,76,42,42,64,61,54,50,54,51,49,50,53,53,48,51,54,53,49,52,49,52,50,52,50,49,43,52,47,29,53,50,50,43,51,48,39,50,54,46,45,53,42,42,50,54,48,42,61,74,39,59,96,77,42,75,68,50,42,50,53,46,49,56,43,43,53,50,43,52,50,54,37,51,50,33,53,44,54,48,58,62,62,53,53,65,63,61,30,38,55,56,37,48,58,56,35,54,56,54,50,50,56,48,50,51,61,51,55,78,74,54,58,68,73,58,57,50,53,53,50,55,49,49,37,69,78,31,68,70,53,62,67,30,68,79,34,84,86,32,33,57,45,55,48,39,47,49,53,25,50,52,51,41,54,36,46,76,64,70,43,61,68,94,66,51,54,70,29,57,44,42,51,39,48,48,57,35,47,46,63,45,46,44,70,62,43,69,55,54,70,70,56,64,69,44,31,74,57,50,45,67,37,58,80,70,55,75,52,53,70,63,52,50,50,22,52,55,34,33,47,72,77,47,56,85,54,51,80,57,57,61,84,42,72,66,59,55,56,47,50,59,45,56,51,88,79,76,59,54,40,41,94,48,44,59,50,41,21,52,51,47,49,61,51,55,75,73,47,57,92,91,65,65,54,62,63,60,32,30,35,31,42,29,33,40,36,46,44,49,58,48,52,70,28,50,40,68,85,47,79,59,67,35,80,64,90,55,75,61,59,42,54,52,38,54,50,35,41,57,53,35,48,50,47,48,52,54,50,43,68,71,75,110